Protein AF-F2WMW4-F1 (afdb_monomer_lite)

Sequence (544 aa):
MEAVGLNENQRESSSKLARQLLRRNRLEVRSSEQSAHDPMSPPRKKDAFDVTIPEGPLVLRTPCSFRVRGGMFETVSHNGIRLPVISSVQLLALSQLVEHAQNSDALSAHRASVGDAALNEKQFLELLRPFVDHRFVVRRVEKASSGADLSNAILSGNSKEETHQLFRRNAVAQDEAEAARVAAGGRKRPKVIPVAFDMCPPAGLGAVIAYAKVYENGALEEFYDFRTDWVWDPKRLEAFTAEPAIYLFTNYLWSHQECIQVSEQIKELSPDSITIHGGPDTPKYENDQHRYFAEFPSVDVIIRGEGEVAGAEALSKLREVIGNPQPDLSVLESVKGATYRTPEGIVRNPDQDRIKDLDLLPSAYLTGLFDNYIGLDDLFVILETNRGCPYGCTFCDWGSATASKIRKFGMERVVAELEWASGAKVASVSIADANFGIFERDVDIAKTAAELKNASGFPRGFGGNYAKNTVKYLRPIIDVLAAGNILTLGTLSLQSMDENTLDVINRANIKTEKYDALAVEMRNSELPLTVELMMGLPGSSCRR

Structure (mmCIF, N/CA/C/O backbone):
data_AF-F2WMW4-F1
#
_entry.id   AF-F2WMW4-F1
#
loop_
_atom_site.group_PDB
_atom_site.id
_atom_site.type_symbol
_atom_site.label_atom_id
_atom_site.label_alt_id
_atom_site.label_comp_id
_atom_site.label_asym_id
_atom_site.label_entity_id
_atom_site.label_seq_id
_atom_site.pdbx_PDB_ins_code
_atom_site.Cartn_x
_atom_site.Cartn_y
_atom_site.Cartn_z
_atom_site.occupancy
_atom_site.B_iso_or_equiv
_atom_site.auth_seq_id
_atom_site.auth_comp_id
_atom_site.auth_asym_id
_atom_site.auth_atom_id
_atom_site.pdbx_PDB_model_num
ATOM 1 N N . MET A 1 1 ? 10.466 23.952 9.227 1.00 27.94 1 MET A N 1
ATOM 2 C CA . MET A 1 1 ? 11.858 24.273 8.854 1.00 27.94 1 MET A CA 1
ATOM 3 C C . MET A 1 1 ? 12.531 22.968 8.483 1.00 27.94 1 MET A C 1
ATOM 5 O O . MET A 1 1 ? 12.303 21.998 9.186 1.00 27.94 1 MET A O 1
ATOM 9 N N . GLU A 1 2 ? 13.267 22.994 7.371 1.00 21.55 2 GLU A N 1
ATOM 10 C CA . GLU A 1 2 ? 14.097 21.929 6.778 1.00 21.55 2 GLU A CA 1
ATOM 11 C C . GLU A 1 2 ? 13.370 20.686 6.238 1.00 21.55 2 GLU A C 1
ATOM 13 O O . GLU A 1 2 ? 13.023 19.739 6.933 1.00 21.55 2 GLU A O 1
ATOM 18 N N . ALA A 1 3 ? 13.158 20.727 4.920 1.00 22.75 3 ALA A N 1
ATOM 19 C CA . ALA A 1 3 ? 12.817 19.587 4.093 1.00 22.75 3 ALA A CA 1
ATOM 20 C C . ALA A 1 3 ? 13.995 18.604 4.062 1.00 22.75 3 ALA A C 1
ATOM 22 O O . ALA A 1 3 ? 15.117 18.992 3.739 1.00 22.75 3 ALA A O 1
ATOM 23 N N . VAL A 1 4 ? 13.727 17.320 4.307 1.00 25.00 4 VAL A N 1
ATOM 24 C CA . VAL A 1 4 ? 14.629 16.227 3.922 1.00 25.00 4 VAL A CA 1
ATOM 25 C C . VAL A 1 4 ? 14.520 16.064 2.405 1.00 25.00 4 VAL A C 1
ATOM 27 O O . VAL A 1 4 ? 13.885 15.154 1.882 1.00 25.00 4 VAL A O 1
ATOM 30 N N . GLY A 1 5 ? 15.075 17.039 1.687 1.00 24.86 5 GLY A N 1
ATOM 31 C CA . GLY A 1 5 ? 15.465 16.865 0.301 1.00 24.86 5 GLY A CA 1
ATOM 32 C C . GLY A 1 5 ? 16.604 15.856 0.244 1.00 24.86 5 GLY A C 1
ATOM 33 O O . GLY A 1 5 ? 17.367 15.703 1.201 1.00 24.86 5 GLY A O 1
ATOM 34 N N . LEU A 1 6 ? 16.730 15.170 -0.890 1.00 25.98 6 LEU A N 1
ATOM 35 C CA . LEU A 1 6 ? 17.958 14.465 -1.234 1.00 25.98 6 LEU A CA 1
ATOM 36 C C . LEU A 1 6 ? 19.144 15.373 -0.899 1.00 25.98 6 LEU A C 1
ATOM 38 O O . LEU A 1 6 ? 19.279 16.467 -1.444 1.00 25.98 6 LEU A O 1
ATOM 42 N N . ASN A 1 7 ? 19.926 14.909 0.069 1.00 27.83 7 ASN A N 1
ATOM 43 C CA . ASN A 1 7 ? 21.010 15.620 0.721 1.00 27.83 7 ASN A CA 1
ATOM 44 C C . ASN A 1 7 ? 21.850 16.367 -0.334 1.00 27.83 7 ASN A C 1
ATOM 46 O O . ASN A 1 7 ? 22.421 15.727 -1.224 1.00 27.83 7 ASN A O 1
ATOM 50 N N . GLU A 1 8 ? 21.975 17.697 -0.227 1.00 30.17 8 GLU A N 1
ATOM 51 C CA . GLU A 1 8 ? 22.933 18.489 -1.023 1.00 30.17 8 GLU A CA 1
ATOM 52 C C . GLU A 1 8 ? 24.346 17.881 -0.948 1.00 30.17 8 GLU A C 1
ATOM 54 O O . GLU A 1 8 ? 25.110 17.962 -1.907 1.00 30.17 8 GLU A O 1
ATOM 59 N N . ASN A 1 9 ? 24.647 17.135 0.122 1.00 28.86 9 ASN A N 1
ATOM 60 C CA . ASN A 1 9 ? 25.869 16.352 0.278 1.00 28.86 9 ASN A CA 1
ATOM 61 C C . ASN A 1 9 ? 26.102 15.275 -0.799 1.00 28.86 9 ASN A C 1
ATOM 63 O O . ASN A 1 9 ? 27.260 14.975 -1.071 1.00 28.86 9 ASN A O 1
ATOM 67 N N . GLN A 1 10 ? 25.079 14.692 -1.438 1.00 30.23 10 GLN A N 1
ATOM 68 C CA . GLN A 1 10 ? 25.277 13.711 -2.522 1.00 30.23 10 GLN A CA 1
ATOM 69 C C . GLN A 1 10 ? 25.520 14.376 -3.887 1.00 30.23 10 GLN A C 1
ATOM 71 O O . GLN A 1 10 ? 26.323 13.870 -4.673 1.00 30.23 10 GLN A O 1
ATOM 76 N N . ARG A 1 11 ? 24.910 15.544 -4.142 1.00 32.53 11 ARG A N 1
ATOM 77 C CA . ARG A 1 11 ? 25.185 16.378 -5.331 1.00 32.53 11 ARG A CA 1
ATOM 78 C C . ARG A 1 11 ? 26.543 17.078 -5.228 1.00 32.53 11 ARG A C 1
ATOM 80 O O . ARG A 1 11 ? 27.301 17.113 -6.196 1.00 32.53 11 ARG A O 1
ATOM 87 N N . GLU A 1 12 ? 26.916 17.536 -4.035 1.00 29.53 12 GLU A N 1
ATOM 88 C CA . GLU A 1 12 ? 28.271 18.008 -3.754 1.00 29.53 12 GLU A CA 1
ATOM 89 C C . GLU A 1 12 ? 29.305 16.878 -3.766 1.00 29.53 12 GLU A C 1
ATOM 91 O O . GLU A 1 12 ? 30.451 17.148 -4.101 1.00 29.53 12 GLU A O 1
ATOM 96 N N . SER A 1 13 ? 28.953 15.629 -3.430 1.00 34.69 13 SER A N 1
ATOM 97 C CA . SER A 1 13 ? 29.910 14.514 -3.303 1.00 34.69 13 SER A CA 1
ATOM 98 C C . SER A 1 13 ? 30.650 14.215 -4.608 1.00 34.69 13 SER A C 1
ATOM 100 O O . SER A 1 13 ? 31.871 14.087 -4.601 1.00 34.69 13 SER A O 1
ATOM 102 N N . SER A 1 14 ? 29.959 14.195 -5.748 1.00 31.91 14 SER A N 1
ATOM 103 C CA . SER A 1 14 ? 30.570 13.884 -7.051 1.00 31.91 14 SER A CA 1
ATOM 104 C C . SER A 1 14 ? 31.545 14.977 -7.513 1.00 31.91 14 SER A C 1
ATOM 106 O O . SER A 1 14 ? 32.636 14.684 -8.011 1.00 31.91 14 SER A O 1
ATOM 108 N N . SER A 1 15 ? 31.204 16.249 -7.269 1.00 36.94 15 SER A N 1
ATOM 109 C CA . SER A 1 15 ? 32.072 17.391 -7.586 1.00 36.94 15 SER A CA 1
ATOM 110 C C . SER A 1 15 ? 33.180 17.605 -6.538 1.00 36.94 15 SER A C 1
ATOM 112 O O . SER A 1 15 ? 34.304 17.962 -6.901 1.00 36.94 15 SER A O 1
ATOM 114 N N . LYS A 1 16 ? 32.931 17.303 -5.251 1.00 34.22 16 LYS A N 1
ATOM 115 C CA . LYS A 1 16 ? 33.935 17.262 -4.169 1.00 34.22 16 LYS A CA 1
ATOM 116 C C . LYS A 1 16 ? 34.930 16.133 -4.364 1.00 34.22 16 LYS A C 1
ATOM 118 O O . LYS A 1 16 ? 36.107 16.374 -4.130 1.00 34.22 16 LYS A O 1
ATOM 123 N N . LEU A 1 17 ? 34.510 14.946 -4.803 1.00 37.16 17 LEU A N 1
ATOM 124 C CA . LEU A 1 17 ? 35.398 13.810 -5.054 1.00 37.16 17 LEU A CA 1
ATOM 125 C C . LEU A 1 17 ? 36.334 14.118 -6.229 1.00 37.16 17 LEU A C 1
ATOM 127 O O . LEU A 1 17 ? 37.543 13.943 -6.104 1.00 37.16 17 LEU A O 1
ATOM 131 N N . ALA A 1 18 ? 35.814 14.697 -7.317 1.00 34.69 18 ALA A N 1
ATOM 132 C CA . ALA A 1 18 ? 36.628 15.173 -8.438 1.00 34.69 18 ALA A CA 1
ATOM 133 C C . ALA A 1 18 ? 37.615 16.284 -8.016 1.00 34.69 18 ALA A C 1
ATOM 135 O O . ALA A 1 18 ? 38.797 16.236 -8.363 1.00 34.69 18 ALA A O 1
ATOM 136 N N . ARG A 1 19 ? 37.176 17.248 -7.190 1.00 39.09 19 ARG A N 1
ATOM 137 C CA . ARG A 1 19 ? 38.035 18.317 -6.639 1.00 39.09 19 ARG A CA 1
ATOM 138 C C . ARG A 1 19 ? 39.040 17.812 -5.586 1.00 39.09 19 ARG A C 1
ATOM 140 O O . ARG A 1 19 ? 40.148 18.341 -5.508 1.00 39.09 19 ARG A O 1
ATOM 147 N N . GLN A 1 20 ? 38.706 16.783 -4.801 1.00 37.19 20 GLN A N 1
ATOM 148 C CA . GLN A 1 20 ? 39.609 16.122 -3.844 1.00 37.19 20 GLN A CA 1
ATOM 149 C C . GLN A 1 20 ? 40.665 15.274 -4.553 1.00 37.19 20 GLN A C 1
ATOM 151 O O . GLN A 1 20 ? 41.825 15.296 -4.142 1.00 37.19 20 GLN A O 1
ATOM 156 N N . LEU A 1 21 ? 40.291 14.568 -5.623 1.00 38.22 21 LEU A N 1
ATOM 157 C CA . LEU A 1 21 ? 41.209 13.787 -6.454 1.00 38.22 21 LEU A CA 1
ATOM 158 C C . LEU A 1 21 ? 42.230 14.692 -7.160 1.00 38.22 21 LEU A C 1
ATOM 160 O O . LEU A 1 21 ? 43.411 14.359 -7.189 1.00 38.22 21 LEU A O 1
ATOM 164 N N . LEU A 1 22 ? 41.820 15.886 -7.607 1.00 40.19 22 LEU A N 1
ATOM 165 C CA . LEU A 1 22 ? 42.726 16.900 -8.169 1.00 40.19 22 LEU A CA 1
ATOM 166 C C . LEU A 1 22 ? 43.717 17.486 -7.140 1.00 40.19 22 LEU A C 1
ATOM 168 O O . LEU A 1 22 ? 44.810 17.905 -7.517 1.00 40.19 22 LEU A O 1
ATOM 172 N N . ARG A 1 23 ? 43.384 17.491 -5.839 1.00 37.53 23 ARG A N 1
ATOM 173 C CA . ARG A 1 23 ? 44.271 17.980 -4.759 1.00 37.53 23 ARG A CA 1
ATOM 174 C C . ARG A 1 23 ? 45.198 16.908 -4.164 1.00 37.53 23 ARG A C 1
ATOM 176 O O . ARG A 1 23 ? 46.184 17.261 -3.523 1.00 37.53 23 ARG A O 1
ATOM 183 N N . ARG A 1 24 ? 44.918 15.613 -4.358 1.00 35.03 24 ARG A N 1
ATOM 184 C CA . ARG A 1 24 ? 45.627 14.477 -3.724 1.00 35.03 24 ARG A CA 1
ATOM 185 C C . ARG A 1 24 ? 46.623 13.749 -4.644 1.00 35.03 24 ARG A C 1
ATOM 187 O O . ARG A 1 24 ? 46.843 12.553 -4.483 1.00 35.03 24 ARG A O 1
ATOM 194 N N . ASN A 1 25 ? 47.310 14.462 -5.539 1.00 34.47 25 ASN A N 1
ATOM 195 C CA . ASN A 1 25 ? 48.423 13.930 -6.354 1.00 34.47 25 ASN A CA 1
ATOM 196 C C . ASN A 1 25 ? 49.711 13.605 -5.542 1.00 34.47 25 ASN A C 1
ATOM 198 O O . ASN A 1 25 ? 50.828 13.907 -5.954 1.00 34.47 25 ASN A O 1
ATOM 202 N N . ARG A 1 26 ? 49.568 12.975 -4.370 1.00 31.78 26 ARG A N 1
ATOM 203 C CA . ARG A 1 26 ? 50.643 12.346 -3.582 1.00 31.78 26 ARG A CA 1
ATOM 204 C C . ARG A 1 26 ? 50.155 11.040 -2.947 1.00 31.78 26 ARG A C 1
ATOM 206 O O . ARG A 1 26 ? 50.240 10.861 -1.736 1.00 31.78 26 ARG A O 1
ATOM 213 N N . LEU A 1 27 ? 49.596 10.141 -3.749 1.00 30.52 27 LEU A N 1
ATOM 214 C CA . LEU A 1 27 ? 49.430 8.750 -3.333 1.00 30.52 27 LEU A CA 1
ATOM 215 C C . LEU A 1 27 ? 50.601 7.952 -3.903 1.00 30.52 27 LEU A C 1
ATOM 217 O O . LEU A 1 27 ? 50.667 7.701 -5.104 1.00 30.52 27 LEU A O 1
ATOM 221 N N . GLU A 1 28 ? 51.545 7.605 -3.028 1.00 27.97 28 GLU A N 1
ATOM 222 C CA . GLU A 1 28 ? 52.561 6.595 -3.309 1.00 27.97 28 GLU A CA 1
ATOM 223 C C . GLU A 1 28 ? 51.857 5.269 -3.605 1.00 27.97 28 GLU A C 1
ATOM 225 O O . GLU A 1 28 ? 51.238 4.648 -2.739 1.00 27.97 28 GLU A O 1
ATOM 230 N N . VAL A 1 29 ? 51.933 4.844 -4.862 1.00 28.41 29 VAL A N 1
ATOM 231 C CA . VAL A 1 29 ? 51.493 3.519 -5.283 1.00 28.41 29 VAL A CA 1
ATOM 232 C C . VAL A 1 29 ? 52.529 2.520 -4.776 1.00 28.41 29 VAL A C 1
ATOM 234 O O . VAL A 1 29 ? 53.635 2.446 -5.308 1.00 28.41 29 VAL A O 1
ATOM 237 N N . ARG A 1 30 ? 52.178 1.724 -3.760 1.00 27.27 30 ARG A N 1
ATOM 238 C CA . ARG A 1 30 ? 52.895 0.470 -3.502 1.00 27.27 30 ARG A CA 1
ATOM 239 C C . ARG A 1 30 ? 52.615 -0.469 -4.671 1.00 27.27 30 ARG A C 1
ATOM 241 O O . ARG A 1 30 ? 51.483 -0.908 -4.863 1.00 27.27 30 ARG A O 1
ATOM 248 N N . SER A 1 31 ? 53.649 -0.747 -5.457 1.00 26.81 31 SER A N 1
ATOM 249 C CA . SER A 1 31 ? 53.641 -1.771 -6.496 1.00 26.81 31 SER A CA 1
ATOM 250 C C . SER A 1 31 ? 53.334 -3.130 -5.867 1.00 26.81 31 SER A C 1
ATOM 252 O O . SER A 1 31 ? 54.152 -3.659 -5.116 1.00 26.81 31 SER A O 1
ATOM 254 N N . SER A 1 32 ? 52.162 -3.689 -6.164 1.00 28.77 32 SER A N 1
ATOM 255 C CA . SER A 1 32 ? 51.937 -5.129 -6.045 1.00 28.77 32 SER A CA 1
ATOM 256 C C . SER A 1 32 ? 52.119 -5.748 -7.426 1.00 28.77 32 SER A C 1
ATOM 258 O O . SER A 1 32 ? 51.783 -5.143 -8.447 1.00 28.77 32 SER A O 1
ATOM 260 N N . GLU A 1 33 ? 52.785 -6.893 -7.431 1.00 30.03 33 GLU A N 1
ATOM 261 C CA . GLU A 1 33 ? 53.339 -7.563 -8.598 1.00 30.03 33 GLU A CA 1
ATOM 262 C C . GLU A 1 33 ? 52.272 -7.948 -9.630 1.00 30.03 33 GLU A C 1
ATOM 264 O O . GLU A 1 33 ? 51.131 -8.285 -9.316 1.00 30.03 33 GLU A O 1
ATOM 269 N N . GLN A 1 34 ? 52.682 -7.868 -10.895 1.00 32.22 34 GLN A N 1
ATOM 270 C CA . GLN A 1 34 ? 51.898 -8.193 -12.079 1.00 32.22 34 GLN A CA 1
ATOM 271 C C . GLN A 1 34 ? 51.460 -9.666 -12.063 1.00 32.22 34 GLN A C 1
ATOM 273 O O . GLN A 1 34 ? 52.297 -10.552 -12.221 1.00 32.22 34 GLN A O 1
ATOM 278 N N . SER A 1 35 ? 50.153 -9.944 -11.998 1.00 29.86 35 SER A N 1
ATOM 279 C CA . SER A 1 35 ? 49.628 -11.206 -12.531 1.00 29.86 35 SER A CA 1
ATOM 280 C C . SER A 1 35 ? 49.365 -11.028 -14.026 1.00 29.86 35 SER A C 1
ATOM 282 O O . SER A 1 35 ? 48.449 -10.313 -14.440 1.00 29.86 35 SER A O 1
ATOM 284 N N . ALA A 1 36 ? 50.203 -11.657 -14.840 1.00 40.22 36 ALA A N 1
ATOM 285 C CA . ALA A 1 36 ? 50.030 -11.744 -16.278 1.00 40.22 36 ALA A CA 1
ATOM 286 C C . ALA A 1 36 ? 48.877 -12.706 -16.611 1.00 40.22 36 ALA A C 1
ATOM 288 O O . ALA A 1 36 ? 49.036 -13.911 -16.462 1.00 40.22 36 ALA A O 1
ATOM 289 N N . HIS A 1 37 ? 47.748 -12.185 -17.103 1.00 31.08 37 HIS A N 1
ATOM 290 C CA . HIS A 1 37 ? 46.822 -12.959 -17.933 1.00 31.08 37 HIS A CA 1
ATOM 291 C C . HIS A 1 37 ? 46.215 -12.103 -19.064 1.00 31.08 37 HIS A C 1
ATOM 293 O O . HIS A 1 37 ? 45.528 -11.113 -18.830 1.00 31.08 37 HIS A O 1
ATOM 299 N N . ASP A 1 38 ? 46.571 -12.547 -20.273 1.00 32.00 38 ASP A N 1
ATOM 300 C CA . ASP A 1 38 ? 46.106 -12.329 -21.652 1.00 32.00 38 ASP A CA 1
ATOM 301 C C . ASP A 1 38 ? 45.914 -10.910 -22.253 1.00 32.00 38 ASP A C 1
ATOM 303 O O . ASP A 1 38 ? 45.070 -10.127 -21.803 1.00 32.00 38 ASP A O 1
ATOM 307 N N . PRO A 1 39 ? 46.625 -10.566 -23.356 1.00 33.69 39 PRO A N 1
ATOM 308 C CA . PRO A 1 39 ? 46.439 -9.317 -24.071 1.00 33.69 39 PRO A CA 1
ATOM 309 C C . PRO A 1 39 ? 45.298 -9.468 -25.085 1.00 33.69 39 PRO A C 1
ATOM 311 O O . PRO A 1 39 ? 45.504 -9.853 -26.235 1.00 33.69 39 PRO A O 1
ATOM 314 N N . MET A 1 40 ? 44.083 -9.082 -24.700 1.00 32.09 40 MET A N 1
ATOM 315 C CA . MET A 1 40 ? 43.069 -8.720 -25.696 1.00 32.09 40 MET A CA 1
ATOM 316 C C . MET A 1 40 ? 43.631 -7.577 -26.553 1.00 32.09 40 MET A C 1
ATOM 318 O O . MET A 1 40 ? 44.064 -6.548 -26.025 1.00 32.09 40 MET A O 1
ATOM 322 N N . SER A 1 41 ? 43.700 -7.813 -27.866 1.00 30.39 41 SER A N 1
ATOM 323 C CA . SER A 1 41 ? 44.455 -7.009 -28.829 1.00 30.39 41 SER A CA 1
ATOM 324 C C . SER A 1 41 ? 44.152 -5.508 -28.719 1.00 30.39 41 SER A C 1
ATOM 326 O O . SER A 1 41 ? 42.999 -5.131 -28.497 1.00 30.39 41 SER A O 1
ATOM 328 N N . PRO A 1 42 ? 45.155 -4.625 -28.900 1.00 29.98 42 PRO A N 1
ATOM 329 C CA . PRO A 1 42 ? 44.900 -3.191 -28.940 1.00 29.98 42 PRO A CA 1
ATOM 330 C C . PRO A 1 42 ? 43.914 -2.880 -30.079 1.00 29.98 42 PRO A C 1
ATOM 332 O O . PRO A 1 42 ? 44.002 -3.510 -31.140 1.00 29.98 42 PRO A O 1
ATOM 335 N N . PRO A 1 43 ? 42.990 -1.917 -29.898 1.00 35.47 43 PRO A N 1
ATOM 336 C CA . PRO A 1 43 ? 42.118 -1.492 -30.983 1.00 35.47 43 PRO A CA 1
ATOM 337 C C . PRO A 1 43 ? 42.981 -1.054 -32.172 1.00 35.47 43 PRO A C 1
ATOM 339 O O . PRO A 1 43 ? 44.000 -0.371 -32.012 1.00 35.47 43 PRO A O 1
ATOM 342 N N . ARG A 1 44 ? 42.612 -1.521 -33.369 1.00 34.09 44 ARG A N 1
ATOM 343 C CA . ARG A 1 44 ? 43.337 -1.226 -34.608 1.00 34.09 44 ARG A CA 1
ATOM 344 C C . ARG A 1 44 ? 43.409 0.292 -34.792 1.00 34.09 44 ARG A C 1
ATOM 346 O O . ARG A 1 44 ? 42.415 0.994 -34.686 1.00 34.09 44 ARG A O 1
ATOM 353 N N . LYS A 1 45 ? 44.603 0.795 -35.113 1.00 36.44 45 LYS A N 1
ATOM 354 C CA . LYS A 1 45 ? 44.943 2.220 -35.318 1.00 36.44 45 LYS A CA 1
ATOM 355 C C . LYS A 1 45 ? 44.293 2.872 -36.560 1.00 36.44 45 LYS A C 1
ATOM 357 O O . LYS A 1 45 ? 44.795 3.876 -37.057 1.00 36.44 45 LYS A O 1
ATOM 362 N N . LYS A 1 46 ? 43.221 2.293 -37.094 1.00 35.31 46 LYS A N 1
ATOM 363 C CA . LYS A 1 46 ? 42.492 2.762 -38.272 1.00 35.31 46 LYS A CA 1
ATOM 364 C C . LYS A 1 46 ? 41.019 2.455 -38.062 1.00 35.31 46 LYS A C 1
ATOM 366 O O . LYS A 1 46 ? 40.595 1.388 -38.461 1.00 35.31 46 LYS A O 1
ATOM 371 N N . ASP A 1 47 ? 40.329 3.379 -37.417 1.00 39.00 47 ASP A N 1
ATOM 372 C CA . ASP A 1 47 ? 38.949 3.749 -37.710 1.00 39.00 47 ASP A CA 1
ATOM 373 C C . ASP A 1 47 ? 38.844 5.193 -37.218 1.00 39.00 47 ASP A C 1
ATOM 375 O O . ASP A 1 47 ? 38.727 5.474 -36.026 1.00 39.00 47 ASP A O 1
ATOM 379 N N . ALA A 1 48 ? 39.041 6.149 -38.127 1.00 41.97 48 ALA A N 1
ATOM 380 C CA . ALA A 1 48 ? 38.516 7.480 -37.877 1.00 41.97 48 ALA A CA 1
ATOM 381 C C . ALA A 1 48 ? 37.004 7.276 -37.764 1.00 41.97 48 ALA A C 1
ATOM 383 O O . ALA A 1 48 ? 36.394 6.840 -38.735 1.00 41.97 48 ALA A O 1
ATOM 384 N N . PHE A 1 49 ? 36.436 7.475 -36.574 1.00 48.50 49 PHE A N 1
ATOM 385 C CA . PHE A 1 49 ? 35.005 7.319 -36.341 1.00 48.50 49 PHE A CA 1
ATOM 386 C C . PHE A 1 49 ? 34.250 8.257 -37.292 1.00 48.50 49 PHE A C 1
ATOM 388 O O . PHE A 1 49 ? 34.094 9.449 -36.997 1.00 48.50 49 PHE A O 1
ATOM 395 N N . ASP A 1 50 ? 33.782 7.728 -38.425 1.00 54.41 50 ASP A N 1
ATOM 396 C CA . ASP A 1 50 ? 32.886 8.396 -39.378 1.00 54.41 50 ASP A CA 1
ATOM 397 C C . ASP A 1 50 ? 31.452 8.405 -38.822 1.00 54.41 50 ASP A C 1
ATOM 399 O O . ASP A 1 50 ? 30.467 8.032 -39.451 1.00 54.41 50 ASP A O 1
ATOM 403 N N . VAL A 1 51 ? 31.364 8.747 -37.540 1.00 67.31 51 VAL A N 1
ATOM 404 C CA . VAL A 1 51 ? 30.155 8.724 -36.737 1.00 67.31 51 VAL A CA 1
ATOM 405 C C . VAL A 1 51 ? 29.636 10.145 -36.724 1.00 67.31 51 VAL A C 1
ATOM 407 O O . VAL A 1 51 ? 30.282 11.063 -36.205 1.00 67.31 51 VAL A O 1
ATOM 410 N N . THR A 1 52 ? 28.476 10.329 -37.344 1.00 79.44 52 THR A N 1
ATOM 411 C CA . THR A 1 52 ? 27.780 11.612 -37.339 1.00 79.44 52 THR A CA 1
ATOM 412 C C . THR A 1 52 ? 27.161 11.810 -35.962 1.00 79.44 52 THR A C 1
ATOM 414 O O . THR A 1 52 ? 26.396 10.971 -35.489 1.00 79.44 52 THR A O 1
ATOM 417 N N . ILE A 1 53 ? 27.515 12.910 -35.297 1.00 81.50 53 ILE A N 1
ATOM 418 C CA . ILE A 1 53 ? 26.899 13.280 -34.023 1.00 81.50 53 ILE A CA 1
ATOM 419 C C . ILE A 1 53 ? 25.467 13.742 -34.329 1.00 81.50 53 ILE A C 1
ATOM 421 O O . ILE A 1 53 ? 25.310 14.605 -35.194 1.00 81.50 53 ILE A O 1
ATOM 425 N N . PRO A 1 54 ? 24.435 13.188 -33.667 1.00 75.00 54 PRO A N 1
ATOM 426 C CA . PRO A 1 54 ? 23.053 13.582 -33.907 1.00 75.00 54 PRO A CA 1
ATOM 427 C C . PRO A 1 54 ? 22.845 15.086 -33.717 1.00 75.00 54 PRO A C 1
ATOM 429 O O . PRO A 1 54 ? 23.368 15.673 -32.768 1.00 75.00 54 PRO A O 1
ATOM 432 N N . GLU A 1 55 ? 22.042 15.695 -34.589 1.00 72.62 55 GLU A N 1
ATOM 433 C CA . GLU A 1 55 ? 21.605 17.077 -34.407 1.00 72.62 55 GLU A CA 1
ATOM 434 C C . GLU A 1 55 ? 20.618 17.190 -33.234 1.00 72.62 55 GLU A C 1
ATOM 436 O O . GLU A 1 55 ? 19.747 16.335 -33.031 1.00 72.62 55 GLU A O 1
ATOM 441 N N . GLY A 1 56 ? 20.740 18.279 -32.473 1.00 70.88 56 GLY A N 1
ATOM 442 C CA . GLY A 1 56 ? 19.891 18.579 -31.323 1.00 70.88 56 GLY A CA 1
ATOM 443 C C . GLY A 1 56 ? 20.516 18.237 -29.961 1.00 70.88 56 GLY A C 1
ATOM 444 O O . GLY A 1 56 ? 21.708 17.926 -29.870 1.00 70.88 56 GLY A O 1
ATOM 445 N N . PRO A 1 57 ? 19.723 18.347 -28.882 1.00 75.00 57 PRO A N 1
ATOM 446 C CA . PRO A 1 57 ? 20.215 18.169 -27.523 1.00 75.00 57 PRO A CA 1
ATOM 447 C C . PRO A 1 57 ? 20.640 16.716 -27.280 1.00 75.00 57 PRO A C 1
ATOM 449 O O . PRO A 1 57 ? 19.929 15.789 -27.671 1.00 75.00 57 PRO A O 1
ATOM 452 N N . LEU A 1 58 ? 21.802 16.505 -26.656 1.00 81.00 58 LEU A N 1
ATOM 453 C CA . LEU A 1 58 ? 22.349 15.181 -26.342 1.00 81.00 58 LEU A CA 1
ATOM 454 C C . LEU A 1 58 ? 22.313 14.918 -24.836 1.00 81.00 58 LEU A C 1
ATOM 456 O O . LEU A 1 58 ? 22.340 15.842 -24.030 1.00 81.00 58 LEU A O 1
ATOM 460 N N . VAL A 1 59 ? 22.290 13.642 -24.454 1.00 81.69 59 VAL A N 1
ATOM 461 C CA . VAL A 1 59 ? 22.361 13.210 -23.054 1.00 81.69 59 VAL A CA 1
ATOM 462 C C . VAL A 1 59 ? 23.327 12.039 -22.903 1.00 81.69 59 VAL A C 1
ATOM 464 O O . VAL A 1 59 ? 23.335 11.114 -23.721 1.00 81.69 59 VAL A O 1
ATOM 467 N N . LEU A 1 60 ? 24.147 12.074 -21.849 1.00 82.00 60 LEU A N 1
ATOM 468 C CA . LEU A 1 60 ? 24.934 10.918 -21.419 1.00 82.00 60 LEU A CA 1
ATOM 469 C C . LEU A 1 60 ? 24.001 9.942 -20.690 1.00 82.00 60 LEU A C 1
ATOM 471 O O . LEU A 1 60 ? 23.469 10.263 -19.630 1.00 82.00 60 LEU A O 1
ATOM 475 N N . ARG A 1 61 ? 23.814 8.740 -21.239 1.00 68.50 61 ARG A N 1
ATOM 476 C CA . ARG A 1 61 ? 23.009 7.686 -20.615 1.00 68.50 61 ARG A CA 1
ATOM 477 C C . ARG A 1 61 ? 23.664 7.231 -19.316 1.00 68.50 61 ARG A C 1
ATOM 479 O O . ARG A 1 61 ? 24.816 6.795 -19.304 1.00 68.50 61 ARG A O 1
ATOM 486 N N . THR A 1 62 ? 22.901 7.293 -18.235 1.00 58.44 62 THR A N 1
ATOM 487 C CA . THR A 1 62 ? 23.264 6.733 -16.936 1.00 58.44 62 THR A CA 1
ATOM 488 C C . THR A 1 62 ? 22.512 5.411 -16.705 1.00 58.44 62 THR A C 1
ATOM 490 O O . THR A 1 62 ? 21.424 5.220 -17.255 1.00 58.44 62 THR A O 1
ATOM 493 N N . PRO A 1 63 ? 23.086 4.469 -15.933 1.00 52.38 63 PRO A N 1
ATOM 494 C CA . PRO A 1 63 ? 24.414 4.528 -15.322 1.00 52.38 63 PRO A CA 1
ATOM 495 C C . PRO A 1 63 ? 25.549 4.308 -16.342 1.00 52.38 63 PRO A C 1
ATOM 497 O O . PRO A 1 63 ? 25.469 3.447 -17.213 1.00 52.38 63 PRO A O 1
ATOM 500 N N . CYS A 1 64 ? 26.638 5.071 -16.199 1.00 65.69 64 CYS A N 1
ATOM 501 C CA . CYS A 1 64 ? 27.891 4.870 -16.929 1.00 65.69 64 CYS A CA 1
ATOM 502 C C . CYS A 1 64 ? 29.027 4.708 -15.913 1.00 65.69 64 CYS A C 1
ATOM 504 O O . CYS A 1 64 ? 29.215 5.560 -15.044 1.00 65.69 64 CYS A O 1
ATOM 506 N N . SER A 1 65 ? 29.767 3.602 -15.992 1.00 74.38 65 SER A N 1
ATOM 507 C CA . SER A 1 65 ? 30.838 3.287 -15.044 1.00 74.38 65 SER A CA 1
ATOM 508 C C . SER A 1 65 ? 32.205 3.511 -15.674 1.00 74.38 65 SER A C 1
ATOM 510 O O . SER A 1 65 ? 32.477 3.041 -16.779 1.00 74.38 65 SER A O 1
ATOM 512 N N . PHE A 1 66 ? 33.091 4.174 -14.935 1.00 80.62 66 PHE A N 1
ATOM 513 C CA . PHE A 1 66 ? 34.478 4.390 -15.327 1.00 80.62 66 PHE A CA 1
ATOM 514 C C . PHE A 1 66 ? 35.414 3.742 -14.310 1.00 80.62 66 PHE A C 1
ATOM 516 O O . PHE A 1 66 ? 35.235 3.887 -13.102 1.00 80.62 66 PHE A O 1
ATOM 523 N N . ARG A 1 67 ? 36.438 3.045 -14.800 1.00 81.62 67 ARG A N 1
ATOM 524 C CA . ARG A 1 67 ? 37.541 2.531 -13.986 1.00 81.62 67 ARG A CA 1
ATOM 525 C C . ARG A 1 67 ? 38.700 3.513 -14.031 1.00 81.62 67 ARG A C 1
ATOM 527 O O . ARG A 1 67 ? 39.041 4.025 -15.097 1.00 81.62 67 ARG A O 1
ATOM 534 N N . VAL A 1 68 ? 39.326 3.739 -12.881 1.00 82.62 68 VAL A N 1
ATOM 535 C CA . VAL A 1 68 ? 40.529 4.570 -12.786 1.00 82.62 68 VAL A CA 1
ATOM 536 C C . VAL A 1 68 ? 41.745 3.733 -13.164 1.00 82.62 68 VAL A C 1
ATOM 538 O O . VAL A 1 68 ? 41.986 2.674 -12.587 1.00 82.62 68 VAL A O 1
ATOM 541 N N . ARG A 1 69 ? 42.540 4.225 -14.113 1.00 77.94 69 ARG A N 1
ATOM 542 C CA . ARG A 1 69 ? 43.783 3.593 -14.553 1.00 77.94 69 ARG A CA 1
ATOM 543 C C . ARG A 1 69 ? 44.846 4.656 -14.797 1.00 77.94 69 ARG A C 1
ATOM 545 O O . ARG A 1 69 ? 44.735 5.447 -15.726 1.00 77.94 69 ARG A O 1
ATOM 552 N N . GLY A 1 70 ? 45.878 4.680 -13.952 1.00 76.25 70 GLY A N 1
ATOM 553 C CA . GLY A 1 70 ? 46.998 5.619 -14.096 1.00 76.25 70 GLY A CA 1
ATOM 554 C C . GLY A 1 70 ? 46.584 7.097 -14.075 1.00 76.25 70 GLY A C 1
ATOM 555 O O . GLY A 1 70 ? 47.130 7.885 -14.836 1.00 76.25 70 GLY A O 1
ATOM 556 N N . GLY A 1 71 ? 45.582 7.463 -13.265 1.00 78.44 71 GLY A N 1
ATOM 557 C CA . GLY A 1 71 ? 45.050 8.835 -13.192 1.00 78.44 71 GLY A CA 1
ATOM 558 C C . GLY A 1 71 ? 44.096 9.223 -14.330 1.00 78.44 71 GLY A C 1
ATOM 559 O O . GLY A 1 71 ? 43.602 10.347 -14.355 1.00 78.44 71 GLY A O 1
ATOM 560 N N . MET A 1 72 ? 43.812 8.293 -15.241 1.00 88.50 72 MET A N 1
ATOM 561 C CA . MET A 1 72 ? 42.861 8.448 -16.338 1.00 88.50 72 MET A CA 1
ATOM 562 C C . MET A 1 72 ? 41.654 7.525 -16.137 1.00 88.50 72 MET A C 1
ATOM 564 O O . MET A 1 72 ? 41.662 6.655 -15.262 1.00 88.50 72 MET A O 1
ATOM 568 N N . PHE A 1 73 ? 40.619 7.698 -16.953 1.00 87.81 73 PHE A N 1
ATOM 569 C CA . PHE A 1 73 ? 39.356 6.979 -16.842 1.00 87.81 73 PHE A CA 1
ATOM 570 C C . PHE A 1 73 ? 39.111 6.142 -18.091 1.00 87.81 73 PHE A C 1
ATOM 572 O O . PHE A 1 73 ? 39.144 6.651 -19.209 1.00 87.81 73 PHE A O 1
ATOM 579 N N . GLU A 1 74 ? 38.851 4.852 -17.908 1.00 90.00 74 GLU A N 1
ATOM 580 C CA . GLU A 1 74 ? 38.446 3.954 -18.988 1.00 90.00 74 GLU A CA 1
ATOM 581 C C . GLU A 1 74 ? 37.049 3.400 -18.719 1.00 90.00 74 GLU A C 1
ATOM 583 O O . GLU A 1 74 ? 36.675 3.138 -17.577 1.00 90.00 74 GLU A O 1
ATOM 588 N N . THR A 1 75 ? 36.277 3.193 -19.778 1.00 84.69 75 THR A N 1
ATOM 589 C CA . THR A 1 75 ? 34.990 2.505 -19.706 1.00 84.69 75 THR A CA 1
ATOM 590 C C . THR A 1 75 ? 34.902 1.464 -20.815 1.00 84.69 75 THR A C 1
ATOM 592 O O . THR A 1 75 ? 35.663 1.483 -21.790 1.00 84.69 75 THR A O 1
ATOM 595 N N . VAL A 1 76 ? 34.015 0.500 -20.626 1.00 78.44 76 VAL A N 1
ATOM 596 C CA . VAL A 1 76 ? 33.801 -0.607 -21.548 1.00 78.44 76 VAL A CA 1
ATOM 597 C C . VAL A 1 76 ? 32.336 -0.574 -21.940 1.00 78.44 76 VAL A C 1
ATOM 599 O O . VAL A 1 76 ? 31.457 -0.506 -21.086 1.00 78.44 76 VAL A O 1
ATOM 602 N N . SER A 1 77 ? 32.079 -0.588 -23.243 1.00 71.38 77 SER A N 1
ATOM 603 C CA . SER A 1 77 ? 30.723 -0.672 -23.762 1.00 71.38 77 SER A CA 1
ATOM 604 C C . SER A 1 77 ? 30.054 -1.990 -23.396 1.00 71.38 77 SER A C 1
ATOM 606 O O . SER A 1 77 ? 30.706 -2.990 -23.098 1.00 71.38 77 SER A O 1
ATOM 608 N N . HIS A 1 78 ? 28.731 -2.007 -23.521 1.00 58.22 78 HIS A N 1
ATOM 609 C CA . HIS A 1 78 ? 27.902 -3.196 -23.340 1.00 58.22 78 HIS A CA 1
ATOM 610 C C . HIS A 1 78 ? 28.328 -4.389 -24.216 1.00 58.22 78 HIS A C 1
ATOM 612 O O . HIS A 1 78 ? 28.022 -5.524 -23.877 1.00 58.22 78 HIS A O 1
ATOM 618 N N . ASN A 1 79 ? 29.052 -4.148 -25.316 1.00 60.81 79 ASN A N 1
ATOM 619 C CA . ASN A 1 79 ? 29.555 -5.189 -26.217 1.00 60.81 79 ASN A CA 1
ATOM 620 C C . ASN A 1 79 ? 31.008 -5.598 -25.900 1.00 60.81 79 ASN A C 1
ATOM 622 O O . ASN A 1 79 ? 31.685 -6.183 -26.741 1.00 60.81 79 ASN A O 1
ATOM 626 N N . GLY A 1 80 ? 31.538 -5.221 -24.732 1.00 67.12 80 GLY A N 1
ATOM 627 C CA . GLY A 1 80 ? 32.922 -5.508 -24.343 1.00 67.12 80 GLY A CA 1
ATOM 628 C C . GLY A 1 80 ? 33.973 -4.638 -25.044 1.00 67.12 80 GLY A C 1
ATOM 629 O O . GLY A 1 80 ? 35.170 -4.822 -24.823 1.00 67.12 80 GLY A O 1
ATOM 630 N N . ILE A 1 81 ? 33.558 -3.670 -25.870 1.00 75.75 81 ILE A N 1
ATOM 631 C CA . ILE A 1 81 ? 34.480 -2.774 -26.581 1.00 75.75 81 ILE A CA 1
ATOM 632 C C . ILE A 1 81 ? 34.995 -1.724 -25.604 1.00 75.75 81 ILE A C 1
ATOM 634 O O . ILE A 1 81 ? 34.206 -0.974 -25.025 1.00 75.75 81 ILE A O 1
ATOM 638 N N . ARG A 1 82 ? 36.315 -1.662 -25.422 1.00 80.94 82 ARG A N 1
ATOM 639 C CA . ARG A 1 82 ? 36.957 -0.638 -24.597 1.00 80.94 82 ARG A CA 1
ATOM 640 C C . ARG A 1 82 ? 36.938 0.698 -25.337 1.00 80.94 82 ARG A C 1
ATOM 642 O O . ARG A 1 82 ? 37.521 0.817 -26.411 1.00 80.94 82 ARG A O 1
ATOM 649 N N . LEU A 1 83 ? 36.287 1.686 -24.735 1.00 86.31 83 LEU A N 1
ATOM 650 C CA . LEU A 1 83 ? 36.258 3.057 -25.236 1.00 86.31 83 LEU A CA 1
ATOM 651 C C . LEU A 1 83 ? 37.613 3.751 -25.007 1.00 86.31 83 LEU A C 1
ATOM 653 O O . LEU A 1 83 ? 38.401 3.293 -24.169 1.00 86.31 83 LEU A O 1
ATOM 657 N N . PRO A 1 84 ? 37.907 4.851 -25.728 1.00 88.50 84 PRO A N 1
ATOM 658 C CA . PRO A 1 84 ? 39.113 5.634 -25.496 1.00 88.50 84 PRO A CA 1
ATOM 659 C C . PRO A 1 84 ? 39.252 6.045 -24.030 1.00 88.50 84 PRO A C 1
ATOM 661 O O . PRO A 1 84 ? 38.281 6.414 -23.372 1.00 88.50 84 PRO A O 1
ATOM 664 N N . VAL A 1 85 ? 40.481 5.972 -23.522 1.00 89.94 85 VAL A N 1
ATOM 665 C CA . VAL A 1 85 ? 40.809 6.419 -22.169 1.00 89.94 85 VAL A CA 1
ATOM 666 C C . VAL A 1 85 ? 40.762 7.946 -22.140 1.00 89.94 85 VAL A C 1
ATOM 668 O O . VAL A 1 85 ? 41.403 8.593 -22.968 1.00 89.94 85 VAL A O 1
ATOM 671 N N . ILE A 1 86 ? 40.029 8.515 -21.188 1.00 92.69 86 ILE A N 1
ATOM 672 C CA . ILE A 1 86 ? 39.791 9.957 -21.087 1.00 92.69 86 ILE A CA 1
ATOM 673 C C . ILE A 1 86 ? 40.386 10.542 -19.805 1.00 92.69 86 ILE A C 1
ATOM 675 O O . ILE A 1 86 ? 40.555 9.852 -18.797 1.00 92.69 86 ILE A O 1
ATOM 679 N N . SER A 1 87 ? 40.730 11.826 -19.839 1.00 93.44 87 SER A N 1
ATOM 680 C CA . SER A 1 87 ? 41.219 12.564 -18.672 1.00 93.44 87 SER A CA 1
ATOM 681 C C . SER A 1 87 ? 40.085 12.953 -17.719 1.00 93.44 87 SER A C 1
ATOM 683 O O . SER A 1 87 ? 38.906 12.871 -18.061 1.00 93.44 87 SER A O 1
ATOM 685 N N . SER A 1 88 ? 40.431 13.444 -16.526 1.00 87.69 88 SER A N 1
ATOM 686 C CA . SER A 1 88 ? 39.460 14.032 -15.590 1.00 87.69 88 SER A CA 1
ATOM 687 C C . SER A 1 88 ? 38.712 15.232 -16.184 1.00 87.69 88 SER A C 1
ATOM 689 O O . SER A 1 88 ? 37.519 15.390 -15.940 1.00 87.69 88 SER A O 1
ATOM 691 N N . VAL A 1 89 ? 39.390 16.048 -16.998 1.00 92.81 89 VAL A N 1
ATOM 692 C CA . VAL A 1 89 ? 38.795 17.191 -17.711 1.00 92.81 89 VAL A CA 1
ATOM 693 C C . VAL A 1 89 ? 37.743 16.709 -18.709 1.00 92.81 89 VAL A C 1
ATOM 695 O O . VAL A 1 89 ? 36.624 17.213 -18.723 1.00 92.81 89 VAL A O 1
ATOM 698 N N . GLN A 1 90 ? 38.075 15.694 -19.507 1.00 93.38 90 GLN A N 1
ATOM 699 C CA . GLN A 1 90 ? 37.151 15.109 -20.478 1.00 93.38 90 GLN A CA 1
ATOM 700 C C . GLN A 1 90 ? 35.975 14.400 -19.796 1.00 93.38 90 GLN A C 1
ATOM 702 O O . GLN A 1 90 ? 34.835 14.561 -20.221 1.00 93.38 90 GLN A O 1
ATOM 707 N N . LEU A 1 91 ? 36.219 13.668 -18.706 1.00 91.25 91 LEU A N 1
ATOM 708 C CA . LEU A 1 91 ? 35.148 13.041 -17.932 1.00 91.25 91 LEU A CA 1
ATOM 709 C C . LEU A 1 91 ? 34.160 14.083 -17.389 1.00 91.25 91 LEU A C 1
ATOM 711 O O . LEU A 1 91 ? 32.951 13.884 -17.478 1.00 91.25 91 LEU A O 1
ATOM 715 N N . LEU A 1 92 ? 34.662 15.208 -16.876 1.00 89.38 92 LEU A N 1
ATOM 716 C CA . LEU A 1 92 ? 33.810 16.293 -16.398 1.00 89.38 92 LEU A CA 1
ATOM 717 C C . LEU A 1 92 ? 33.023 16.957 -17.534 1.00 89.38 92 LEU A C 1
ATOM 719 O O . LEU A 1 92 ? 31.889 17.368 -17.319 1.00 89.38 92 LEU A O 1
ATOM 723 N N . ALA A 1 93 ? 33.602 17.063 -18.733 1.00 91.44 93 ALA A N 1
ATOM 724 C CA . ALA A 1 93 ? 32.881 17.548 -19.906 1.00 91.44 93 ALA A CA 1
ATOM 725 C C . ALA A 1 93 ? 31.711 16.613 -20.262 1.00 91.44 93 ALA A C 1
ATOM 727 O O . ALA A 1 93 ? 30.594 17.084 -20.460 1.00 91.44 93 ALA A O 1
ATOM 728 N N . LEU A 1 94 ? 31.937 15.291 -20.269 1.00 89.38 94 LEU A N 1
ATOM 729 C CA . LEU A 1 94 ? 30.876 14.298 -20.490 1.00 89.38 94 LEU A CA 1
ATOM 730 C C . LEU A 1 94 ? 29.778 14.375 -19.427 1.00 89.38 94 LEU A C 1
ATOM 732 O O . LEU A 1 94 ? 28.603 14.255 -19.764 1.00 89.38 94 LEU A O 1
ATOM 736 N N . SER A 1 95 ? 30.136 14.591 -18.157 1.00 85.75 95 SER A N 1
ATOM 737 C CA . SER A 1 95 ? 29.147 14.650 -17.078 1.00 85.75 95 SER A CA 1
ATOM 738 C C . SER A 1 95 ? 28.200 15.846 -17.200 1.00 85.75 95 SER A C 1
ATOM 740 O O . SER A 1 95 ? 27.074 15.759 -16.724 1.00 85.75 95 SER A O 1
ATOM 742 N N . GLN A 1 96 ? 28.604 16.937 -17.867 1.00 89.56 96 GLN A N 1
ATOM 743 C CA . GLN A 1 96 ? 27.719 18.091 -18.085 1.00 89.56 96 GLN A CA 1
ATOM 744 C C . GLN A 1 96 ? 26.500 17.741 -18.955 1.00 89.56 96 GLN A C 1
ATOM 746 O O . GLN A 1 96 ? 25.453 18.368 -18.822 1.00 89.56 96 GLN A O 1
ATOM 751 N N . LEU A 1 97 ? 26.594 16.709 -19.801 1.00 83.06 97 LEU A N 1
ATOM 752 C CA . LEU A 1 97 ? 25.466 16.228 -20.609 1.00 83.06 97 LEU A CA 1
ATOM 753 C C . LEU A 1 97 ? 24.390 15.503 -19.789 1.00 83.06 97 LEU A C 1
ATOM 755 O O . LEU A 1 97 ? 23.349 15.155 -20.335 1.00 83.06 97 LEU A O 1
ATOM 759 N N . VAL A 1 98 ? 24.633 15.233 -18.504 1.00 74.06 98 VAL A N 1
ATOM 760 C CA . VAL A 1 98 ? 23.605 14.700 -17.598 1.00 74.06 98 VAL A CA 1
ATOM 761 C C . VAL A 1 98 ? 22.665 15.820 -17.148 1.00 74.06 98 VAL A C 1
ATOM 763 O O . VAL A 1 98 ? 21.455 15.625 -17.075 1.00 74.06 98 VAL A O 1
ATOM 766 N N . GLU A 1 99 ? 23.213 17.003 -16.865 1.00 68.19 99 GLU A N 1
ATOM 767 C CA . GLU A 1 99 ? 22.482 18.105 -16.229 1.00 68.19 99 GLU A CA 1
ATOM 768 C C . GLU A 1 99 ? 21.920 19.108 -17.243 1.00 68.19 99 GLU A C 1
ATOM 770 O O . GLU A 1 99 ? 20.845 19.671 -17.035 1.00 68.19 99 GLU A O 1
ATOM 775 N N . HIS A 1 100 ? 22.606 19.312 -18.367 1.00 76.31 100 HIS A N 1
ATOM 776 C CA . HIS A 1 100 ? 22.263 20.362 -19.320 1.00 76.31 100 HIS A CA 1
ATOM 777 C C . HIS A 1 100 ? 21.514 19.823 -20.537 1.00 76.31 100 HIS A C 1
ATOM 779 O O . HIS A 1 100 ? 21.848 18.779 -21.093 1.00 76.31 100 HIS A O 1
ATOM 785 N N . ALA A 1 101 ? 20.470 20.545 -20.949 1.00 64.31 101 ALA A N 1
ATOM 786 C CA . ALA A 1 101 ? 19.653 20.168 -22.095 1.00 64.31 101 ALA A CA 1
ATOM 787 C C . ALA A 1 101 ? 20.396 20.372 -23.413 1.00 64.31 101 ALA A C 1
ATOM 789 O O . ALA A 1 101 ? 20.409 19.461 -24.229 1.00 64.31 101 ALA A O 1
ATOM 790 N N . GLN A 1 102 ? 21.034 21.526 -23.612 1.00 79.50 102 GLN A N 1
ATOM 791 C CA . GLN A 1 102 ? 21.734 21.840 -24.855 1.00 79.50 102 GLN A CA 1
ATOM 792 C C . GLN A 1 102 ? 23.237 21.567 -24.750 1.00 79.50 102 GLN A C 1
ATOM 794 O O . GLN A 1 102 ? 23.866 21.814 -23.719 1.00 79.50 102 GLN A O 1
ATOM 799 N N . ASN A 1 103 ? 23.841 21.136 -25.860 1.00 82.19 103 ASN A N 1
ATOM 800 C CA . ASN A 1 103 ? 25.285 20.879 -25.938 1.00 82.19 103 ASN A CA 1
ATOM 801 C C . ASN A 1 103 ? 26.106 22.157 -25.679 1.00 82.19 103 ASN A C 1
ATOM 803 O O . ASN A 1 103 ? 27.177 22.097 -25.076 1.00 82.19 103 ASN A O 1
ATOM 807 N N . SER A 1 104 ? 25.589 23.317 -26.098 1.00 84.25 104 SER A N 1
ATOM 808 C CA . SER A 1 104 ? 26.180 24.638 -25.842 1.00 84.25 104 SER A CA 1
ATOM 809 C C . SER A 1 104 ? 26.227 24.980 -24.353 1.00 84.25 104 SER A C 1
ATOM 811 O O . SER A 1 104 ? 27.208 25.554 -23.872 1.00 84.25 104 SER A O 1
ATOM 813 N N . ASP A 1 105 ? 25.184 24.600 -23.618 1.00 85.12 105 ASP A N 1
ATOM 814 C CA . ASP A 1 105 ? 25.052 24.874 -22.189 1.00 85.12 105 ASP A CA 1
ATOM 815 C C . ASP A 1 105 ? 25.980 23.952 -21.402 1.00 85.12 105 ASP A C 1
ATOM 817 O O . ASP A 1 105 ? 26.715 24.414 -20.531 1.00 85.12 105 ASP A O 1
ATOM 821 N N . ALA A 1 106 ? 26.042 22.673 -21.789 1.00 85.62 106 ALA A N 1
ATOM 822 C CA . ALA A 1 106 ? 26.988 21.708 -21.238 1.00 85.62 106 ALA A CA 1
ATOM 823 C C . ALA A 1 106 ? 28.445 22.168 -21.422 1.00 85.62 106 ALA A C 1
ATOM 825 O O . ALA A 1 106 ? 29.246 22.117 -20.488 1.00 85.62 106 ALA A O 1
ATOM 826 N N . LEU A 1 107 ? 28.792 22.673 -22.610 1.00 89.38 107 LEU A N 1
ATOM 827 C CA . LEU A 1 107 ? 30.130 23.194 -22.890 1.00 89.38 107 LEU A CA 1
ATOM 828 C C . LEU A 1 107 ? 30.436 24.465 -22.079 1.00 89.38 107 LEU A C 1
ATOM 830 O O . LEU A 1 107 ? 31.549 24.630 -21.574 1.00 89.38 107 LEU A O 1
ATOM 834 N N . SER A 1 108 ? 29.446 25.344 -21.913 1.00 89.62 108 SER A N 1
ATOM 835 C CA . SER A 1 108 ? 29.573 26.559 -21.099 1.00 89.62 108 SER A CA 1
ATOM 836 C C . SER A 1 108 ? 29.771 26.233 -19.615 1.00 89.62 108 SER A C 1
ATOM 838 O O . SER A 1 108 ? 30.669 26.789 -18.978 1.00 89.62 108 SER A O 1
ATOM 840 N N . ALA A 1 109 ? 29.008 25.280 -19.076 1.00 87.06 109 ALA A N 1
ATOM 841 C CA . ALA A 1 109 ? 29.143 24.795 -17.703 1.00 87.06 109 ALA A CA 1
ATOM 842 C C . ALA A 1 109 ? 30.478 24.068 -17.469 1.00 87.06 109 ALA A C 1
ATOM 844 O O . ALA A 1 109 ? 31.139 24.262 -16.441 1.00 87.06 109 ALA A O 1
ATOM 845 N N . HIS A 1 110 ? 30.944 23.302 -18.461 1.00 92.00 110 HIS A N 1
ATOM 846 C CA . HIS A 1 110 ? 32.276 22.708 -18.442 1.00 92.00 110 HIS A CA 1
ATOM 847 C C . HIS A 1 110 ? 33.355 23.794 -18.349 1.00 92.00 110 HIS A C 1
ATOM 849 O O . HIS A 1 110 ? 34.220 23.726 -17.473 1.00 92.00 110 HIS A O 1
ATOM 855 N N . ARG A 1 111 ? 33.267 24.841 -19.183 1.00 92.31 111 ARG A N 1
ATOM 856 C CA . ARG A 1 111 ? 34.200 25.974 -19.144 1.00 92.31 111 ARG A CA 1
ATOM 857 C C . ARG A 1 111 ? 34.190 26.695 -17.799 1.00 92.31 111 ARG A C 1
ATOM 859 O O . ARG A 1 111 ? 35.261 26.984 -17.271 1.00 92.31 111 ARG A O 1
ATOM 866 N N . ALA A 1 112 ? 33.018 26.913 -17.211 1.00 89.88 112 ALA A N 1
ATOM 867 C CA . ALA A 1 112 ? 32.905 27.489 -15.872 1.00 89.88 112 ALA A CA 1
ATOM 868 C C . ALA A 1 112 ? 33.571 26.613 -14.792 1.00 89.88 112 ALA A C 1
ATOM 870 O O . ALA A 1 112 ? 34.098 27.132 -13.809 1.00 89.88 112 ALA A O 1
ATOM 871 N N . SER A 1 113 ? 33.586 25.291 -14.980 1.00 87.00 113 SER A N 1
ATOM 872 C CA . SER A 1 113 ? 34.101 24.341 -13.991 1.00 87.00 113 SER A CA 1
ATOM 873 C C . SER A 1 113 ? 35.624 24.173 -14.000 1.00 87.00 113 SER A C 1
ATOM 875 O O . SER A 1 113 ? 36.200 23.905 -12.945 1.00 87.00 113 SER A O 1
ATOM 877 N N . VAL A 1 114 ? 36.281 24.287 -15.162 1.00 88.62 114 VAL A N 1
ATOM 878 C CA . VAL A 1 114 ? 37.732 24.012 -15.304 1.00 88.62 114 VAL A CA 1
ATOM 879 C C . VAL A 1 114 ? 38.548 25.158 -15.908 1.00 88.62 114 VAL A C 1
ATOM 881 O O . VAL A 1 114 ? 39.764 25.025 -16.041 1.00 88.62 114 VAL A O 1
ATOM 884 N N . GLY A 1 115 ? 37.916 26.288 -16.240 1.00 90.50 115 GLY A N 1
ATOM 885 C CA . GLY A 1 115 ? 38.594 27.492 -16.726 1.00 90.50 115 GLY A CA 1
ATOM 886 C C . GLY A 1 115 ? 39.385 27.240 -18.010 1.00 90.50 115 GLY A C 1
ATOM 887 O O . GLY A 1 115 ? 38.856 26.695 -18.977 1.00 90.50 115 GLY A O 1
ATOM 888 N N . ASP A 1 116 ? 40.667 27.602 -18.009 1.00 89.44 116 ASP A N 1
ATOM 889 C CA . ASP A 1 116 ? 41.549 27.508 -19.183 1.00 89.44 116 ASP A CA 1
ATOM 890 C C . ASP A 1 116 ? 41.791 26.070 -19.664 1.00 89.44 116 ASP A C 1
ATOM 892 O O . ASP A 1 116 ? 42.173 25.854 -20.813 1.00 89.44 116 ASP A O 1
ATOM 896 N N . ALA A 1 117 ? 41.549 25.071 -18.809 1.00 87.94 117 ALA A N 1
ATOM 897 C CA . ALA A 1 117 ? 41.660 23.662 -19.177 1.00 87.94 117 ALA A CA 1
ATOM 898 C C . ALA A 1 117 ? 40.428 23.136 -19.937 1.00 87.94 117 ALA A C 1
ATOM 900 O O . ALA A 1 117 ? 40.404 21.964 -20.312 1.00 87.94 117 ALA A O 1
ATOM 901 N N . ALA A 1 118 ? 39.397 23.961 -20.138 1.00 91.94 118 ALA A N 1
ATOM 902 C CA . ALA A 1 118 ? 38.160 23.548 -20.782 1.00 91.94 118 ALA A CA 1
ATOM 903 C C . ALA A 1 118 ? 38.362 23.135 -22.238 1.00 91.94 118 ALA A C 1
ATOM 905 O O . ALA A 1 118 ? 39.089 23.775 -23.000 1.00 91.94 118 ALA A O 1
ATOM 906 N N . LEU A 1 119 ? 37.631 22.100 -22.644 1.00 93.56 119 LEU A N 1
ATOM 907 C CA . LEU A 1 119 ? 37.550 21.718 -24.046 1.00 93.56 119 LEU A CA 1
ATOM 908 C C . LEU A 1 119 ? 36.913 22.845 -24.864 1.00 93.56 119 LEU A C 1
ATOM 910 O O . LEU A 1 119 ? 35.943 23.475 -24.439 1.00 93.56 119 LEU A O 1
ATOM 914 N N . ASN A 1 120 ? 37.442 23.083 -26.062 1.00 92.44 120 ASN A N 1
ATOM 915 C CA . ASN A 1 120 ? 36.720 23.851 -27.071 1.00 92.44 120 ASN A CA 1
ATOM 916 C C . ASN A 1 120 ? 35.650 22.981 -27.753 1.00 92.44 120 ASN A C 1
ATOM 918 O O . ASN A 1 120 ? 35.619 21.763 -27.584 1.00 92.44 120 ASN A O 1
ATOM 922 N N . GLU A 1 121 ? 34.782 23.601 -28.551 1.00 89.12 121 GLU A N 1
ATOM 923 C CA . GLU A 1 121 ? 33.669 22.915 -29.219 1.00 89.12 121 GLU A CA 1
ATOM 924 C C . GLU A 1 121 ? 34.125 21.721 -30.067 1.00 89.12 121 GLU A C 1
ATOM 926 O O . GLU A 1 121 ? 33.564 20.633 -29.962 1.00 89.12 121 GLU A O 1
ATOM 931 N N . LYS A 1 122 ? 35.206 21.875 -30.839 1.00 89.69 122 LYS A N 1
ATOM 932 C CA . LYS A 1 122 ? 35.751 20.791 -31.663 1.00 89.69 122 LYS A CA 1
ATOM 933 C C . LYS A 1 122 ? 36.224 19.612 -30.808 1.00 89.69 122 LYS A C 1
ATOM 935 O O . LYS A 1 122 ? 35.890 18.471 -31.107 1.00 89.69 122 LYS A O 1
ATOM 940 N N . GLN A 1 123 ? 36.967 19.884 -29.737 1.00 91.69 123 GLN A N 1
ATOM 941 C CA . GLN A 1 123 ? 37.465 18.860 -28.814 1.00 91.69 123 GLN A CA 1
ATOM 942 C C . GLN A 1 123 ? 36.336 18.180 -28.035 1.00 91.69 123 GLN A C 1
ATOM 944 O O . GLN A 1 123 ? 36.420 16.990 -27.739 1.00 91.69 123 GLN A O 1
ATOM 949 N N . PHE A 1 124 ? 35.283 18.929 -27.703 1.00 90.56 124 PHE A N 1
ATOM 950 C CA . PHE A 1 124 ? 34.083 18.389 -27.083 1.00 90.56 124 PHE A CA 1
ATOM 951 C C . PHE A 1 124 ? 33.366 17.433 -28.039 1.00 90.56 124 PHE A C 1
ATOM 953 O O . PHE A 1 124 ? 33.126 16.288 -27.681 1.00 90.56 124 PHE A O 1
ATOM 960 N N . LEU A 1 125 ? 33.124 17.832 -29.288 1.00 89.00 125 LEU A N 1
ATOM 961 C CA . LEU A 1 125 ? 32.514 16.955 -30.292 1.00 89.00 125 LEU A CA 1
ATOM 962 C C . LEU A 1 125 ? 33.379 15.715 -30.586 1.00 89.00 125 LEU A C 1
ATOM 964 O O . LEU A 1 125 ? 32.855 14.606 -30.665 1.00 89.00 125 LEU A O 1
ATOM 968 N N . GLU A 1 126 ? 34.703 15.863 -30.692 1.00 90.38 126 GLU A N 1
ATOM 969 C CA . GLU A 1 126 ? 35.632 14.732 -30.854 1.00 90.38 126 GLU A CA 1
ATOM 970 C C . GLU A 1 126 ? 35.573 13.755 -29.674 1.00 90.38 126 GLU A C 1
ATOM 972 O O . GLU A 1 126 ? 35.594 12.542 -29.887 1.00 90.38 126 GLU A O 1
ATOM 977 N N . LEU A 1 127 ? 35.437 14.267 -28.446 1.00 92.69 127 LEU A N 1
ATOM 978 C CA . LEU A 1 127 ? 35.214 13.447 -27.259 1.00 92.69 127 LEU A CA 1
ATOM 979 C C . LEU A 1 127 ? 33.903 12.659 -27.351 1.00 92.69 127 LEU A C 1
ATOM 981 O O . LEU A 1 127 ? 33.889 11.499 -26.954 1.00 92.69 127 LEU A O 1
ATOM 985 N N . LEU A 1 128 ? 32.821 13.251 -27.867 1.00 90.69 128 LEU A N 1
ATOM 986 C CA . LEU A 1 128 ? 31.510 12.593 -27.925 1.00 90.69 128 LEU A CA 1
ATOM 987 C C . LEU A 1 128 ? 31.454 11.440 -28.924 1.00 90.69 128 LEU A C 1
ATOM 989 O O . LEU A 1 128 ? 30.777 10.456 -28.647 1.00 90.69 128 LEU A O 1
ATOM 993 N N . ARG A 1 129 ? 32.164 11.517 -30.055 1.00 89.50 129 ARG A N 1
ATOM 994 C CA . ARG A 1 129 ? 32.095 10.521 -31.148 1.00 89.50 129 ARG A CA 1
ATOM 995 C C . ARG A 1 129 ? 32.147 9.056 -30.697 1.00 89.50 129 ARG A C 1
ATOM 997 O O . ARG A 1 129 ? 31.204 8.335 -31.013 1.00 89.50 129 ARG A O 1
ATOM 1004 N N . PRO A 1 130 ? 33.164 8.591 -29.946 1.00 87.81 130 PRO A N 1
ATOM 1005 C CA . PRO A 1 130 ? 33.209 7.196 -29.510 1.00 87.81 130 PRO A CA 1
ATOM 1006 C C . PRO A 1 130 ? 32.058 6.847 -28.551 1.00 87.81 130 PRO A C 1
ATOM 1008 O O . PRO A 1 130 ? 31.552 5.729 -28.561 1.00 87.81 130 PRO A O 1
ATOM 1011 N N . PHE A 1 131 ? 31.588 7.800 -27.744 1.00 88.38 131 PHE A N 1
ATOM 1012 C CA . PHE A 1 131 ? 30.453 7.583 -26.845 1.00 88.38 131 PHE A CA 1
ATOM 1013 C C . PHE A 1 131 ? 29.114 7.570 -27.593 1.00 88.38 131 PHE A C 1
ATOM 1015 O O . PHE A 1 131 ? 28.214 6.839 -27.188 1.00 88.38 131 PHE A O 1
ATOM 1022 N N . VAL A 1 132 ? 28.981 8.320 -28.688 1.00 86.56 132 VAL A N 1
ATOM 1023 C CA . VAL A 1 132 ? 27.825 8.270 -29.595 1.00 86.56 132 VAL A CA 1
ATOM 1024 C C . VAL A 1 132 ? 27.792 6.940 -30.341 1.00 86.56 132 VAL A C 1
ATOM 1026 O O . VAL A 1 132 ? 26.772 6.255 -30.315 1.00 86.56 132 VAL A O 1
ATOM 1029 N N . ASP A 1 133 ? 28.922 6.532 -30.922 1.00 84.19 133 ASP A N 1
ATOM 1030 C CA . ASP A 1 133 ? 29.063 5.275 -31.672 1.00 84.19 133 ASP A CA 1
ATOM 1031 C C . ASP A 1 133 ? 28.634 4.058 -30.842 1.00 84.19 133 ASP A C 1
ATOM 1033 O O . ASP A 1 133 ? 27.924 3.157 -31.290 1.00 84.19 133 ASP A O 1
ATOM 1037 N N . HIS A 1 134 ? 28.991 4.080 -29.557 1.00 81.12 134 HIS A N 1
ATOM 1038 C CA . HIS A 1 134 ? 28.665 3.020 -28.610 1.00 81.12 134 HIS A CA 1
ATOM 1039 C C . HIS A 1 134 ? 27.429 3.309 -27.742 1.00 81.12 134 HIS A C 1
ATOM 1041 O O . HIS A 1 134 ? 27.198 2.605 -26.755 1.00 81.12 134 HIS A O 1
ATOM 1047 N N . ARG A 1 135 ? 26.605 4.296 -28.128 1.00 75.62 135 ARG A N 1
ATOM 1048 C CA . ARG A 1 135 ? 25.306 4.651 -27.519 1.00 75.62 135 ARG A CA 1
ATOM 1049 C C . ARG A 1 135 ? 25.341 5.018 -26.030 1.00 75.62 135 ARG A C 1
ATOM 1051 O O . ARG A 1 135 ? 24.328 4.908 -25.342 1.00 75.62 135 ARG A O 1
ATOM 1058 N N . PHE A 1 136 ? 26.483 5.478 -25.529 1.00 77.69 136 PHE A N 1
ATOM 1059 C CA . PHE A 1 136 ? 26.575 6.148 -24.230 1.00 77.69 136 PHE A CA 1
ATOM 1060 C C . PHE A 1 136 ? 26.059 7.579 -24.298 1.00 77.69 136 PHE A C 1
ATOM 1062 O O . PHE A 1 136 ? 25.490 8.055 -23.326 1.00 77.69 136 PHE A O 1
ATOM 1069 N N . VAL A 1 137 ? 26.229 8.254 -25.432 1.00 83.94 137 VAL A N 1
ATOM 1070 C CA . VAL A 1 137 ? 25.645 9.572 -25.691 1.00 83.94 137 VAL A CA 1
ATOM 1071 C C . VAL A 1 137 ? 24.604 9.412 -26.786 1.00 83.94 137 VAL A C 1
ATOM 1073 O O . VAL A 1 137 ? 24.892 8.864 -27.846 1.00 83.94 137 VAL A O 1
ATOM 1076 N N . VAL A 1 138 ? 23.381 9.856 -26.519 1.00 78.56 138 VAL A N 1
ATOM 1077 C CA . VAL A 1 138 ? 22.250 9.742 -27.449 1.00 78.56 138 VAL A CA 1
ATOM 1078 C C . VAL A 1 138 ? 21.525 11.074 -27.562 1.00 78.56 138 VAL A C 1
ATOM 1080 O O . VAL A 1 138 ? 21.717 11.960 -26.727 1.00 78.56 138 VAL A O 1
ATOM 1083 N N . ARG A 1 139 ? 20.673 11.223 -28.582 1.00 75.81 139 ARG A N 1
ATOM 1084 C CA . ARG A 1 139 ? 19.762 12.366 -28.665 1.00 75.81 139 ARG A CA 1
ATOM 1085 C C . ARG A 1 139 ? 18.816 12.343 -27.467 1.00 75.81 139 ARG A C 1
ATOM 1087 O O . ARG A 1 139 ? 18.216 11.317 -27.152 1.00 75.81 139 ARG A O 1
ATOM 1094 N N . ARG A 1 140 ? 18.683 13.486 -26.805 1.00 63.91 140 ARG A N 1
ATOM 1095 C CA . ARG A 1 140 ? 17.696 13.706 -25.758 1.00 63.91 140 ARG A CA 1
ATOM 1096 C C . ARG A 1 140 ? 16.321 13.694 -26.420 1.00 63.91 140 ARG A C 1
ATOM 1098 O O . ARG A 1 140 ? 16.007 14.560 -27.233 1.00 63.91 140 ARG A O 1
ATOM 1105 N N . VAL A 1 141 ? 15.518 12.685 -26.104 1.00 54.28 141 VAL A N 1
ATOM 1106 C CA . VAL A 1 141 ? 14.100 12.665 -26.468 1.00 54.28 141 VAL A CA 1
ATOM 1107 C C . VAL A 1 141 ? 13.406 13.667 -25.548 1.00 54.28 141 VAL A C 1
ATOM 1109 O O . VAL A 1 141 ? 13.443 13.493 -24.327 1.00 54.28 141 VAL A O 1
ATOM 1112 N N . GLU A 1 142 ? 12.844 14.744 -26.108 1.00 41.53 142 GLU A N 1
ATOM 1113 C CA . GLU A 1 142 ? 12.023 15.679 -25.335 1.00 41.53 142 GLU A CA 1
ATOM 1114 C C . GLU A 1 142 ? 10.871 14.905 -24.696 1.00 41.53 142 GLU A C 1
ATOM 1116 O O . GLU A 1 142 ? 10.046 14.281 -25.362 1.00 41.53 142 GLU A O 1
ATOM 1121 N N . LYS A 1 143 ? 10.863 14.918 -23.369 1.00 37.53 143 LYS A N 1
ATOM 1122 C CA . LYS A 1 143 ? 9.836 14.318 -22.533 1.00 37.53 143 LYS A CA 1
ATOM 1123 C C . LYS A 1 143 ? 9.061 15.458 -21.874 1.00 37.53 143 LYS A C 1
ATOM 1125 O O . LYS A 1 143 ? 9.656 16.474 -21.526 1.00 37.53 143 LYS A O 1
ATOM 1130 N N . ALA A 1 144 ? 7.739 15.285 -21.792 1.00 33.41 144 ALA A N 1
ATOM 1131 C CA . ALA A 1 144 ? 6.725 16.281 -21.427 1.00 33.41 144 ALA A CA 1
ATOM 1132 C C . ALA A 1 144 ? 7.218 17.418 -20.507 1.00 33.41 144 ALA A C 1
ATOM 1134 O O . ALA A 1 144 ? 7.643 17.139 -19.395 1.00 33.41 144 ALA A O 1
ATOM 1135 N N . SER A 1 145 ? 7.120 18.656 -21.016 1.00 30.34 145 SER A N 1
ATOM 1136 C CA . SER A 1 145 ? 7.119 20.012 -20.411 1.00 30.34 145 SER A CA 1
ATOM 1137 C C . SER A 1 145 ? 7.950 20.382 -19.164 1.00 30.34 145 SER A C 1
ATOM 1139 O O . SER A 1 145 ? 8.213 21.568 -19.001 1.00 30.34 145 SER A O 1
ATOM 1141 N N . SER A 1 146 ? 8.389 19.470 -18.296 1.00 35.09 146 SER A N 1
ATOM 1142 C CA . SER A 1 146 ? 9.051 19.796 -17.022 1.00 35.09 146 SER A CA 1
ATOM 1143 C C . SER A 1 146 ? 10.573 19.620 -17.022 1.00 35.09 146 SER A C 1
ATOM 1145 O O . SER A 1 146 ? 11.221 19.927 -16.026 1.00 35.09 146 SER A O 1
ATOM 1147 N N . GLY A 1 147 ? 11.187 19.156 -18.119 1.00 31.91 147 GLY A N 1
ATOM 1148 C CA . GLY A 1 147 ? 12.652 19.108 -18.272 1.00 31.91 147 GLY A CA 1
ATOM 1149 C C . GLY A 1 147 ? 13.395 18.141 -17.334 1.00 31.91 147 GLY A C 1
ATOM 1150 O O . GLY A 1 147 ? 14.609 17.973 -17.476 1.00 31.91 147 GLY A O 1
ATOM 1151 N N . ALA A 1 148 ? 12.693 17.469 -16.424 1.00 30.75 148 ALA A N 1
ATOM 1152 C CA . ALA A 1 148 ? 13.250 16.484 -15.516 1.00 30.75 148 ALA A CA 1
ATOM 1153 C C . ALA A 1 148 ? 13.307 15.088 -16.159 1.00 30.75 148 ALA A C 1
ATOM 1155 O O . ALA A 1 148 ? 12.489 14.728 -17.009 1.00 30.75 148 ALA A O 1
ATOM 1156 N N . ASP A 1 149 ? 14.302 14.298 -15.758 1.00 33.47 149 ASP A N 1
ATOM 1157 C CA . ASP A 1 149 ? 14.429 12.901 -16.163 1.00 33.47 149 ASP A CA 1
ATOM 1158 C C . ASP A 1 149 ? 13.160 12.146 -15.732 1.00 33.47 149 ASP A C 1
ATOM 1160 O O . ASP A 1 149 ? 12.859 12.083 -14.536 1.00 33.47 149 ASP A O 1
ATOM 1164 N N . LEU A 1 150 ? 12.374 11.635 -16.695 1.00 38.34 150 LEU A N 1
ATOM 1165 C CA . LEU A 1 150 ? 11.053 11.048 -16.412 1.00 38.34 150 LEU A CA 1
ATOM 1166 C C . LEU A 1 150 ? 11.122 9.930 -15.369 1.00 38.34 150 LEU A C 1
ATOM 1168 O O . LEU A 1 150 ? 10.123 9.692 -14.707 1.00 38.34 150 LEU A O 1
ATOM 1172 N N . SER A 1 151 ? 12.259 9.248 -15.208 1.00 40.88 151 SER A N 1
ATOM 1173 C CA . SER A 1 151 ? 12.388 8.226 -14.170 1.00 40.88 151 SER A CA 1
ATOM 1174 C C . SER A 1 151 ? 12.327 8.825 -12.768 1.00 40.88 151 SER A C 1
ATOM 1176 O O . SER A 1 151 ? 11.693 8.241 -11.908 1.00 40.88 151 SER A O 1
ATOM 1178 N N . ASN A 1 152 ? 12.929 9.991 -12.527 1.00 34.06 152 ASN A N 1
ATOM 1179 C CA . ASN A 1 152 ? 12.986 10.571 -11.186 1.00 34.06 152 ASN A CA 1
ATOM 1180 C C . ASN A 1 152 ? 11.824 11.524 -10.907 1.00 34.06 152 ASN A C 1
ATOM 1182 O O . ASN A 1 152 ? 11.369 11.557 -9.776 1.00 34.06 152 ASN A O 1
ATOM 1186 N N . ALA A 1 153 ? 11.322 12.260 -11.906 1.00 35.72 153 ALA A N 1
ATOM 1187 C CA . ALA A 1 153 ? 10.223 13.212 -11.703 1.00 35.72 153 ALA A CA 1
ATOM 1188 C C . ALA A 1 153 ? 8.846 12.550 -11.572 1.00 35.72 153 ALA A C 1
ATOM 1190 O O . ALA A 1 153 ? 8.052 12.957 -10.733 1.00 35.72 153 ALA A O 1
ATOM 1191 N N . ILE A 1 154 ? 8.587 11.487 -12.345 1.00 39.28 154 ILE A N 1
ATOM 1192 C CA . ILE A 1 154 ? 7.376 10.672 -12.164 1.00 39.28 154 ILE A CA 1
ATOM 1193 C C . ILE A 1 154 ? 7.389 9.993 -10.785 1.00 39.28 154 ILE A C 1
ATOM 1195 O O . ILE A 1 154 ? 6.340 9.836 -10.169 1.00 39.28 154 ILE A O 1
ATOM 1199 N N . LEU A 1 155 ? 8.569 9.588 -10.301 1.00 36.84 155 LEU A N 1
ATOM 1200 C CA . LEU A 1 155 ? 8.717 8.924 -9.005 1.00 36.84 155 LEU A CA 1
ATOM 1201 C C . LEU A 1 155 ? 8.803 9.900 -7.821 1.00 36.84 155 LEU A C 1
ATOM 1203 O O . LEU A 1 155 ? 8.503 9.500 -6.702 1.00 36.84 155 LEU A O 1
ATOM 1207 N N . SER A 1 156 ? 9.206 11.160 -8.030 1.00 41.97 156 SER A N 1
ATOM 1208 C CA . SER A 1 156 ? 9.354 12.136 -6.942 1.00 41.97 156 SER A CA 1
ATOM 1209 C C . SER A 1 156 ? 8.031 12.742 -6.477 1.00 41.97 156 SER A C 1
ATOM 1211 O O . SER A 1 156 ? 7.998 13.307 -5.386 1.00 41.97 156 SER A O 1
ATOM 1213 N N . GLY A 1 157 ? 6.961 12.608 -7.271 1.00 49.22 157 GLY A N 1
ATOM 1214 C CA . GLY A 1 157 ? 5.631 13.126 -6.951 1.00 49.22 157 GLY A CA 1
ATOM 1215 C C . GLY A 1 157 ? 5.573 14.653 -6.799 1.00 49.22 157 GLY A C 1
ATOM 1216 O O . GLY A 1 157 ? 6.556 15.366 -7.014 1.00 49.22 157 GLY A O 1
ATOM 1217 N N . ASN A 1 158 ? 4.385 15.145 -6.438 1.00 57.41 158 ASN A N 1
ATOM 1218 C CA . ASN A 1 158 ? 4.102 16.554 -6.138 1.00 57.41 158 ASN A CA 1
ATOM 1219 C C . ASN A 1 158 ? 4.991 17.132 -5.039 1.00 57.41 158 ASN A C 1
ATOM 1221 O O . ASN A 1 158 ? 5.570 16.403 -4.227 1.00 57.41 158 ASN A O 1
ATOM 1225 N N . SER A 1 159 ? 5.014 18.464 -4.924 1.00 61.81 159 SER A N 1
ATOM 1226 C CA . SER A 1 159 ? 5.607 19.077 -3.741 1.00 61.81 159 SER A CA 1
ATOM 1227 C C . SER A 1 159 ? 4.851 18.624 -2.480 1.00 61.81 159 SER A C 1
ATOM 1229 O O . SER A 1 159 ? 3.622 18.683 -2.396 1.00 61.81 159 SER A O 1
ATOM 1231 N N . LYS A 1 160 ? 5.598 18.159 -1.470 1.00 74.44 160 LYS A N 1
ATOM 1232 C CA . LYS A 1 160 ? 5.049 17.634 -0.204 1.00 74.44 160 LYS A CA 1
ATOM 1233 C C . LYS A 1 160 ? 4.054 18.598 0.464 1.00 74.44 160 LYS A C 1
ATOM 1235 O O . LYS A 1 160 ? 3.095 18.162 1.092 1.00 74.44 160 LYS A O 1
ATOM 1240 N N . GLU A 1 161 ? 4.255 19.909 0.322 1.00 83.19 161 GLU A N 1
ATOM 1241 C CA . GLU A 1 161 ? 3.375 20.910 0.936 1.00 83.19 161 GLU A CA 1
ATOM 1242 C C . GLU A 1 161 ? 2.065 21.121 0.159 1.00 83.19 161 GLU A C 1
ATOM 1244 O O . GLU A 1 161 ? 1.039 21.306 0.807 1.00 83.19 161 GLU A O 1
ATOM 1249 N N . GLU A 1 162 ? 2.046 21.049 -1.177 1.00 82.31 162 GLU A N 1
ATOM 1250 C CA . GLU A 1 162 ? 0.795 21.132 -1.958 1.00 82.31 162 GLU A CA 1
ATOM 1251 C C . GLU A 1 162 ? -0.138 19.965 -1.626 1.00 82.31 162 GLU A C 1
ATOM 1253 O O . GLU A 1 162 ? -1.321 20.173 -1.347 1.00 82.31 162 GLU A O 1
ATOM 1258 N N . THR A 1 163 ? 0.415 18.751 -1.554 1.00 85.56 163 THR A N 1
ATOM 1259 C CA . THR A 1 163 ? -0.318 17.551 -1.134 1.00 85.56 163 THR A CA 1
ATOM 1260 C C . THR A 1 163 ? -0.876 17.713 0.281 1.00 85.56 163 THR A C 1
ATOM 1262 O O . THR A 1 163 ? -2.068 17.502 0.508 1.00 85.56 163 THR A O 1
ATOM 1265 N N . HIS A 1 164 ? -0.061 18.166 1.242 1.00 90.00 164 HIS A N 1
ATOM 1266 C CA . HIS A 1 164 ? -0.541 18.429 2.602 1.00 90.00 164 HIS A CA 1
ATOM 1267 C C . HIS A 1 164 ? -1.626 19.515 2.648 1.00 90.00 164 HIS A C 1
ATOM 1269 O O . HIS A 1 164 ? -2.596 19.382 3.390 1.00 90.00 164 HIS A O 1
ATOM 1275 N N . GLN A 1 165 ? -1.499 20.596 1.873 1.00 89.19 165 GLN A N 1
ATOM 1276 C CA . GLN A 1 165 ? -2.520 21.646 1.809 1.00 89.19 165 GLN A CA 1
ATOM 1277 C C . GLN A 1 165 ? -3.844 21.117 1.256 1.00 89.19 165 GLN A C 1
ATOM 1279 O O . GLN A 1 165 ? -4.902 21.462 1.788 1.00 89.19 165 GLN A O 1
ATOM 1284 N N . LEU A 1 166 ? -3.800 20.263 0.231 1.00 89.69 166 LEU A N 1
ATOM 1285 C CA . LEU A 1 166 ? -4.984 19.594 -0.297 1.00 89.69 166 LEU A CA 1
ATOM 1286 C C . LEU A 1 166 ? -5.665 18.745 0.782 1.00 89.69 166 LEU A C 1
ATOM 1288 O O . LEU A 1 166 ? -6.848 18.958 1.048 1.00 89.69 166 LEU A O 1
ATOM 1292 N N . PHE A 1 167 ? -4.918 17.873 1.467 1.00 92.00 167 PHE A N 1
ATOM 1293 C CA . PHE A 1 167 ? -5.488 17.028 2.520 1.00 92.00 167 PHE A CA 1
ATOM 1294 C C . PHE A 1 167 ? -6.009 17.825 3.713 1.00 92.00 167 PHE A C 1
ATOM 1296 O O . PHE A 1 167 ? -7.100 17.531 4.186 1.00 92.00 167 PHE A O 1
ATOM 1303 N N . ARG A 1 168 ? -5.331 18.899 4.139 1.00 92.19 168 ARG A N 1
ATOM 1304 C CA . ARG A 1 168 ? -5.862 19.807 5.174 1.00 92.19 168 ARG A CA 1
ATOM 1305 C C . ARG A 1 168 ? -7.229 20.378 4.789 1.00 92.19 168 ARG A C 1
ATOM 1307 O O . ARG A 1 168 ? -8.121 20.396 5.631 1.00 92.19 168 ARG A O 1
ATOM 1314 N N . ARG A 1 169 ? -7.409 20.834 3.541 1.00 91.75 169 ARG A N 1
ATOM 1315 C CA . ARG A 1 169 ? -8.704 21.361 3.065 1.00 91.75 169 ARG A CA 1
ATOM 1316 C C . ARG A 1 169 ? -9.786 20.285 3.070 1.00 91.75 169 ARG A C 1
ATOM 1318 O O . ARG A 1 169 ? -10.870 20.530 3.590 1.00 91.75 169 ARG A O 1
ATOM 1325 N N . ASN A 1 170 ? -9.475 19.100 2.546 1.00 92.25 170 ASN A N 1
ATOM 1326 C CA . ASN A 1 170 ? -10.410 17.972 2.521 1.00 92.25 170 ASN A CA 1
ATOM 1327 C C . ASN A 1 170 ? -10.825 17.569 3.940 1.00 92.25 170 ASN A C 1
ATOM 1329 O O . ASN A 1 170 ? -11.992 17.287 4.200 1.00 92.25 170 ASN A O 1
ATOM 1333 N N . ALA A 1 171 ? -9.886 17.616 4.880 1.00 92.88 171 ALA A N 1
ATOM 1334 C CA . ALA A 1 171 ? -10.150 17.278 6.261 1.00 92.88 171 ALA A CA 1
ATOM 1335 C C . ALA A 1 171 ? -11.078 18.261 6.970 1.00 92.88 171 ALA A C 1
ATOM 1337 O O . ALA A 1 171 ? -11.949 17.821 7.717 1.00 92.88 171 ALA A O 1
ATOM 1338 N N . VAL A 1 172 ? -10.894 19.564 6.725 1.00 92.88 172 VAL A N 1
ATOM 1339 C CA . VAL A 1 172 ? -11.792 20.613 7.227 1.00 92.88 172 VAL A CA 1
ATOM 1340 C C . VAL A 1 172 ? -13.195 20.402 6.668 1.00 92.88 172 VAL A C 1
ATOM 1342 O O . VAL A 1 172 ? -14.150 20.394 7.436 1.00 92.88 172 VAL A O 1
ATOM 1345 N N . ALA A 1 173 ? -13.324 20.131 5.366 1.00 94.31 173 ALA A N 1
ATOM 1346 C CA . ALA A 1 173 ? -14.620 19.837 4.756 1.00 94.31 173 ALA A CA 1
ATOM 1347 C C . ALA A 1 173 ? -15.288 18.590 5.373 1.00 94.31 173 ALA A C 1
ATOM 1349 O O . ALA A 1 173 ? -16.496 18.585 5.610 1.00 94.31 173 ALA A O 1
ATOM 1350 N N . GLN A 1 174 ? -14.514 17.543 5.684 1.00 95.25 174 GLN A N 1
ATOM 1351 C CA . GLN A 1 174 ? -15.030 16.348 6.359 1.00 95.25 174 GLN A CA 1
ATOM 1352 C C . GLN A 1 174 ? -15.443 16.639 7.816 1.00 95.25 174 GLN A C 1
ATOM 1354 O O . GLN A 1 174 ? -16.482 16.155 8.262 1.00 95.25 174 GLN A O 1
ATOM 1359 N N . ASP A 1 175 ? -14.682 17.468 8.540 1.00 94.38 175 ASP A N 1
ATOM 1360 C CA . ASP A 1 175 ? -15.023 17.906 9.900 1.00 94.38 175 ASP A CA 1
ATOM 1361 C C . ASP A 1 175 ? -16.320 18.741 9.915 1.00 94.38 175 ASP A C 1
ATOM 1363 O O . ASP A 1 175 ? -17.190 18.525 10.762 1.00 94.38 175 ASP A O 1
ATOM 1367 N N . GLU A 1 176 ? -16.497 19.644 8.946 1.00 95.94 176 GLU A N 1
ATOM 1368 C CA . GLU A 1 176 ? -17.724 20.429 8.758 1.00 95.94 176 GLU A CA 1
ATOM 1369 C C . GLU A 1 176 ? -18.931 19.540 8.424 1.00 95.94 176 GLU A C 1
ATOM 1371 O O . GLU A 1 176 ? -20.013 19.724 8.989 1.00 95.94 176 GLU A O 1
ATOM 1376 N N . ALA A 1 177 ? -18.751 18.543 7.551 1.00 96.00 177 ALA A N 1
ATOM 1377 C CA . ALA A 1 177 ? -19.801 17.592 7.195 1.00 96.00 177 ALA A CA 1
ATOM 1378 C C . ALA A 1 177 ? -20.248 16.746 8.400 1.00 96.00 177 ALA A C 1
ATOM 1380 O O . ALA A 1 177 ? -21.449 16.553 8.618 1.00 96.00 177 ALA A O 1
ATOM 1381 N N . GLU A 1 178 ? -19.306 16.276 9.222 1.00 96.62 178 GLU A N 1
ATOM 1382 C CA . GLU A 1 178 ? -19.622 15.535 10.445 1.00 96.62 178 GLU A CA 1
ATOM 1383 C C . GLU A 1 178 ? -20.312 16.430 11.486 1.00 96.62 178 GLU A C 1
ATOM 1385 O O . GLU A 1 178 ? -21.307 16.017 12.087 1.00 96.62 178 GLU A O 1
ATOM 1390 N N . ALA A 1 179 ? -19.861 17.678 11.658 1.00 96.19 179 ALA A N 1
ATOM 1391 C CA . ALA A 1 179 ? -20.515 18.644 12.541 1.00 96.19 179 ALA A CA 1
ATOM 1392 C C . ALA A 1 179 ? -21.962 18.936 12.106 1.00 96.19 179 ALA A C 1
ATOM 1394 O O . ALA A 1 179 ? -22.866 18.966 12.944 1.00 96.19 179 ALA A O 1
ATOM 1395 N N . ALA A 1 180 ? -22.206 19.083 10.800 1.00 97.44 180 ALA A N 1
ATOM 1396 C CA . ALA A 1 180 ? -23.548 19.256 10.248 1.00 97.44 180 ALA A CA 1
ATOM 1397 C C . ALA A 1 180 ? -24.440 18.028 10.504 1.00 97.44 180 ALA A C 1
ATOM 1399 O O . ALA A 1 180 ? -25.601 18.179 10.891 1.00 97.44 180 ALA A O 1
ATOM 1400 N N . ARG A 1 181 ? -23.899 16.809 10.364 1.00 97.06 181 ARG A N 1
ATOM 1401 C CA . ARG A 1 181 ? -24.626 15.567 10.673 1.00 97.06 181 ARG A CA 1
ATOM 1402 C C . ARG A 1 181 ? -25.007 15.486 12.152 1.00 97.06 181 ARG A C 1
ATOM 1404 O O . ARG A 1 181 ? -26.132 15.099 12.470 1.00 97.06 181 ARG A O 1
ATOM 1411 N N . VAL A 1 182 ? -24.104 15.880 13.053 1.00 97.19 182 VAL A N 1
ATOM 1412 C CA . VAL A 1 182 ? -24.383 15.943 14.498 1.00 97.19 182 VAL A CA 1
ATOM 1413 C C . VAL A 1 182 ? -25.457 16.987 14.806 1.00 97.19 182 VAL A C 1
ATOM 1415 O O . VAL A 1 182 ? -26.407 16.694 15.531 1.00 97.19 182 VAL A O 1
ATOM 1418 N N . ALA A 1 183 ? -25.373 18.175 14.200 1.00 97.12 183 ALA A N 1
ATOM 1419 C CA . ALA A 1 183 ? -26.390 19.217 14.341 1.00 97.12 183 ALA A CA 1
ATOM 1420 C C . ALA A 1 183 ? -27.776 18.771 13.833 1.00 97.12 183 ALA A C 1
ATOM 1422 O O . ALA A 1 183 ? -28.795 19.193 14.377 1.00 97.12 183 ALA A O 1
ATOM 1423 N N . ALA A 1 184 ? -27.823 17.878 12.840 1.00 96.62 184 ALA A N 1
ATOM 1424 C CA . ALA A 1 184 ? -29.046 17.264 12.320 1.00 96.62 184 ALA A CA 1
ATOM 1425 C C . ALA A 1 184 ? -29.568 16.073 13.160 1.00 96.62 184 ALA A C 1
ATOM 1427 O O . ALA A 1 184 ? -30.521 15.410 12.752 1.00 96.62 184 ALA A O 1
ATOM 1428 N N . GLY A 1 185 ? -28.974 15.792 14.326 1.00 94.94 185 GLY A N 1
ATOM 1429 C CA . GLY A 1 185 ? -29.406 14.732 15.248 1.00 94.94 185 GLY A CA 1
ATOM 1430 C C . GLY A 1 185 ? -28.606 13.428 15.161 1.00 94.94 185 GLY A C 1
ATOM 1431 O O . GLY A 1 185 ? -28.938 12.459 15.846 1.00 94.94 185 GLY A O 1
ATOM 1432 N N . GLY A 1 186 ? -27.546 13.381 14.350 1.00 94.00 186 GLY A N 1
ATOM 1433 C CA . GLY A 1 186 ? -26.606 12.262 14.326 1.00 94.00 186 GLY A CA 1
ATOM 1434 C C . GLY A 1 186 ? -25.757 12.181 15.601 1.00 94.00 186 GLY A C 1
ATOM 1435 O O . GLY A 1 186 ? -25.376 13.190 16.189 1.00 94.00 186 GLY A O 1
ATOM 1436 N N . ARG A 1 187 ? -25.405 10.968 16.036 1.00 93.75 187 ARG A N 1
ATOM 1437 C CA . ARG A 1 187 ? -24.423 10.770 17.119 1.00 93.75 187 ARG A CA 1
ATOM 1438 C C . ARG A 1 187 ? -23.015 10.928 16.584 1.00 93.75 187 ARG A C 1
ATOM 1440 O O . ARG A 1 187 ? -22.704 10.204 15.645 1.00 93.75 187 ARG A O 1
ATOM 1447 N N . LYS A 1 188 ? -22.182 11.788 17.176 1.00 94.94 188 LYS A N 1
ATOM 1448 C CA . LYS A 1 188 ? -20.774 11.971 16.781 1.00 94.94 188 LYS A CA 1
ATOM 1449 C C . LYS A 1 188 ? -20.055 10.623 16.663 1.00 94.94 188 LYS A C 1
ATOM 1451 O O . LYS A 1 188 ? -20.126 9.814 17.587 1.00 94.94 188 LYS A O 1
ATOM 1456 N N . ARG A 1 189 ? -19.410 10.387 15.523 1.00 97.56 189 ARG A N 1
ATOM 1457 C CA . ARG A 1 189 ? -18.725 9.123 15.231 1.00 97.56 189 ARG A CA 1
ATOM 1458 C C . ARG A 1 189 ? -17.269 9.171 15.711 1.00 97.56 189 ARG A C 1
ATOM 1460 O O . ARG A 1 189 ? -16.607 10.183 15.471 1.00 97.56 189 ARG A O 1
ATOM 1467 N N . PRO A 1 190 ? -16.741 8.110 16.352 1.00 97.75 190 PRO A N 1
ATOM 1468 C CA . PRO A 1 190 ? -15.310 7.995 16.607 1.00 97.75 190 PRO A CA 1
ATOM 1469 C C . PRO A 1 190 ? -14.532 7.981 15.290 1.00 97.75 190 PRO A C 1
ATOM 1471 O O . PRO A 1 190 ? -14.996 7.422 14.292 1.00 97.75 190 PRO A O 1
ATOM 1474 N N . LYS A 1 191 ? -13.345 8.584 15.278 1.00 98.44 191 LYS A N 1
ATOM 1475 C CA . LYS A 1 191 ? -12.521 8.658 14.067 1.00 98.44 191 LYS A CA 1
ATOM 1476 C C . LYS A 1 191 ? -11.738 7.363 13.856 1.00 98.44 191 LYS A C 1
ATOM 1478 O O . LYS A 1 191 ? -11.205 6.790 14.808 1.00 98.44 191 LYS A O 1
ATOM 1483 N N . VAL A 1 192 ? -11.614 6.962 12.594 1.00 98.69 192 VAL A N 1
ATOM 1484 C CA . VAL A 1 192 ? -10.628 5.976 12.130 1.00 98.69 192 VAL A CA 1
ATOM 1485 C C . VAL A 1 192 ? -9.666 6.706 11.200 1.00 98.69 192 VAL A C 1
ATOM 1487 O O . VAL A 1 192 ? -10.071 7.168 10.134 1.00 98.69 192 VAL A O 1
ATOM 1490 N N . ILE A 1 193 ? -8.415 6.863 11.627 1.00 98.38 193 ILE A N 1
ATOM 1491 C CA . ILE A 1 193 ? -7.417 7.732 10.998 1.00 98.38 193 ILE A CA 1
ATOM 1492 C C . ILE A 1 193 ? -6.342 6.869 10.323 1.00 98.38 193 ILE A C 1
ATOM 1494 O O . ILE A 1 193 ? -5.663 6.111 11.018 1.00 98.38 193 ILE A O 1
ATOM 1498 N N . PRO A 1 194 ? -6.156 6.950 8.992 1.00 97.31 194 PRO A N 1
ATOM 1499 C CA . PRO A 1 194 ? -5.040 6.284 8.334 1.00 97.31 194 PRO A CA 1
ATOM 1500 C C . PRO A 1 194 ? -3.719 6.992 8.667 1.00 97.31 194 PRO A C 1
ATOM 1502 O O . PRO A 1 194 ? -3.654 8.219 8.703 1.00 97.31 194 PRO A O 1
ATOM 1505 N N . VAL A 1 195 ? -2.654 6.219 8.874 1.00 97.25 195 VAL A N 1
ATOM 1506 C CA . VAL A 1 195 ? -1.295 6.733 9.077 1.00 97.25 195 VAL A CA 1
ATOM 1507 C C . VAL A 1 195 ? -0.382 6.161 7.997 1.00 97.25 195 VAL A C 1
ATOM 1509 O O . VAL A 1 195 ? 0.010 4.991 8.035 1.00 97.25 195 VAL A O 1
ATOM 1512 N N . ALA A 1 196 ? -0.068 7.002 7.013 1.00 94.44 196 ALA A N 1
ATOM 1513 C CA . ALA A 1 196 ? 0.859 6.721 5.924 1.00 94.44 196 ALA A CA 1
ATOM 1514 C C . ALA A 1 196 ? 1.648 7.985 5.558 1.00 94.44 196 ALA A C 1
ATOM 1516 O O . ALA A 1 196 ? 1.201 9.102 5.813 1.00 94.44 196 ALA A O 1
ATOM 1517 N N . PHE A 1 197 ? 2.824 7.804 4.961 1.00 91.25 197 PHE A N 1
ATOM 1518 C CA . PHE A 1 197 ? 3.785 8.893 4.731 1.00 91.25 197 PHE A CA 1
ATOM 1519 C C . PHE A 1 197 ? 4.091 9.136 3.251 1.00 91.25 197 PHE A C 1
ATOM 1521 O O . PHE A 1 197 ? 4.623 10.188 2.893 1.00 91.25 197 PHE A O 1
ATOM 1528 N N . ASP A 1 198 ? 3.741 8.181 2.389 1.00 86.62 198 ASP A N 1
ATOM 1529 C CA . ASP A 1 198 ? 3.930 8.295 0.948 1.00 86.62 198 ASP A CA 1
ATOM 1530 C C . ASP A 1 198 ? 2.930 9.291 0.348 1.00 86.62 198 ASP A C 1
ATOM 1532 O O . ASP A 1 198 ? 1.764 9.348 0.733 1.00 86.62 198 ASP A O 1
ATOM 1536 N N . MET A 1 199 ? 3.376 10.077 -0.636 1.00 84.81 199 MET A N 1
ATOM 1537 C CA . MET A 1 199 ? 2.527 11.081 -1.299 1.00 84.81 199 MET A CA 1
ATOM 1538 C C . MET A 1 199 ? 1.545 10.473 -2.310 1.00 84.81 199 MET A C 1
ATOM 1540 O O . MET A 1 199 ? 0.710 11.189 -2.858 1.00 84.81 199 MET A O 1
ATOM 1544 N N . CYS A 1 200 ? 1.652 9.177 -2.594 1.00 87.62 200 CYS A N 1
ATOM 1545 C CA . CYS A 1 200 ? 0.709 8.449 -3.433 1.00 87.62 200 CYS A CA 1
ATOM 1546 C C . CYS A 1 200 ? -0.413 7.820 -2.592 1.00 87.62 200 CYS A C 1
ATOM 1548 O O . CYS A 1 200 ? -0.211 7.584 -1.401 1.00 87.62 200 CYS A O 1
ATOM 1550 N N . PRO A 1 201 ? -1.569 7.487 -3.194 1.00 92.88 201 PRO A N 1
ATOM 1551 C CA . PRO A 1 201 ? -2.634 6.771 -2.501 1.00 92.88 201 PRO A CA 1
ATOM 1552 C C . PRO A 1 201 ? -2.122 5.493 -1.808 1.00 92.88 201 PRO A C 1
ATOM 1554 O O . PRO A 1 201 ? -1.563 4.624 -2.489 1.00 92.88 201 PRO A O 1
ATOM 1557 N N . PRO A 1 202 ? -2.305 5.331 -0.481 1.00 94.06 202 PRO A N 1
ATOM 1558 C CA . PRO A 1 202 ? -1.836 4.153 0.243 1.00 94.06 202 PRO A CA 1
ATOM 1559 C C . PRO A 1 202 ? -2.765 2.965 -0.036 1.00 94.06 202 PRO A C 1
ATOM 1561 O O . PRO A 1 202 ? -3.690 2.687 0.728 1.00 94.06 202 PRO A O 1
ATOM 1564 N N . ALA A 1 203 ? -2.529 2.261 -1.148 1.00 93.56 203 ALA A N 1
ATOM 1565 C CA . ALA A 1 203 ? -3.426 1.231 -1.683 1.00 93.56 203 ALA A CA 1
ATOM 1566 C C . ALA A 1 203 ? -3.851 0.170 -0.647 1.00 93.56 203 ALA A C 1
ATOM 1568 O O . ALA A 1 203 ? -5.024 -0.196 -0.597 1.00 93.56 203 ALA A O 1
ATOM 1569 N N . GLY A 1 204 ? -2.935 -0.270 0.226 1.00 94.50 204 GLY A N 1
ATOM 1570 C CA . GLY A 1 204 ? -3.238 -1.226 1.298 1.00 94.50 204 GLY A CA 1
ATOM 1571 C C . GLY A 1 204 ? -4.251 -0.698 2.323 1.00 94.50 204 GLY A C 1
ATOM 1572 O O . GLY A 1 204 ? -5.246 -1.364 2.597 1.00 94.50 204 GLY A O 1
ATOM 1573 N N . LEU A 1 205 ? -4.049 0.518 2.847 1.00 96.44 205 LEU A N 1
ATOM 1574 C CA . LEU A 1 205 ? -5.009 1.151 3.766 1.00 96.44 205 LEU A CA 1
ATOM 1575 C C . LEU A 1 205 ? -6.331 1.465 3.066 1.00 96.44 205 LEU A C 1
ATOM 1577 O O . LEU A 1 205 ? -7.393 1.260 3.648 1.00 96.44 205 LEU A O 1
ATOM 1581 N N . GLY A 1 206 ? -6.268 1.909 1.808 1.00 97.31 206 GLY A N 1
ATOM 1582 C CA . GLY A 1 206 ? -7.448 2.115 0.976 1.00 97.31 206 GLY A CA 1
ATOM 1583 C C . GLY A 1 206 ? -8.292 0.848 0.861 1.00 97.31 206 GLY A C 1
ATOM 1584 O O . GLY A 1 206 ? -9.497 0.914 1.071 1.00 97.31 206 GLY A O 1
ATOM 1585 N N . ALA A 1 207 ? -7.675 -0.308 0.594 1.00 97.44 207 ALA A N 1
ATOM 1586 C CA . ALA A 1 207 ? -8.376 -1.590 0.504 1.00 97.44 207 ALA A CA 1
ATOM 1587 C C . ALA A 1 207 ? -9.033 -1.995 1.836 1.00 97.44 207 ALA A C 1
ATOM 1589 O O . ALA A 1 207 ? -10.197 -2.398 1.847 1.00 97.44 207 ALA A O 1
ATOM 1590 N N . VAL A 1 208 ? -8.323 -1.831 2.960 1.00 98.00 208 VAL A N 1
ATOM 1591 C CA . VAL A 1 208 ? -8.865 -2.118 4.301 1.00 98.00 208 VAL A CA 1
ATOM 1592 C C . VAL A 1 208 ? -10.061 -1.220 4.617 1.00 98.00 208 VAL A C 1
ATOM 1594 O O . VAL A 1 208 ? -11.107 -1.719 5.024 1.00 98.00 208 VAL A O 1
ATOM 1597 N N . ILE A 1 209 ? -9.942 0.092 4.389 1.00 98.44 209 ILE A N 1
ATOM 1598 C CA . ILE A 1 209 ? -11.024 1.050 4.654 1.00 98.44 209 ILE A CA 1
ATOM 1599 C C . ILE A 1 209 ? -12.202 0.834 3.697 1.00 98.44 209 ILE A C 1
ATOM 1601 O O . ILE A 1 209 ? -13.349 0.862 4.141 1.00 98.44 209 ILE A O 1
ATOM 1605 N N . ALA A 1 210 ? -11.955 0.570 2.411 1.00 98.31 210 ALA A N 1
ATOM 1606 C CA . ALA A 1 210 ? -13.011 0.276 1.443 1.00 98.31 210 ALA A CA 1
ATOM 1607 C C . ALA A 1 210 ? -13.833 -0.943 1.880 1.00 98.31 210 ALA A C 1
ATOM 1609 O O . ALA A 1 210 ? -15.062 -0.883 1.893 1.00 98.31 210 ALA A O 1
ATOM 1610 N N . TYR A 1 211 ? -13.165 -2.029 2.284 1.00 98.50 211 TYR A N 1
ATOM 1611 C CA . TYR A 1 211 ? -13.846 -3.226 2.768 1.00 98.50 211 TYR A CA 1
ATOM 1612 C C . TYR A 1 211 ? -14.579 -2.973 4.091 1.00 98.50 211 TYR A C 1
ATOM 1614 O O . TYR A 1 211 ? -15.735 -3.363 4.229 1.00 98.50 211 TYR A O 1
ATOM 1622 N N . ALA A 1 212 ? -13.962 -2.255 5.036 1.00 98.50 212 ALA A N 1
ATOM 1623 C CA . ALA A 1 212 ? -14.601 -1.899 6.301 1.00 98.50 212 ALA A CA 1
ATOM 1624 C C . ALA A 1 212 ? -15.894 -1.093 6.096 1.00 98.50 212 ALA A C 1
ATOM 1626 O O . ALA A 1 212 ? -16.880 -1.349 6.780 1.00 98.50 212 ALA A O 1
ATOM 1627 N N . LYS A 1 213 ? -15.932 -0.173 5.122 1.00 98.19 213 LYS A N 1
ATOM 1628 C CA . LYS A 1 213 ? -17.130 0.629 4.823 1.00 98.19 213 LYS A CA 1
ATOM 1629 C C . LYS A 1 213 ? -18.316 -0.198 4.329 1.00 98.19 213 LYS A C 1
ATOM 1631 O O . LYS A 1 213 ? -19.443 0.179 4.605 1.00 98.19 213 LYS A O 1
ATOM 1636 N N . VAL A 1 214 ? -18.093 -1.321 3.643 1.00 97.62 214 VAL A N 1
ATOM 1637 C CA . VAL A 1 214 ? -19.182 -2.211 3.181 1.00 97.62 214 VAL A CA 1
ATOM 1638 C C . VAL A 1 214 ? -19.457 -3.375 4.140 1.00 97.62 214 VAL A C 1
ATOM 1640 O O . VAL A 1 214 ? -20.450 -4.090 3.990 1.00 97.62 214 VAL A O 1
ATOM 1643 N N . TYR A 1 215 ? -18.592 -3.574 5.134 1.00 97.88 215 TYR A N 1
ATOM 1644 C CA . TYR A 1 215 ? -18.693 -4.658 6.104 1.00 97.88 215 TYR A CA 1
ATOM 1645 C C . TYR A 1 215 ? -19.964 -4.542 6.959 1.00 97.88 215 TYR A C 1
ATOM 1647 O O . TYR A 1 215 ? -20.405 -3.440 7.287 1.00 97.88 215 TYR A O 1
ATOM 1655 N N . GLU A 1 216 ? -20.567 -5.686 7.310 1.00 97.06 216 GLU A N 1
ATOM 1656 C CA . GLU A 1 216 ? -21.843 -5.750 8.047 1.00 97.06 216 GLU A CA 1
ATOM 1657 C C . GLU A 1 216 ? -22.945 -4.864 7.425 1.00 97.06 216 GLU A C 1
ATOM 1659 O O . GLU A 1 216 ? -23.699 -4.197 8.131 1.00 97.06 216 GLU A O 1
ATOM 1664 N N . ASN A 1 217 ? -23.041 -4.847 6.089 1.00 97.00 217 ASN A N 1
ATOM 1665 C CA . ASN A 1 217 ? -23.976 -4.001 5.334 1.00 97.00 217 ASN A CA 1
ATOM 1666 C C . ASN A 1 217 ? -23.827 -2.496 5.635 1.00 97.00 217 ASN A C 1
ATOM 1668 O O . ASN A 1 217 ? -24.821 -1.776 5.671 1.00 97.00 217 ASN A O 1
ATOM 1672 N N . GLY A 1 218 ? -22.600 -2.023 5.867 1.00 97.56 218 GLY A N 1
ATOM 1673 C CA . GLY A 1 218 ? -22.317 -0.607 6.117 1.00 97.56 218 GLY A CA 1
ATOM 1674 C C . GLY A 1 218 ? -22.346 -0.184 7.584 1.00 97.56 218 GLY A C 1
ATOM 1675 O O . GLY A 1 218 ? -22.126 0.989 7.884 1.00 97.56 218 GLY A O 1
ATOM 1676 N N . ALA A 1 219 ? -22.544 -1.115 8.522 1.00 98.12 219 ALA A N 1
ATOM 1677 C CA . ALA A 1 219 ? -22.654 -0.786 9.945 1.00 98.12 219 ALA A CA 1
ATOM 1678 C C . ALA A 1 219 ? -21.409 -0.076 10.513 1.00 98.12 219 ALA A C 1
ATOM 1680 O O . ALA A 1 219 ? -21.518 0.712 11.454 1.00 98.12 219 ALA A O 1
ATOM 1681 N N . LEU A 1 220 ? -20.217 -0.337 9.960 1.00 98.44 220 LEU A N 1
ATOM 1682 C CA . LEU A 1 220 ? -19.003 0.372 10.373 1.00 98.44 220 LEU A CA 1
ATOM 1683 C C . LEU A 1 220 ? -18.941 1.794 9.811 1.00 98.44 220 LEU A C 1
ATOM 1685 O O . LEU A 1 220 ? -18.473 2.683 10.512 1.00 98.44 220 LEU A O 1
ATOM 1689 N N . GLU A 1 221 ? -19.419 2.036 8.588 1.00 96.94 221 GLU A N 1
ATOM 1690 C CA . GLU A 1 221 ? -19.482 3.383 8.000 1.00 96.94 221 GLU A CA 1
ATOM 1691 C C . GLU A 1 221 ? -20.468 4.292 8.750 1.00 96.94 221 GLU A C 1
ATOM 1693 O O . GLU A 1 221 ? -20.217 5.488 8.931 1.00 96.94 221 GLU A O 1
ATOM 1698 N N . GLU A 1 222 ? -21.564 3.717 9.245 1.00 97.06 222 GLU A N 1
ATOM 1699 C CA . GLU A 1 222 ? -22.517 4.427 10.098 1.00 97.06 222 GLU A CA 1
ATOM 1700 C C . GLU A 1 222 ? -21.939 4.758 11.481 1.00 97.06 222 GLU A C 1
ATOM 1702 O O . GLU A 1 222 ? -22.275 5.796 12.058 1.00 97.06 222 GLU A O 1
ATOM 1707 N N . PHE A 1 223 ? -21.073 3.894 12.020 1.00 98.19 223 PHE A N 1
ATOM 1708 C CA . PHE A 1 223 ? -20.515 4.050 13.363 1.00 98.19 223 PHE A CA 1
ATOM 1709 C C . PHE A 1 223 ? -19.246 4.910 13.401 1.00 98.19 223 PHE A C 1
ATOM 1711 O O . PHE A 1 223 ? -19.089 5.706 14.324 1.00 98.19 223 PHE A O 1
ATOM 1718 N N . TYR A 1 224 ? -18.351 4.772 12.421 1.00 98.56 224 TYR A N 1
ATOM 1719 C CA . TYR A 1 224 ? -17.047 5.435 12.386 1.00 98.56 224 TYR A CA 1
ATOM 1720 C C . TYR A 1 224 ? -16.994 6.583 11.373 1.00 98.56 224 TYR A C 1
ATOM 1722 O O . TYR A 1 224 ? -17.560 6.516 10.282 1.00 98.56 224 TYR A O 1
ATOM 1730 N N . ASP A 1 225 ? -16.247 7.632 11.714 1.00 97.75 225 ASP A N 1
ATOM 1731 C CA . ASP A 1 225 ? -15.798 8.643 10.759 1.00 97.75 225 ASP A CA 1
ATOM 1732 C C . ASP A 1 225 ? -14.462 8.189 10.155 1.00 97.75 225 ASP A C 1
ATOM 1734 O O . ASP A 1 225 ? -13.387 8.431 10.714 1.00 97.75 225 ASP A O 1
ATOM 1738 N N . PHE A 1 226 ? -14.530 7.467 9.032 1.00 98.00 226 PHE A N 1
ATOM 1739 C CA . PHE A 1 226 ? -13.346 7.047 8.281 1.00 98.00 226 PHE A CA 1
ATOM 1740 C C . PHE A 1 226 ? -12.689 8.253 7.620 1.00 98.00 226 PHE A C 1
ATOM 1742 O O . PHE A 1 226 ? -13.204 8.816 6.650 1.00 98.00 226 PHE A O 1
ATOM 1749 N N . ARG A 1 227 ? -11.532 8.647 8.141 1.00 96.81 227 ARG A N 1
ATOM 1750 C CA . ARG A 1 227 ? -10.786 9.797 7.648 1.00 96.81 227 ARG A CA 1
ATOM 1751 C C . ARG A 1 227 ? -10.099 9.472 6.330 1.00 96.81 227 ARG A C 1
ATOM 1753 O O . ARG A 1 227 ? -9.542 8.394 6.152 1.00 96.81 227 ARG A O 1
ATOM 1760 N N . THR A 1 228 ? -10.110 10.441 5.421 1.00 94.62 228 THR A N 1
ATOM 1761 C CA . THR A 1 228 ? -9.425 10.375 4.113 1.00 94.62 228 THR A CA 1
ATOM 1762 C C . THR A 1 228 ? -8.154 11.228 4.095 1.00 94.62 228 THR A C 1
ATOM 1764 O O . THR A 1 228 ? -7.678 11.693 3.059 1.00 94.62 228 THR A O 1
ATOM 1767 N N . ASP A 1 229 ? -7.605 11.428 5.290 1.00 92.00 229 ASP A N 1
ATOM 1768 C CA . ASP A 1 229 ? -6.347 12.093 5.589 1.00 92.00 229 ASP A CA 1
ATOM 1769 C C . ASP A 1 229 ? -5.174 11.165 5.252 1.00 92.00 229 ASP A C 1
ATOM 1771 O O . ASP A 1 229 ? -4.435 10.724 6.124 1.00 92.00 229 ASP A O 1
ATOM 1775 N N . TRP A 1 230 ? -5.057 10.799 3.975 1.00 93.44 230 TRP A N 1
ATOM 1776 C CA . TRP A 1 230 ? -4.204 9.697 3.521 1.00 93.44 230 TRP A CA 1
ATOM 1777 C C . TRP A 1 230 ? -2.706 9.916 3.733 1.00 93.44 230 TRP A C 1
ATOM 1779 O O . TRP A 1 230 ? -1.949 8.949 3.738 1.00 93.44 230 TRP A O 1
ATOM 1789 N N . VAL A 1 231 ? -2.288 11.170 3.900 1.00 92.06 231 VAL A N 1
ATOM 1790 C CA . VAL A 1 231 ? -0.904 11.553 4.165 1.00 92.06 231 VAL A CA 1
ATOM 1791 C C . VAL A 1 231 ? -0.831 12.164 5.555 1.00 92.06 231 VAL A C 1
ATOM 1793 O O . VAL A 1 231 ? -1.456 13.194 5.822 1.00 92.06 231 VAL A O 1
ATOM 1796 N N . TRP A 1 232 ? -0.056 11.533 6.434 1.00 94.44 232 TRP A N 1
ATOM 1797 C CA . TRP A 1 232 ? 0.129 11.989 7.801 1.00 94.44 232 TRP A CA 1
ATOM 1798 C C . TRP A 1 232 ? 0.774 13.374 7.827 1.00 94.44 232 TRP A C 1
ATOM 1800 O O . TRP A 1 232 ? 1.864 13.591 7.294 1.00 94.44 232 TRP A O 1
ATOM 1810 N N . ASP A 1 233 ? 0.107 14.314 8.493 1.00 94.06 233 ASP A N 1
ATOM 1811 C CA . ASP A 1 233 ? 0.589 15.677 8.660 1.00 94.06 233 ASP A CA 1
ATOM 1812 C C . ASP A 1 233 ? 0.793 15.992 10.146 1.00 94.06 233 ASP A C 1
ATOM 1814 O O . ASP A 1 233 ? -0.187 16.196 10.870 1.00 94.06 233 ASP A O 1
ATOM 1818 N N . PRO A 1 234 ? 2.050 16.123 10.608 1.00 92.38 234 PRO A N 1
ATOM 1819 C CA . PRO A 1 234 ? 2.350 16.477 11.992 1.00 92.38 234 PRO A CA 1
ATOM 1820 C C . PRO A 1 234 ? 1.691 17.783 12.455 1.00 92.38 234 PRO A C 1
ATOM 1822 O O . PRO A 1 234 ? 1.418 17.939 13.642 1.00 92.38 234 PRO A O 1
ATOM 1825 N N . LYS A 1 235 ? 1.373 18.720 11.543 1.00 93.62 235 LYS A N 1
ATOM 1826 C CA . LYS A 1 235 ? 0.670 19.968 11.904 1.00 93.62 235 LYS A CA 1
ATOM 1827 C C . LYS A 1 235 ? -0.770 19.735 12.369 1.00 93.62 235 LYS A C 1
ATOM 1829 O O . LYS A 1 235 ? -1.385 20.656 12.896 1.00 93.62 235 LYS A O 1
ATOM 1834 N N . ARG A 1 236 ? -1.319 18.539 12.147 1.00 93.19 236 ARG A N 1
ATOM 1835 C CA . ARG A 1 236 ? -2.672 18.154 12.561 1.00 93.19 236 ARG A CA 1
ATOM 1836 C C . ARG A 1 236 ? -2.701 17.225 13.765 1.00 93.19 236 ARG A C 1
ATOM 1838 O O . ARG A 1 236 ? -3.795 16.849 14.172 1.00 93.19 236 ARG A O 1
ATOM 1845 N N . LEU A 1 237 ? -1.545 16.901 14.350 1.00 94.56 237 LEU A N 1
ATOM 1846 C CA . LEU A 1 237 ? -1.439 15.982 15.483 1.00 94.56 237 LEU A CA 1
ATOM 1847 C C . LEU A 1 237 ? -2.429 16.340 16.601 1.00 94.56 237 LEU A C 1
ATOM 1849 O O . LEU A 1 237 ? -3.229 15.495 16.974 1.00 94.56 237 LEU A O 1
ATOM 1853 N N . GLU A 1 238 ? -2.469 17.605 17.030 1.00 93.94 238 GLU A N 1
ATOM 1854 C CA . GLU A 1 238 ? -3.402 18.082 18.064 1.00 93.94 238 GLU A CA 1
ATOM 1855 C C . GLU A 1 238 ? -4.876 17.809 17.710 1.00 93.94 238 GLU A C 1
ATOM 1857 O O . GLU A 1 238 ? -5.650 17.356 18.549 1.00 93.94 238 GLU A O 1
ATOM 1862 N N . ALA A 1 239 ? -5.268 18.026 16.451 1.00 93.00 239 ALA A N 1
ATOM 1863 C CA . ALA A 1 239 ? -6.633 17.780 15.985 1.00 93.00 239 ALA A CA 1
ATOM 1864 C C . ALA A 1 239 ? -6.961 16.282 15.849 1.00 93.00 239 ALA A C 1
ATOM 1866 O O . ALA A 1 239 ? -8.123 15.888 15.993 1.00 93.00 239 ALA A O 1
ATOM 1867 N N . PHE A 1 240 ? -5.960 15.451 15.550 1.00 94.19 240 PHE A N 1
ATOM 1868 C CA . PHE A 1 240 ? -6.106 13.998 15.515 1.00 94.19 240 PHE A CA 1
ATOM 1869 C C . PHE A 1 240 ? -6.244 13.417 16.921 1.00 94.19 240 PHE A C 1
ATOM 1871 O O . PHE A 1 240 ? -7.102 12.566 17.131 1.00 94.19 240 PHE A O 1
ATOM 1878 N N . THR A 1 241 ? -5.489 13.938 17.888 1.00 96.69 241 THR A N 1
ATOM 1879 C CA . THR A 1 241 ? -5.448 13.432 19.266 1.00 96.69 241 THR A CA 1
ATOM 1880 C C . THR A 1 241 ? -6.431 14.120 20.214 1.00 96.69 241 THR A C 1
ATOM 1882 O O . THR A 1 241 ? -6.441 13.802 21.399 1.00 96.69 241 THR A O 1
ATOM 1885 N N . ALA A 1 242 ? -7.260 15.049 19.727 1.00 95.81 242 ALA A N 1
ATOM 1886 C CA . ALA A 1 242 ? -8.222 15.791 20.549 1.00 95.81 242 ALA A CA 1
ATOM 1887 C C . ALA A 1 242 ? -9.246 14.888 21.265 1.00 95.81 242 ALA A C 1
ATOM 1889 O O . ALA A 1 242 ? -9.765 15.253 22.317 1.00 95.81 242 ALA A O 1
ATOM 1890 N N . GLU A 1 243 ? -9.542 13.720 20.694 1.00 95.75 243 GLU A N 1
ATOM 1891 C CA . GLU A 1 243 ? -10.416 12.695 21.265 1.00 95.75 243 GLU A CA 1
ATOM 1892 C C . GLU A 1 243 ? -9.826 11.305 20.984 1.00 95.75 243 GLU A C 1
ATOM 1894 O O . GLU A 1 243 ? -9.063 11.158 20.023 1.00 95.75 243 GLU A O 1
ATOM 1899 N N . PRO A 1 244 ? -10.170 10.276 21.782 1.00 98.00 244 PRO A N 1
ATOM 1900 C CA . PRO A 1 244 ? -9.776 8.904 21.487 1.00 98.00 244 PRO A CA 1
ATOM 1901 C C . PRO A 1 244 ? -10.247 8.462 20.098 1.00 98.00 244 PRO A C 1
ATOM 1903 O O . PRO A 1 244 ? -11.421 8.601 19.742 1.00 98.00 244 PRO A O 1
ATOM 1906 N N . ALA A 1 245 ? -9.325 7.910 19.317 1.00 98.56 245 ALA A N 1
ATOM 1907 C CA . ALA A 1 245 ? -9.566 7.454 17.953 1.00 98.56 245 ALA A CA 1
ATOM 1908 C C . ALA A 1 245 ? -8.856 6.121 17.687 1.00 98.56 245 ALA A C 1
ATOM 1910 O O . ALA A 1 245 ? -8.059 5.645 18.498 1.00 98.56 245 ALA A O 1
ATOM 1911 N N . ILE A 1 246 ? -9.149 5.515 16.537 1.00 98.88 246 ILE A N 1
ATOM 1912 C CA . ILE A 1 246 ? -8.424 4.343 16.040 1.00 98.88 246 ILE A CA 1
ATOM 1913 C C . ILE A 1 246 ? -7.469 4.799 14.940 1.00 98.88 246 ILE A C 1
ATOM 1915 O O . ILE A 1 246 ? -7.890 5.467 13.997 1.00 98.88 246 ILE A O 1
ATOM 1919 N N . TYR A 1 247 ? -6.200 4.411 15.032 1.00 98.81 247 TYR A N 1
ATOM 1920 C CA . TYR A 1 247 ? -5.161 4.779 14.071 1.00 98.81 247 TYR A CA 1
ATOM 1921 C C . TYR A 1 247 ? -4.693 3.544 13.310 1.00 98.81 247 TYR A C 1
ATOM 1923 O O . TYR A 1 247 ? -4.234 2.580 13.919 1.00 98.81 247 TYR A O 1
ATOM 1931 N N . LEU A 1 248 ? -4.822 3.565 11.983 1.00 98.69 248 LEU A N 1
ATOM 1932 C CA . LEU A 1 248 ? -4.461 2.451 11.108 1.00 98.69 248 LEU A CA 1
ATOM 1933 C C . LEU A 1 248 ? -3.111 2.724 10.445 1.00 98.69 248 LEU A C 1
ATOM 1935 O O . LEU A 1 248 ? -3.028 3.492 9.486 1.00 98.69 248 LEU A O 1
ATOM 1939 N N . PHE A 1 249 ? -2.060 2.081 10.941 1.00 98.19 249 PHE A N 1
ATOM 1940 C CA . PHE A 1 249 ? -0.705 2.214 10.418 1.00 98.19 249 PHE A CA 1
ATOM 1941 C C . PHE A 1 249 ? -0.415 1.180 9.333 1.00 98.19 249 PHE A C 1
ATOM 1943 O O . PHE A 1 249 ? -0.748 -0.000 9.467 1.00 98.19 249 PHE A O 1
ATOM 1950 N N . THR A 1 250 ? 0.287 1.618 8.288 1.00 92.12 250 THR A N 1
ATOM 1951 C CA . THR A 1 250 ? 0.876 0.735 7.275 1.00 92.12 250 THR A CA 1
ATOM 1952 C C . THR A 1 250 ? 2.396 0.671 7.433 1.00 92.12 250 THR A C 1
ATOM 1954 O O . THR A 1 250 ? 3.144 1.525 6.958 1.00 92.12 250 THR A O 1
ATOM 1957 N N . ASN A 1 251 ? 2.867 -0.367 8.115 1.00 91.94 251 ASN A N 1
ATOM 1958 C CA . ASN A 1 251 ? 4.276 -0.592 8.400 1.00 91.94 251 ASN A CA 1
ATOM 1959 C C . ASN A 1 251 ? 4.971 -1.258 7.204 1.00 91.94 251 ASN A C 1
ATOM 1961 O O . ASN A 1 251 ? 4.734 -2.428 6.882 1.00 91.94 251 ASN A O 1
ATOM 1965 N N . TYR A 1 252 ? 5.885 -0.510 6.593 1.00 91.31 252 TYR A N 1
ATOM 1966 C CA . TYR A 1 252 ? 6.897 -1.006 5.668 1.00 91.31 252 TYR A CA 1
ATOM 1967 C C . TYR A 1 252 ? 8.279 -0.800 6.282 1.00 91.31 252 TYR A C 1
ATOM 1969 O O . TYR A 1 252 ? 8.456 0.083 7.118 1.00 91.31 252 TYR A O 1
ATOM 1977 N N . LEU A 1 253 ? 9.282 -1.540 5.805 1.00 90.31 253 LEU A N 1
ATOM 1978 C CA . LEU A 1 253 ? 10.661 -1.422 6.294 1.00 90.31 253 LEU A CA 1
ATOM 1979 C C . LEU A 1 253 ? 11.182 0.029 6.266 1.00 90.31 253 LEU A C 1
ATOM 1981 O O . LEU A 1 253 ? 11.930 0.444 7.145 1.00 90.31 253 LEU A O 1
ATOM 1985 N N . TRP A 1 254 ? 10.781 0.812 5.258 1.00 87.81 254 TRP A N 1
ATOM 1986 C CA . TRP A 1 254 ? 11.188 2.212 5.102 1.00 87.81 254 TRP A CA 1
ATOM 1987 C C . TRP A 1 254 ? 10.358 3.213 5.916 1.00 87.81 254 TRP A C 1
ATOM 1989 O O . TRP A 1 254 ? 10.797 4.349 6.067 1.00 87.81 254 TRP A O 1
ATOM 1999 N N . SER A 1 255 ? 9.189 2.823 6.437 1.00 91.12 255 SER A N 1
ATOM 2000 C CA . SER A 1 255 ? 8.298 3.695 7.220 1.00 91.12 255 SER A CA 1
ATOM 2001 C C . SER A 1 255 ? 8.168 3.289 8.689 1.00 91.12 255 SER A C 1
ATOM 2003 O O . SER A 1 255 ? 7.600 4.038 9.479 1.00 91.12 255 SER A O 1
ATOM 2005 N N . HIS A 1 256 ? 8.703 2.131 9.083 1.00 94.50 256 HIS A N 1
ATOM 2006 C CA . HIS A 1 256 ? 8.491 1.543 10.403 1.00 94.50 256 HIS A CA 1
ATOM 2007 C C . HIS A 1 256 ? 8.841 2.482 11.554 1.00 94.50 256 HIS A C 1
ATOM 2009 O O . HIS A 1 256 ? 8.048 2.674 12.472 1.00 94.50 256 HIS A O 1
ATOM 2015 N N . GLN A 1 257 ? 10.030 3.082 11.499 1.00 95.56 257 GLN A N 1
ATOM 2016 C CA . GLN A 1 257 ? 10.500 3.975 12.551 1.00 95.56 257 GLN A CA 1
ATOM 2017 C C . GLN A 1 257 ? 9.585 5.199 12.696 1.00 95.56 257 GLN A C 1
ATOM 2019 O O . GLN A 1 257 ? 9.293 5.610 13.816 1.00 95.56 257 GLN A O 1
ATOM 2024 N N . GLU A 1 258 ? 9.098 5.748 11.581 1.00 96.44 258 GLU A N 1
ATOM 2025 C CA . GLU A 1 258 ? 8.170 6.882 11.582 1.00 96.44 258 GLU A CA 1
ATOM 2026 C C . GLU A 1 258 ? 6.790 6.468 12.122 1.00 96.44 258 GLU A C 1
ATOM 2028 O O . GLU A 1 258 ? 6.217 7.182 12.943 1.00 96.44 258 GLU A O 1
ATOM 2033 N N . CYS A 1 259 ? 6.293 5.273 11.765 1.00 97.69 259 CYS A N 1
ATOM 2034 C CA . CYS A 1 259 ? 5.075 4.702 12.351 1.00 97.69 259 CYS A CA 1
ATOM 2035 C C . CYS A 1 259 ? 5.170 4.608 13.881 1.00 97.69 259 CYS A C 1
ATOM 2037 O O . CYS A 1 259 ? 4.237 5.008 14.573 1.00 97.69 259 CYS A O 1
ATOM 2039 N N . ILE A 1 260 ? 6.278 4.081 14.414 1.00 98.19 260 ILE A N 1
ATOM 2040 C CA . ILE A 1 260 ? 6.470 3.939 15.864 1.00 98.19 260 ILE A CA 1
ATOM 2041 C C . ILE A 1 260 ? 6.502 5.306 16.550 1.00 98.19 260 ILE A C 1
ATOM 2043 O O . ILE A 1 260 ? 5.775 5.503 17.519 1.00 98.19 260 ILE A O 1
ATOM 2047 N N . GLN A 1 261 ? 7.263 6.265 16.017 1.00 98.25 261 GLN A N 1
ATOM 2048 C CA . GLN A 1 261 ? 7.347 7.620 16.577 1.00 98.25 261 GLN A CA 1
ATOM 2049 C C . GLN A 1 261 ? 5.982 8.314 16.625 1.00 98.25 261 GLN A C 1
ATOM 2051 O O . GLN A 1 261 ? 5.630 8.942 17.622 1.00 98.25 261 GLN A O 1
ATOM 2056 N N . VAL A 1 262 ? 5.193 8.191 15.556 1.00 98.44 262 VAL A N 1
ATOM 2057 C CA . VAL A 1 262 ? 3.836 8.747 15.510 1.00 98.44 262 VAL A CA 1
ATOM 2058 C C . VAL A 1 262 ? 2.915 8.030 16.499 1.00 98.44 262 VAL A C 1
ATOM 2060 O O . VAL A 1 262 ? 2.146 8.685 17.198 1.00 98.44 262 VAL A O 1
ATOM 2063 N N . SER A 1 263 ? 3.016 6.704 16.602 1.00 98.50 263 SER A N 1
ATOM 2064 C CA . SER A 1 263 ? 2.262 5.901 17.571 1.00 98.50 263 SER A CA 1
ATOM 2065 C C . SER A 1 263 ? 2.561 6.324 19.015 1.00 98.50 263 SER A C 1
ATOM 2067 O O . SER A 1 263 ? 1.641 6.548 19.798 1.00 98.50 263 SER A O 1
ATOM 2069 N N . GLU A 1 264 ? 3.834 6.542 19.360 1.00 98.62 264 GLU A N 1
ATOM 2070 C CA . GLU A 1 264 ? 4.254 7.060 20.671 1.00 98.62 264 GLU A CA 1
ATOM 2071 C C . GLU A 1 264 ? 3.642 8.436 20.964 1.00 98.62 264 GLU A C 1
ATOM 2073 O O . GLU A 1 264 ? 2.995 8.606 21.996 1.00 98.62 264 GLU A O 1
ATOM 2078 N N . GLN A 1 265 ? 3.745 9.384 20.026 1.00 98.56 265 GLN A N 1
ATOM 2079 C CA . GLN A 1 265 ? 3.154 10.723 20.167 1.00 98.56 265 GLN A CA 1
ATOM 2080 C C . GLN A 1 265 ? 1.633 10.681 20.356 1.00 98.56 265 GLN A C 1
ATOM 2082 O O . GLN A 1 265 ? 1.078 11.432 21.160 1.00 98.56 265 GLN A O 1
ATOM 2087 N N . ILE A 1 266 ? 0.943 9.797 19.631 1.00 98.56 266 ILE A N 1
ATOM 2088 C CA . ILE A 1 266 ? -0.501 9.600 19.787 1.00 98.56 266 ILE A CA 1
ATOM 2089 C C . ILE A 1 266 ? -0.819 9.109 21.197 1.00 98.56 266 ILE A C 1
ATOM 2091 O O . ILE A 1 266 ? -1.719 9.658 21.826 1.00 98.56 266 ILE A O 1
ATOM 2095 N N . LYS A 1 267 ? -0.092 8.113 21.716 1.00 98.19 267 LYS A N 1
ATOM 2096 C CA . LYS A 1 267 ? -0.342 7.570 23.061 1.00 98.19 267 LYS A CA 1
ATOM 2097 C C . LYS A 1 267 ? 0.031 8.551 24.175 1.00 98.19 267 LYS A C 1
ATOM 2099 O O . LYS A 1 267 ? -0.600 8.515 25.227 1.00 98.19 267 LYS A O 1
ATOM 2104 N N . GLU A 1 268 ? 0.998 9.441 23.954 1.00 98.19 268 GLU A N 1
ATOM 2105 C CA . GLU A 1 268 ? 1.323 10.529 24.888 1.00 98.19 268 GLU A CA 1
ATOM 2106 C C . GLU A 1 268 ? 0.187 11.556 25.006 1.00 98.19 268 GLU A C 1
ATOM 2108 O O . GLU A 1 268 ? -0.130 12.006 26.107 1.00 98.19 268 GLU A O 1
ATOM 2113 N N . LEU A 1 269 ? -0.434 11.924 23.881 1.00 98.12 269 LEU A N 1
ATOM 2114 C CA . LEU A 1 269 ? -1.470 12.963 23.828 1.00 98.12 269 LEU A CA 1
ATOM 2115 C C . LEU A 1 269 ? -2.891 12.422 24.037 1.00 98.12 269 LEU A C 1
ATOM 2117 O O . LEU A 1 269 ? -3.760 13.135 24.532 1.00 98.12 269 LEU A O 1
ATOM 2121 N N . SER A 1 270 ? -3.134 11.174 23.645 1.00 98.12 270 SER A N 1
ATOM 2122 C CA . SER A 1 270 ? -4.432 10.500 23.680 1.00 98.12 270 SER A CA 1
ATOM 2123 C C . SER A 1 270 ? -4.242 9.023 24.063 1.00 98.12 270 SER A C 1
ATOM 2125 O O . SER A 1 270 ? -4.348 8.134 23.214 1.00 98.12 270 SER A O 1
ATOM 2127 N N . PRO A 1 271 ? -3.940 8.728 25.343 1.00 97.50 271 PRO A N 1
ATOM 2128 C CA . PRO A 1 271 ? -3.589 7.379 25.803 1.00 97.50 271 PRO A CA 1
ATOM 2129 C C . PRO A 1 271 ? -4.702 6.338 25.614 1.00 97.50 271 PRO A C 1
ATOM 2131 O O . PRO A 1 271 ? -4.408 5.149 25.492 1.00 97.50 271 PRO A O 1
ATOM 2134 N N . ASP A 1 272 ? -5.958 6.781 25.540 1.00 98.00 272 ASP A N 1
ATOM 2135 C CA . ASP A 1 272 ? -7.133 5.928 25.321 1.00 98.00 272 ASP A CA 1
ATOM 2136 C C . ASP A 1 272 ? -7.410 5.649 23.830 1.00 98.00 272 ASP A C 1
ATOM 2138 O O . ASP A 1 272 ? -8.324 4.899 23.488 1.00 98.00 272 ASP A O 1
ATOM 2142 N N . SER A 1 273 ? -6.626 6.246 22.925 1.00 98.62 273 SER A N 1
ATOM 2143 C CA . SER A 1 273 ? -6.640 5.884 21.507 1.00 98.62 273 SER A CA 1
ATOM 2144 C C . SER A 1 273 ? -6.074 4.487 21.283 1.00 98.62 273 SER A C 1
ATOM 2146 O O . SER A 1 273 ? -5.234 4.018 22.052 1.00 98.62 273 SER A O 1
ATOM 2148 N N . ILE A 1 274 ? -6.503 3.849 20.195 1.00 98.81 274 ILE A N 1
ATOM 2149 C CA . ILE A 1 274 ? -6.112 2.484 19.837 1.00 98.81 274 ILE A CA 1
ATOM 2150 C C . ILE A 1 274 ? -5.260 2.525 18.570 1.00 98.81 274 ILE A C 1
ATOM 2152 O O . ILE A 1 274 ? -5.712 2.999 17.524 1.00 98.81 274 ILE A O 1
ATOM 2156 N N . THR A 1 275 ? -4.037 2.010 18.643 1.00 98.81 275 THR A N 1
ATOM 2157 C CA . THR A 1 275 ? -3.118 1.932 17.499 1.00 98.81 275 THR A CA 1
ATOM 2158 C C . THR A 1 275 ? -3.134 0.530 16.890 1.00 98.81 275 THR A C 1
ATOM 2160 O O . THR A 1 275 ? -2.885 -0.480 17.550 1.00 98.81 275 THR A O 1
ATOM 2163 N N . ILE A 1 276 ? -3.446 0.446 15.598 1.00 98.75 276 ILE A N 1
ATOM 2164 C CA . ILE A 1 276 ? -3.472 -0.811 14.849 1.00 98.75 276 ILE A CA 1
ATOM 2165 C C . ILE A 1 276 ? -2.379 -0.758 13.792 1.00 98.75 276 ILE A C 1
ATOM 2167 O O . ILE A 1 276 ? -2.460 0.015 12.839 1.00 98.75 276 ILE A O 1
ATOM 2171 N N . HIS A 1 277 ? -1.367 -1.605 13.940 1.00 98.25 277 HIS A N 1
ATOM 2172 C CA . HIS A 1 277 ? -0.271 -1.729 12.989 1.00 98.25 277 HIS A CA 1
ATOM 2173 C C . HIS A 1 277 ? -0.493 -2.926 12.060 1.00 98.25 277 HIS A C 1
ATOM 2175 O O . HIS A 1 277 ? -0.659 -4.063 12.500 1.00 98.25 277 HIS A O 1
ATOM 2181 N N . GLY A 1 278 ? -0.491 -2.680 10.754 1.00 95.56 278 GLY A N 1
ATOM 2182 C CA . GLY A 1 278 ? -0.519 -3.716 9.723 1.00 95.56 278 GLY A CA 1
ATOM 2183 C C . GLY A 1 278 ? 0.606 -3.520 8.717 1.00 95.56 278 GLY A C 1
ATOM 2184 O O . GLY A 1 278 ? 1.365 -2.561 8.800 1.00 95.56 278 GLY A O 1
ATOM 2185 N N . GLY A 1 279 ? 0.710 -4.418 7.742 1.00 91.88 279 GLY A N 1
ATOM 2186 C CA . GLY A 1 279 ? 1.690 -4.323 6.659 1.00 91.88 279 GLY A CA 1
ATOM 2187 C C . GLY A 1 279 ? 2.852 -5.318 6.772 1.00 91.88 279 GLY A C 1
ATOM 2188 O O . GLY A 1 279 ? 2.964 -6.047 7.765 1.00 91.88 279 GLY A O 1
ATOM 2189 N N . PRO A 1 280 ? 3.700 -5.403 5.729 1.00 89.38 280 PRO A N 1
ATOM 2190 C CA . PRO A 1 280 ? 4.692 -6.470 5.589 1.00 89.38 280 PRO A CA 1
ATOM 2191 C C . PRO A 1 280 ? 5.758 -6.499 6.685 1.00 89.38 280 PRO A C 1
ATOM 2193 O O . PRO A 1 280 ? 6.301 -7.567 6.949 1.00 89.38 280 PRO A O 1
ATOM 2196 N N . ASP A 1 281 ? 6.035 -5.358 7.318 1.00 90.31 281 ASP A N 1
ATOM 2197 C CA . ASP A 1 281 ? 7.102 -5.197 8.314 1.00 90.31 281 ASP A CA 1
ATOM 21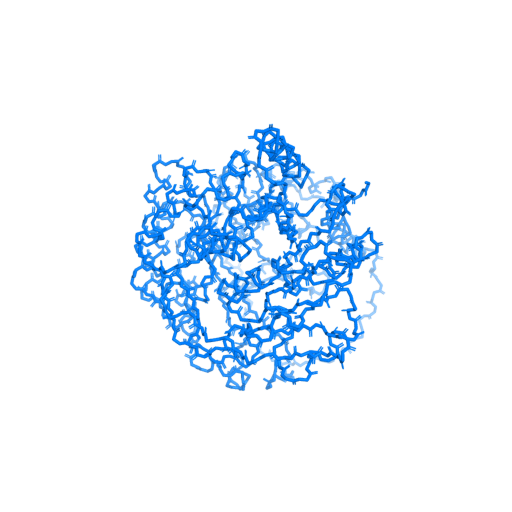98 C C . ASP A 1 281 ? 6.620 -5.385 9.766 1.00 90.31 281 ASP A C 1
ATOM 2200 O O . ASP A 1 281 ? 7.265 -4.973 10.728 1.00 90.31 281 ASP A O 1
ATOM 2204 N N . THR A 1 282 ? 5.444 -5.991 9.942 1.00 89.75 282 THR A N 1
ATOM 2205 C CA . THR A 1 282 ? 4.947 -6.415 11.257 1.00 89.75 282 THR A CA 1
ATOM 2206 C C . THR A 1 282 ? 5.427 -7.836 11.595 1.00 89.75 282 THR A C 1
ATOM 2208 O O . THR A 1 282 ? 5.630 -8.645 10.686 1.00 89.75 282 THR A O 1
ATOM 2211 N N . PRO A 1 283 ? 5.604 -8.191 12.885 1.00 89.88 283 PRO A N 1
ATOM 2212 C CA . PRO A 1 283 ? 6.027 -9.530 13.298 1.00 89.88 283 PRO A CA 1
ATOM 2213 C C . PRO A 1 283 ? 5.103 -10.632 12.771 1.00 89.88 283 PRO A C 1
ATOM 2215 O O . PRO A 1 283 ? 3.898 -10.641 13.040 1.00 89.88 283 PRO A O 1
ATOM 2218 N N . LYS A 1 284 ? 5.685 -11.598 12.053 1.00 81.94 284 LYS A N 1
ATOM 2219 C CA . LYS A 1 284 ? 4.950 -12.723 11.448 1.00 81.94 284 LYS A CA 1
ATOM 2220 C C . LYS A 1 284 ? 5.118 -14.021 12.226 1.00 81.94 284 LYS A C 1
ATOM 2222 O O . LYS A 1 284 ? 4.152 -14.772 12.384 1.00 81.94 284 LYS A O 1
ATOM 2227 N N . TYR A 1 285 ? 6.334 -14.285 12.697 1.00 82.81 285 TYR A N 1
ATOM 2228 C CA . TYR A 1 285 ? 6.679 -15.544 13.341 1.00 82.81 285 TYR A CA 1
ATOM 2229 C C . TYR A 1 285 ? 6.245 -15.571 14.801 1.00 82.81 285 TYR A C 1
ATOM 2231 O O . TYR A 1 285 ? 6.234 -14.561 15.504 1.00 82.81 285 TYR A O 1
ATOM 2239 N N . GLU A 1 286 ? 5.888 -16.767 15.250 1.00 76.94 286 GLU A N 1
ATOM 2240 C CA . GLU A 1 286 ? 5.595 -17.024 16.649 1.00 76.94 286 GLU A CA 1
ATOM 2241 C C . GLU A 1 286 ? 6.833 -16.716 17.506 1.00 76.94 286 GLU A C 1
ATOM 2243 O O . GLU A 1 286 ? 7.943 -17.136 17.184 1.00 76.94 286 GLU A O 1
ATOM 2248 N N . ASN A 1 287 ? 6.616 -15.992 18.604 1.00 83.19 287 ASN A N 1
ATOM 2249 C CA . ASN A 1 287 ? 7.589 -15.461 19.571 1.00 83.19 287 ASN A CA 1
ATOM 2250 C C . ASN A 1 287 ? 8.167 -14.078 19.240 1.00 83.19 287 ASN A C 1
ATOM 2252 O O . ASN A 1 287 ? 8.513 -13.352 20.177 1.00 83.19 287 ASN A O 1
ATOM 2256 N N . ASP A 1 288 ? 8.189 -13.652 17.974 1.00 89.31 288 ASP A N 1
ATOM 2257 C CA . ASP A 1 288 ? 8.651 -12.299 17.623 1.00 89.31 288 ASP A CA 1
ATOM 2258 C C . ASP A 1 288 ? 7.706 -11.226 18.176 1.00 89.31 288 ASP A C 1
ATOM 2260 O O . ASP A 1 288 ? 8.147 -10.136 18.548 1.00 89.31 288 ASP A O 1
ATOM 2264 N N . GLN A 1 289 ? 6.415 -11.553 18.328 1.00 89.94 289 GLN A N 1
ATOM 2265 C CA . GLN A 1 289 ? 5.436 -10.614 18.865 1.00 89.94 289 GLN A CA 1
ATOM 2266 C C . GLN A 1 289 ? 5.760 -10.156 20.291 1.00 89.94 289 GLN A C 1
ATOM 2268 O O . GLN A 1 289 ? 5.588 -8.985 20.604 1.00 89.94 289 GLN A O 1
ATOM 2273 N N . HIS A 1 290 ? 6.266 -11.036 21.162 1.00 90.75 290 HIS A N 1
ATOM 2274 C CA . HIS A 1 290 ? 6.542 -10.649 22.549 1.00 90.75 290 HIS A CA 1
ATOM 2275 C C . HIS A 1 290 ? 7.681 -9.637 22.623 1.00 90.75 290 HIS A C 1
ATOM 2277 O O . HIS A 1 290 ? 7.603 -8.685 23.393 1.00 90.75 290 HIS A O 1
ATOM 2283 N N . ARG A 1 291 ? 8.713 -9.816 21.787 1.00 92.81 291 ARG A N 1
ATOM 2284 C CA . ARG A 1 291 ? 9.821 -8.862 21.678 1.00 92.81 291 ARG A CA 1
ATOM 2285 C C . ARG A 1 291 ? 9.335 -7.534 21.116 1.00 92.81 291 ARG A C 1
ATOM 2287 O O . ARG A 1 291 ? 9.604 -6.501 21.712 1.00 92.81 291 ARG A O 1
ATOM 2294 N N . TYR A 1 292 ? 8.567 -7.582 20.033 1.00 94.88 292 TYR A N 1
ATOM 2295 C CA . TYR A 1 292 ? 8.062 -6.389 19.368 1.00 94.88 292 TYR A CA 1
ATOM 2296 C C . TYR A 1 292 ? 7.156 -5.541 20.271 1.00 94.88 292 TYR A C 1
ATOM 2298 O O . TYR A 1 292 ? 7.376 -4.348 20.420 1.00 94.88 292 TYR A O 1
ATOM 2306 N N . PHE A 1 293 ? 6.179 -6.155 20.945 1.00 95.94 293 PHE A N 1
ATOM 2307 C CA . PHE A 1 293 ? 5.282 -5.444 21.865 1.00 95.94 293 PHE A CA 1
ATOM 2308 C C . PHE A 1 293 ? 5.972 -4.977 23.157 1.00 95.94 293 PHE A C 1
ATOM 2310 O O . PHE A 1 293 ? 5.447 -4.089 23.833 1.00 95.94 293 PHE A O 1
ATOM 2317 N N . ALA A 1 294 ? 7.095 -5.593 23.540 1.00 94.44 294 ALA A N 1
ATOM 2318 C CA . ALA A 1 294 ? 7.919 -5.125 24.653 1.00 94.44 294 ALA A CA 1
ATOM 2319 C C . ALA A 1 294 ? 8.785 -3.923 24.251 1.00 94.44 294 ALA A C 1
ATOM 2321 O O . ALA A 1 294 ? 8.970 -3.015 25.055 1.00 94.44 294 ALA A O 1
ATOM 2322 N N . GLU A 1 295 ? 9.300 -3.921 23.020 1.00 96.12 295 GLU A N 1
ATOM 2323 C CA . GLU A 1 295 ? 10.095 -2.825 22.461 1.00 96.12 295 GLU A CA 1
ATOM 2324 C C . GLU A 1 295 ? 9.231 -1.602 22.125 1.00 96.12 295 GLU A C 1
ATOM 2326 O O . GLU A 1 295 ? 9.642 -0.477 22.391 1.00 96.12 295 GLU A O 1
ATOM 2331 N N . PHE A 1 296 ? 8.011 -1.821 21.624 1.00 97.31 296 PHE A N 1
ATOM 2332 C CA . PHE A 1 296 ? 7.097 -0.769 21.177 1.00 97.31 296 PHE A CA 1
ATOM 2333 C C . PHE A 1 296 ? 5.794 -0.774 21.996 1.00 97.31 296 PHE A C 1
ATOM 2335 O O . PHE A 1 296 ? 4.776 -1.324 21.561 1.00 97.31 296 PHE A O 1
ATOM 2342 N N . PRO A 1 297 ? 5.789 -0.176 23.204 1.00 96.62 297 PRO A N 1
ATOM 2343 C CA . PRO A 1 297 ? 4.618 -0.162 24.082 1.00 96.62 297 PRO A CA 1
ATOM 2344 C C . PRO A 1 297 ? 3.445 0.652 23.523 1.00 96.62 297 PRO A C 1
ATOM 2346 O O . PRO A 1 297 ? 2.315 0.439 23.952 1.00 96.62 297 PRO A O 1
ATOM 2349 N N . SER A 1 298 ? 3.703 1.547 22.565 1.00 97.88 298 SER A N 1
ATOM 2350 C CA . SER A 1 298 ? 2.686 2.343 21.876 1.00 97.88 298 SER A CA 1
ATOM 2351 C C . SER A 1 298 ? 1.817 1.539 20.907 1.00 97.88 298 SER A C 1
ATOM 2353 O O . SER A 1 298 ? 0.765 2.029 20.508 1.00 97.88 298 SER A O 1
ATOM 2355 N N . VAL A 1 299 ? 2.222 0.314 20.550 1.00 98.12 299 VAL A N 1
ATOM 2356 C CA . VAL A 1 299 ? 1.472 -0.598 19.676 1.00 98.12 299 VAL A CA 1
ATOM 2357 C C . VAL A 1 299 ? 0.444 -1.384 20.495 1.00 98.12 299 VAL A C 1
ATOM 2359 O O . VAL A 1 299 ? 0.808 -2.208 21.346 1.00 98.12 299 VAL A O 1
ATOM 2362 N N . ASP A 1 300 ? -0.839 -1.155 20.211 1.00 98.38 300 ASP A N 1
ATOM 2363 C CA . ASP A 1 300 ? -1.960 -1.819 20.886 1.00 98.38 300 ASP A CA 1
ATOM 2364 C C . ASP A 1 300 ? -2.363 -3.125 20.181 1.00 98.38 300 ASP A C 1
ATOM 2366 O O . ASP A 1 300 ? -2.580 -4.155 20.830 1.00 98.38 300 ASP A O 1
ATOM 2370 N N . VAL A 1 301 ? -2.432 -3.096 18.844 1.00 98.56 301 VAL A N 1
ATOM 2371 C CA . VAL A 1 301 ? -2.887 -4.209 17.998 1.00 98.56 301 VAL A CA 1
ATOM 2372 C C . VAL A 1 301 ? -1.998 -4.347 16.762 1.00 98.56 301 VAL A C 1
ATOM 2374 O O . VAL A 1 301 ? -1.597 -3.362 16.148 1.00 98.56 301 VAL A O 1
ATOM 2377 N N . ILE A 1 302 ? -1.740 -5.586 16.350 1.00 97.88 302 ILE A N 1
ATOM 2378 C CA . ILE A 1 302 ? -1.143 -5.940 15.062 1.00 97.88 302 ILE A CA 1
ATOM 2379 C C . ILE A 1 302 ? -2.124 -6.791 14.263 1.00 97.88 302 ILE A C 1
ATOM 2381 O O . ILE A 1 302 ? -2.626 -7.789 14.779 1.00 97.88 302 ILE A O 1
ATOM 2385 N N . ILE A 1 303 ? -2.341 -6.440 12.994 1.00 97.50 303 ILE A N 1
ATOM 2386 C CA . ILE A 1 303 ? -3.091 -7.254 12.028 1.00 97.50 303 ILE A CA 1
ATOM 2387 C C . ILE A 1 303 ? -2.111 -7.868 11.027 1.00 97.50 303 ILE A C 1
ATOM 2389 O O . ILE A 1 303 ? -1.445 -7.161 10.271 1.00 97.50 303 ILE A O 1
ATOM 2393 N N . ARG A 1 304 ? -2.026 -9.202 11.025 1.00 93.44 304 ARG A N 1
ATOM 2394 C CA . ARG A 1 304 ? -1.111 -9.977 10.178 1.00 93.44 304 ARG A CA 1
ATOM 2395 C C . ARG A 1 304 ? -1.799 -10.460 8.902 1.00 93.44 304 ARG A C 1
ATOM 2397 O O . ARG A 1 304 ? -2.954 -10.876 8.923 1.00 93.44 304 ARG A O 1
ATOM 2404 N N . GLY A 1 305 ? -1.035 -10.518 7.813 1.00 91.00 305 GLY A N 1
ATOM 2405 C CA . GLY A 1 305 ? -1.499 -11.057 6.533 1.00 91.00 305 GLY A CA 1
ATOM 2406 C C . GLY A 1 305 ? -2.338 -10.062 5.729 1.00 91.00 305 GLY A C 1
ATOM 2407 O O . GLY A 1 305 ? -1.987 -8.889 5.627 1.00 91.00 305 GLY A O 1
ATOM 2408 N N . GLU A 1 306 ? -3.410 -10.552 5.106 1.00 93.69 306 GLU A N 1
ATOM 2409 C CA . GLU A 1 306 ? -4.347 -9.737 4.318 1.00 93.69 306 GLU A CA 1
ATOM 2410 C C . GLU A 1 306 ? -5.331 -9.040 5.270 1.00 93.69 306 GLU A C 1
ATOM 2412 O O . GLU A 1 306 ? -6.133 -9.690 5.944 1.00 93.69 306 GLU A O 1
ATOM 2417 N N . GLY A 1 307 ? -5.204 -7.716 5.382 1.00 95.88 307 GLY A N 1
ATOM 2418 C CA . GLY A 1 307 ? -5.810 -6.936 6.460 1.00 95.88 307 GLY A CA 1
ATOM 2419 C C . GLY A 1 307 ? -7.279 -6.571 6.266 1.00 95.88 307 GLY A C 1
ATOM 2420 O O . GLY A 1 307 ? -7.879 -6.065 7.204 1.00 95.88 307 GLY A O 1
ATOM 2421 N N . GLU A 1 308 ? -7.878 -6.793 5.095 1.00 98.06 308 GLU A N 1
ATOM 2422 C CA . GLU A 1 308 ? -9.237 -6.322 4.803 1.00 98.06 308 GLU A CA 1
ATOM 2423 C C . GLU A 1 308 ? -10.271 -6.961 5.732 1.00 98.06 308 GLU A C 1
ATOM 2425 O O . GLU A 1 308 ? -11.004 -6.260 6.427 1.00 98.06 308 GLU A O 1
ATOM 2430 N N . VAL A 1 309 ? -10.282 -8.296 5.803 1.00 97.75 309 VAL A N 1
ATOM 2431 C CA . VAL A 1 309 ? -11.241 -9.035 6.636 1.00 97.75 309 VAL A CA 1
ATOM 2432 C C . VAL A 1 309 ? -10.921 -8.857 8.119 1.00 97.75 309 VAL A C 1
ATOM 2434 O O . VAL A 1 309 ? -11.782 -8.438 8.885 1.00 97.75 309 VAL A O 1
ATOM 2437 N N . ALA A 1 310 ? -9.674 -9.125 8.518 1.00 97.81 310 ALA A N 1
ATOM 2438 C CA . ALA A 1 310 ? -9.257 -9.050 9.919 1.00 97.81 310 ALA A CA 1
ATOM 2439 C C . ALA A 1 310 ? -9.344 -7.620 10.483 1.00 97.81 310 ALA A C 1
ATOM 2441 O O . ALA A 1 310 ? -9.718 -7.430 11.637 1.00 97.81 310 ALA A O 1
ATOM 2442 N N . GLY A 1 311 ? -9.045 -6.605 9.669 1.00 98.25 311 GLY A N 1
ATOM 2443 C CA . GLY A 1 311 ? -9.172 -5.198 10.041 1.00 98.25 311 GLY A CA 1
ATOM 2444 C C . GLY A 1 311 ? -10.626 -4.778 10.241 1.00 98.25 311 GLY A C 1
ATOM 2445 O O . GLY A 1 311 ? -10.933 -4.133 11.239 1.00 98.25 311 GLY A O 1
ATOM 2446 N N . ALA A 1 312 ? -11.541 -5.182 9.353 1.00 98.56 312 ALA A N 1
ATOM 2447 C CA . ALA A 1 312 ? -12.968 -4.903 9.527 1.00 98.56 312 ALA A CA 1
ATOM 2448 C C . ALA A 1 312 ? -13.569 -5.646 10.736 1.00 98.56 312 ALA A C 1
ATOM 2450 O O . ALA A 1 312 ? -14.331 -5.053 11.500 1.00 98.56 312 ALA A O 1
ATOM 2451 N N . GLU A 1 313 ? -13.184 -6.906 10.966 1.00 98.69 313 GLU A N 1
ATOM 2452 C CA . GLU A 1 313 ? -13.566 -7.660 12.168 1.00 98.69 313 GLU A CA 1
ATOM 2453 C C . GLU A 1 313 ? -13.053 -6.983 13.449 1.00 98.69 313 GLU A C 1
ATOM 2455 O O . GLU A 1 313 ? -13.821 -6.811 14.398 1.00 98.69 313 GLU A O 1
ATOM 2460 N N . ALA A 1 314 ? -11.790 -6.537 13.463 1.00 98.81 314 ALA A N 1
ATOM 2461 C CA . ALA A 1 314 ? -11.220 -5.786 14.579 1.00 98.81 314 ALA A CA 1
ATOM 2462 C C . ALA A 1 314 ? -11.999 -4.492 14.837 1.00 98.81 314 ALA A C 1
ATOM 2464 O O . ALA A 1 314 ? -12.439 -4.261 15.960 1.00 98.81 314 ALA A O 1
ATOM 2465 N N . LEU A 1 315 ? -12.244 -3.680 13.804 1.00 98.88 315 LEU A N 1
ATOM 2466 C CA . LEU A 1 315 ? -13.046 -2.459 13.926 1.00 98.88 315 LEU A CA 1
ATOM 2467 C C . LEU A 1 315 ? -14.458 -2.754 14.450 1.00 98.88 315 LEU A C 1
ATOM 2469 O O . LEU A 1 315 ? -14.949 -2.021 15.300 1.00 98.88 315 LEU A O 1
ATOM 2473 N N . SER A 1 316 ? -15.099 -3.842 14.011 1.00 98.81 316 SER A N 1
ATOM 2474 C CA . SER A 1 316 ? -16.426 -4.234 14.507 1.00 98.81 316 SER A CA 1
ATOM 2475 C C . SER A 1 316 ? -16.432 -4.504 16.012 1.00 98.81 316 SER A C 1
ATOM 2477 O O . SER A 1 316 ? -17.322 -4.006 16.707 1.00 98.81 316 SER A O 1
ATOM 2479 N N . LYS A 1 317 ? -15.420 -5.221 16.519 1.00 98.69 317 LYS A N 1
ATOM 2480 C CA . LYS A 1 317 ? -15.243 -5.522 17.950 1.00 98.69 317 LYS A CA 1
ATOM 2481 C C . LYS A 1 317 ? -14.856 -4.304 18.779 1.00 98.69 317 LYS A C 1
ATOM 2483 O O . LYS A 1 317 ? -15.359 -4.118 19.882 1.00 98.69 317 LYS A O 1
ATOM 2488 N N . LEU A 1 318 ? -14.022 -3.425 18.232 1.00 98.75 318 LEU A N 1
ATOM 2489 C CA . LEU A 1 318 ? -13.575 -2.220 18.930 1.00 98.75 318 LEU A CA 1
ATOM 2490 C C . LEU A 1 318 ? -14.694 -1.197 19.167 1.00 98.75 318 LEU A C 1
ATOM 2492 O O . LEU A 1 318 ? -14.526 -0.321 20.013 1.00 98.75 318 LEU A O 1
ATOM 2496 N N . ARG A 1 319 ? -15.856 -1.320 18.507 1.00 98.00 319 ARG A N 1
ATOM 2497 C CA . ARG A 1 319 ? -17.048 -0.503 18.809 1.00 98.00 319 ARG A CA 1
ATOM 2498 C C . ARG A 1 319 ? -17.496 -0.616 20.265 1.00 98.00 319 ARG A C 1
ATOM 2500 O O . ARG A 1 319 ? -18.090 0.324 20.782 1.00 98.00 319 ARG A O 1
ATOM 2507 N N . GLU A 1 320 ? -17.221 -1.749 20.909 1.00 97.94 320 GLU A N 1
ATOM 2508 C CA . GLU A 1 320 ? -17.609 -2.019 22.297 1.00 97.94 320 GLU A CA 1
ATOM 2509 C C . GLU A 1 320 ? -16.785 -1.207 23.310 1.00 97.94 320 GLU A C 1
ATOM 2511 O O . GLU A 1 320 ? -17.244 -0.970 24.428 1.00 97.94 320 GLU A O 1
ATOM 2516 N N . VAL A 1 321 ? -15.579 -0.766 22.925 1.00 97.81 321 VAL A N 1
ATOM 2517 C CA . VAL A 1 321 ? -14.600 -0.180 23.856 1.00 97.81 321 VAL A CA 1
ATOM 2518 C C . VAL A 1 321 ? -14.036 1.174 23.433 1.00 97.81 321 VAL A C 1
ATOM 2520 O O . VAL A 1 321 ? -13.490 1.884 24.274 1.00 97.81 321 VAL A O 1
ATOM 2523 N N . ILE A 1 322 ? -14.158 1.570 22.162 1.00 97.94 322 ILE A N 1
ATOM 2524 C CA . ILE A 1 322 ? -13.624 2.850 21.682 1.00 97.94 322 ILE A CA 1
ATOM 2525 C C . ILE A 1 322 ? -14.261 4.039 22.419 1.00 97.94 322 ILE A C 1
ATOM 2527 O O . ILE A 1 322 ? -15.482 4.164 22.498 1.00 97.94 322 ILE A O 1
ATOM 2531 N N . GLY A 1 323 ? -13.415 4.928 22.946 1.00 95.12 323 GLY A N 1
ATOM 2532 C CA . GLY A 1 323 ? -13.827 6.078 23.756 1.00 95.12 323 GLY A CA 1
ATOM 2533 C C . GLY A 1 323 ? -13.888 5.805 25.262 1.00 95.12 323 GLY A C 1
ATOM 2534 O O . GLY A 1 323 ? -14.024 6.756 26.031 1.00 95.12 323 GLY A O 1
ATOM 2535 N N . ASN A 1 324 ? -13.750 4.549 25.699 1.00 96.62 324 ASN A N 1
ATOM 2536 C CA . ASN A 1 324 ? -13.592 4.231 27.116 1.00 96.62 324 ASN A CA 1
ATOM 2537 C C . ASN A 1 324 ? -12.156 4.539 27.574 1.00 96.62 324 ASN A C 1
ATOM 2539 O O . ASN A 1 324 ? -11.217 4.283 26.818 1.00 96.62 324 ASN A O 1
ATOM 2543 N N . PRO A 1 325 ? -11.960 5.010 28.818 1.00 95.94 325 PRO A N 1
ATOM 2544 C CA . PRO A 1 325 ? -10.637 5.062 29.423 1.00 95.94 325 PRO A CA 1
ATOM 2545 C C . PRO A 1 325 ? -10.028 3.660 29.498 1.00 95.94 325 PRO A C 1
ATOM 2547 O O . PRO A 1 325 ? -10.695 2.744 29.980 1.00 95.94 325 PRO A O 1
ATOM 2550 N N . GLN A 1 326 ? -8.778 3.506 29.058 1.00 93.56 326 GLN A N 1
ATOM 2551 C CA . GLN A 1 326 ? -8.045 2.232 29.040 1.00 93.56 326 GLN A CA 1
ATOM 2552 C C . GLN A 1 326 ? -8.863 1.087 28.403 1.00 93.56 326 GLN A C 1
ATOM 2554 O O . GLN A 1 326 ? -9.273 0.158 29.105 1.00 93.56 326 GLN A O 1
ATOM 2559 N N . PRO A 1 327 ? -9.137 1.146 27.086 1.00 96.06 327 PRO A N 1
ATOM 2560 C CA . PRO A 1 327 ? -10.007 0.180 26.421 1.00 96.06 327 PRO A CA 1
ATOM 2561 C C . PRO A 1 327 ? -9.469 -1.254 26.547 1.00 96.06 327 PRO A C 1
ATOM 2563 O O . PRO A 1 327 ? -8.314 -1.527 26.220 1.00 96.06 327 PRO A O 1
ATOM 2566 N N . ASP A 1 328 ? -10.323 -2.183 26.989 1.00 96.62 328 ASP A N 1
ATOM 2567 C CA . ASP A 1 328 ? -9.978 -3.605 27.089 1.00 96.62 328 ASP A CA 1
ATOM 2568 C C . ASP A 1 328 ? -10.031 -4.272 25.709 1.00 96.62 328 ASP A C 1
ATOM 2570 O O . ASP A 1 328 ? -11.098 -4.507 25.137 1.00 96.62 328 ASP A O 1
ATOM 2574 N N . LEU A 1 329 ? -8.860 -4.597 25.165 1.00 98.31 329 LEU A N 1
ATOM 2575 C CA . LEU A 1 329 ? -8.735 -5.186 23.833 1.00 98.31 329 LEU A CA 1
ATOM 2576 C C . LEU A 1 329 ? -9.052 -6.689 23.808 1.00 98.31 329 LEU A C 1
ATOM 2578 O O . LEU A 1 329 ? -9.011 -7.291 22.737 1.00 98.31 329 LEU A O 1
ATOM 2582 N N . SER A 1 330 ? -9.432 -7.297 24.939 1.00 97.88 330 SER A N 1
ATOM 2583 C CA . SER A 1 330 ? -9.905 -8.690 25.002 1.00 97.88 330 SER A CA 1
ATOM 2584 C C . SER A 1 330 ? -11.126 -8.950 24.113 1.00 97.88 330 SER A C 1
ATOM 2586 O O . SER A 1 330 ? -11.328 -10.078 23.668 1.00 97.88 330 SER A O 1
ATOM 2588 N N . VAL A 1 331 ? -11.867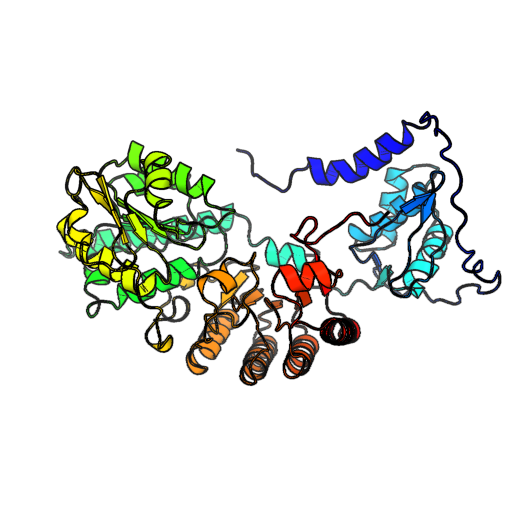 -7.900 23.730 1.00 98.19 331 VAL A N 1
ATOM 2589 C CA . VAL A 1 331 ? -12.927 -7.957 22.703 1.00 98.19 331 VAL A CA 1
ATOM 2590 C C . VAL A 1 331 ? -12.449 -8.503 21.346 1.00 98.19 331 VAL A C 1
ATOM 2592 O O . VAL A 1 331 ? -13.263 -8.926 20.524 1.00 98.19 331 VAL A O 1
ATOM 2595 N N . LEU A 1 332 ? -11.133 -8.522 21.098 1.00 98.56 332 LEU A N 1
ATOM 2596 C CA . LEU A 1 332 ? -10.508 -9.040 19.880 1.00 98.56 332 LEU A CA 1
ATOM 2597 C C . LEU A 1 332 ? -10.263 -10.559 19.896 1.00 98.56 332 LEU A C 1
ATOM 2599 O O . LEU A 1 332 ? -9.726 -11.075 18.916 1.00 98.56 332 LEU A O 1
ATOM 2603 N N . GLU A 1 333 ? -10.659 -11.302 20.937 1.00 97.69 333 GLU A N 1
ATOM 2604 C CA . GLU A 1 333 ? -10.375 -12.746 21.086 1.00 97.69 333 GLU A CA 1
ATOM 2605 C C . GLU A 1 333 ? -10.787 -13.614 19.884 1.00 97.69 333 GLU A C 1
ATOM 2607 O O . GLU A 1 333 ? -10.158 -14.631 19.593 1.00 97.69 333 GLU A O 1
ATOM 2612 N N . SER A 1 334 ? -11.813 -13.199 19.134 1.00 97.50 334 SER A N 1
ATOM 2613 C CA . SER A 1 334 ? -12.312 -13.936 17.971 1.00 97.50 334 SER A CA 1
ATOM 2614 C C . SER A 1 334 ? -11.698 -13.504 16.635 1.00 97.50 334 SER A C 1
ATOM 2616 O O . SER A 1 334 ? -12.009 -14.110 15.610 1.00 97.50 334 SER A O 1
ATOM 2618 N N . VAL A 1 335 ? -10.881 -12.446 16.605 1.00 98.44 335 VAL A N 1
ATOM 2619 C CA . VAL A 1 335 ? -10.377 -11.842 15.361 1.00 98.44 335 VAL A CA 1
ATOM 2620 C C . VAL A 1 335 ? -9.130 -12.582 14.889 1.00 98.44 335 VAL A C 1
ATOM 2622 O O . VAL A 1 335 ? -8.040 -12.435 15.450 1.00 98.44 335 VAL A O 1
ATOM 2625 N N . LYS A 1 336 ? -9.260 -13.395 13.840 1.00 97.94 336 LYS A N 1
ATOM 2626 C CA . LYS A 1 336 ? -8.112 -14.108 13.263 1.00 97.94 336 LYS A CA 1
ATOM 2627 C C . LYS A 1 336 ? -7.104 -13.124 12.669 1.00 97.94 336 LYS A C 1
ATOM 2629 O O . LYS A 1 336 ? -7.466 -12.096 12.112 1.00 97.94 336 LYS A O 1
ATOM 2634 N N . GLY A 1 337 ? -5.820 -13.450 12.777 1.00 95.69 337 GLY A N 1
ATOM 2635 C CA . GLY A 1 337 ? -4.722 -12.597 12.325 1.00 95.69 337 GLY A CA 1
ATOM 2636 C C . GLY A 1 337 ? -4.385 -11.442 13.273 1.00 95.69 337 GLY A C 1
ATOM 2637 O O . GLY A 1 337 ? -3.406 -10.744 13.016 1.00 95.69 337 GLY A O 1
ATOM 2638 N N . ALA A 1 338 ? -5.123 -11.255 14.374 1.00 97.81 338 ALA A N 1
ATOM 2639 C CA . ALA A 1 338 ? -4.814 -10.239 15.376 1.00 97.81 338 ALA A CA 1
ATOM 2640 C C . ALA A 1 338 ? -3.752 -10.719 16.382 1.00 97.81 338 ALA A C 1
ATOM 2642 O O . ALA A 1 338 ? -3.717 -11.886 16.785 1.00 97.81 338 ALA A O 1
ATOM 2643 N N . THR A 1 339 ? -2.852 -9.824 16.778 1.00 97.75 339 THR A N 1
ATOM 2644 C CA . THR A 1 339 ? -2.095 -9.902 18.036 1.00 97.75 339 THR A CA 1
ATOM 2645 C C . THR A 1 339 ? -2.374 -8.618 18.792 1.00 97.75 339 THR A C 1
ATOM 2647 O O . THR A 1 339 ? -2.300 -7.557 18.184 1.00 97.75 339 THR A O 1
ATOM 2650 N N . TYR A 1 340 ? -2.675 -8.675 20.080 1.00 98.00 340 TYR A N 1
ATOM 2651 C CA . TYR A 1 340 ? -3.061 -7.482 20.829 1.00 98.00 340 TYR A CA 1
ATOM 2652 C C . TYR A 1 340 ? -2.644 -7.561 22.294 1.00 98.00 340 TYR A C 1
ATOM 2654 O O . TYR A 1 340 ? -2.318 -8.630 22.822 1.00 98.00 340 TYR A O 1
ATOM 2662 N N . ARG A 1 341 ? -2.627 -6.395 22.938 1.00 95.69 341 ARG A N 1
ATOM 2663 C CA . ARG A 1 341 ? -2.306 -6.244 24.357 1.00 95.69 341 ARG A CA 1
ATOM 2664 C C . ARG A 1 341 ? -3.553 -6.412 25.225 1.00 95.69 341 ARG A C 1
ATOM 2666 O O . ARG A 1 341 ? -4.600 -5.866 24.922 1.00 95.69 341 ARG A O 1
ATOM 2673 N N . THR A 1 342 ? -3.408 -7.119 26.333 1.00 94.12 342 THR A N 1
ATOM 2674 C CA . THR A 1 342 ? -4.404 -7.276 27.404 1.00 94.12 342 THR A CA 1
ATOM 2675 C C . THR A 1 342 ? -3.749 -6.932 28.744 1.00 94.12 342 THR A C 1
ATOM 2677 O O . THR A 1 342 ? -2.511 -6.896 28.813 1.00 94.12 342 THR A O 1
ATOM 2680 N N . PRO A 1 343 ? -4.522 -6.699 29.818 1.00 87.44 343 PRO A N 1
ATOM 2681 C CA . PRO A 1 343 ? -3.965 -6.556 31.163 1.00 87.44 343 PRO A CA 1
ATOM 2682 C C . PRO A 1 343 ? -3.085 -7.746 31.592 1.00 87.44 343 PRO A C 1
ATOM 2684 O O . PRO A 1 343 ? -2.121 -7.567 32.335 1.00 87.44 343 PRO A O 1
ATOM 2687 N N . GLU A 1 344 ? -3.374 -8.949 31.091 1.00 89.75 344 GLU A N 1
ATOM 2688 C CA . GLU A 1 344 ? -2.667 -10.194 31.408 1.00 89.75 344 GLU A CA 1
ATOM 2689 C C . GLU A 1 344 ? -1.424 -10.441 30.533 1.00 89.75 344 GLU A C 1
ATOM 2691 O O . GLU A 1 344 ? -0.607 -11.308 30.853 1.00 89.75 344 GLU A O 1
ATOM 2696 N N . GLY A 1 345 ? -1.249 -9.697 29.436 1.00 92.75 345 GLY A N 1
ATOM 2697 C CA . GLY A 1 345 ? -0.108 -9.840 28.530 1.00 92.75 345 GLY A CA 1
ATOM 2698 C C . GLY A 1 345 ? -0.463 -9.696 27.051 1.00 92.75 345 GLY A C 1
ATOM 2699 O O . GLY A 1 345 ? -1.377 -8.968 26.677 1.00 92.75 345 GLY A O 1
ATOM 2700 N N . ILE A 1 346 ? 0.297 -10.366 26.183 1.00 95.62 346 ILE A N 1
ATOM 2701 C CA . ILE A 1 346 ? 0.106 -10.315 24.725 1.00 95.62 346 ILE A CA 1
ATOM 2702 C C . ILE A 1 346 ? -0.617 -11.574 24.259 1.00 95.62 346 ILE A C 1
ATOM 2704 O O . ILE A 1 346 ? -0.123 -12.681 24.479 1.00 95.62 346 ILE A O 1
ATOM 2708 N N . VAL A 1 347 ? -1.741 -11.398 23.568 1.00 96.12 347 VAL A N 1
ATOM 2709 C CA . VAL A 1 347 ? -2.526 -12.487 22.978 1.00 96.12 347 VAL A CA 1
ATOM 2710 C C . VAL A 1 347 ? -2.287 -12.517 21.473 1.00 96.12 347 VAL A C 1
ATOM 2712 O O . VAL A 1 347 ? -2.406 -11.493 20.803 1.00 96.12 347 VAL A O 1
ATOM 2715 N N . ARG A 1 348 ? -1.941 -13.690 20.928 1.00 95.56 348 ARG A N 1
ATOM 2716 C CA . ARG A 1 348 ? -1.806 -13.937 19.484 1.00 95.56 348 ARG A CA 1
ATOM 2717 C C . ARG A 1 348 ? -2.901 -14.901 19.045 1.00 95.56 348 ARG A C 1
ATOM 2719 O O . ARG A 1 348 ? -2.835 -16.088 19.355 1.00 95.56 348 ARG A O 1
ATOM 2726 N N . ASN A 1 349 ? -3.856 -14.411 18.266 1.00 96.62 349 ASN A N 1
ATOM 2727 C CA . ASN A 1 349 ? -4.891 -15.259 17.681 1.00 96.62 349 ASN A CA 1
ATOM 2728 C C . ASN A 1 349 ? -4.325 -16.090 16.517 1.00 96.62 349 ASN A C 1
ATOM 2730 O O . ASN A 1 349 ? -3.290 -15.720 15.949 1.00 96.62 349 ASN A O 1
ATOM 2734 N N . PRO A 1 350 ? -4.988 -17.192 16.116 1.00 95.44 350 PRO A N 1
ATOM 2735 C CA . PRO A 1 350 ? -4.635 -17.938 14.908 1.00 95.44 350 PRO A CA 1
ATOM 2736 C C . PRO A 1 350 ? -4.588 -17.042 13.667 1.00 95.44 350 PRO A C 1
ATOM 2738 O O . PRO A 1 350 ? -5.302 -16.044 13.595 1.00 95.44 350 PRO A O 1
ATOM 2741 N N . ASP A 1 351 ? -3.763 -17.398 12.684 1.00 93.06 351 ASP A N 1
ATOM 2742 C CA . ASP A 1 351 ? -3.641 -16.617 11.450 1.00 93.06 351 ASP A CA 1
ATOM 2743 C C . ASP A 1 351 ? -4.926 -16.669 10.609 1.00 93.06 351 ASP A C 1
ATOM 2745 O O . ASP A 1 351 ? -5.677 -17.648 10.639 1.00 93.06 351 ASP A O 1
ATOM 2749 N N . GLN A 1 352 ? -5.190 -15.584 9.876 1.00 92.75 352 GLN A N 1
ATOM 2750 C CA . GLN A 1 352 ? -6.335 -15.494 8.976 1.00 92.75 352 GLN A CA 1
ATOM 2751 C C . GLN A 1 352 ? -6.028 -16.204 7.656 1.00 92.75 352 GLN A C 1
ATOM 2753 O O . GLN A 1 352 ? -4.945 -16.047 7.082 1.00 92.75 352 GLN A O 1
ATOM 2758 N N . ASP A 1 353 ? -6.999 -16.966 7.153 1.00 91.56 353 ASP A N 1
ATOM 2759 C CA . ASP A 1 353 ? -6.883 -17.585 5.837 1.00 91.56 353 ASP A CA 1
ATOM 2760 C C . ASP A 1 353 ? -6.808 -16.505 4.759 1.00 91.56 353 ASP A C 1
ATOM 2762 O O . ASP A 1 353 ? -7.544 -15.518 4.777 1.00 91.56 353 ASP A O 1
ATOM 2766 N N . ARG A 1 354 ? -5.951 -16.715 3.759 1.00 90.50 354 ARG A N 1
ATOM 2767 C CA . ARG A 1 354 ? -5.856 -15.765 2.654 1.00 90.50 354 ARG A CA 1
ATOM 2768 C C . ARG A 1 354 ? -7.157 -15.739 1.835 1.00 90.50 354 ARG A C 1
ATOM 2770 O O . ARG A 1 354 ? -7.745 -16.780 1.530 1.00 90.50 354 ARG A O 1
ATOM 2777 N N . ILE A 1 355 ? -7.529 -14.558 1.353 1.00 93.62 355 ILE A N 1
ATOM 2778 C CA . ILE A 1 355 ? -8.787 -14.260 0.656 1.00 93.62 355 ILE A CA 1
ATOM 2779 C C . ILE A 1 355 ? -8.841 -14.961 -0.705 1.00 93.62 355 ILE A C 1
ATOM 2781 O O . ILE A 1 355 ? -8.068 -14.661 -1.612 1.00 93.62 355 ILE A O 1
ATOM 2785 N N . LYS A 1 356 ? -9.716 -15.955 -0.865 1.00 91.88 356 LYS A N 1
ATOM 2786 C CA . LYS A 1 356 ? -9.748 -16.790 -2.082 1.00 91.88 356 LYS A CA 1
ATOM 2787 C C . LYS A 1 356 ? -10.263 -16.035 -3.304 1.00 91.88 356 LYS A C 1
ATOM 2789 O O . LYS A 1 356 ? -9.660 -16.155 -4.369 1.00 91.88 356 LYS A O 1
ATOM 2794 N N . ASP A 1 357 ? -11.351 -15.298 -3.121 1.00 95.12 357 ASP A N 1
ATOM 2795 C CA . ASP A 1 357 ? -11.996 -14.494 -4.149 1.00 95.12 357 ASP A CA 1
ATOM 2796 C C . ASP A 1 357 ? -11.730 -13.016 -3.870 1.00 95.12 357 ASP A C 1
ATOM 2798 O O . ASP A 1 357 ? -12.188 -12.474 -2.864 1.00 95.12 357 ASP A O 1
ATOM 2802 N N . LEU A 1 358 ? -10.926 -12.396 -4.732 1.00 96.25 358 LEU A N 1
ATOM 2803 C CA . LEU A 1 358 ? -10.515 -11.007 -4.566 1.00 96.25 358 LEU A CA 1
ATOM 2804 C C . LEU A 1 358 ? -11.606 -10.022 -5.006 1.00 96.25 358 LEU A C 1
ATOM 2806 O O . LEU A 1 358 ? -11.570 -8.869 -4.583 1.00 96.25 358 LEU A O 1
ATOM 2810 N N . ASP A 1 359 ? -12.593 -10.462 -5.792 1.00 95.31 359 ASP A N 1
ATOM 2811 C CA . ASP A 1 359 ? -13.680 -9.595 -6.266 1.00 95.31 359 ASP A CA 1
ATOM 2812 C C . ASP A 1 359 ? -14.712 -9.282 -5.174 1.00 95.31 359 ASP A C 1
ATOM 2814 O O . ASP A 1 359 ? -15.505 -8.355 -5.317 1.00 95.31 359 ASP A O 1
ATOM 2818 N N . LEU A 1 360 ? -14.646 -9.981 -4.035 1.00 94.44 360 LEU A N 1
ATOM 2819 C CA . LEU A 1 360 ? -15.391 -9.624 -2.824 1.00 94.44 360 LEU A CA 1
ATOM 2820 C C . LEU A 1 360 ? -14.879 -8.336 -2.166 1.00 94.44 360 LEU A C 1
ATOM 2822 O O . LEU A 1 360 ? -15.565 -7.756 -1.325 1.00 94.44 360 LEU A O 1
ATOM 2826 N N . LEU A 1 361 ? -13.664 -7.901 -2.507 1.00 97.00 361 LEU A N 1
ATOM 2827 C CA . LEU A 1 361 ? -13.084 -6.682 -1.967 1.00 97.00 361 LEU A CA 1
ATOM 2828 C C . LEU A 1 361 ? -13.511 -5.494 -2.833 1.00 97.00 361 LEU A C 1
ATOM 2830 O O . LEU A 1 361 ? -13.265 -5.514 -4.040 1.00 97.00 361 LEU A O 1
ATOM 2834 N N . PRO A 1 362 ? -14.085 -4.425 -2.263 1.00 97.00 362 PRO A N 1
ATOM 2835 C CA . PRO A 1 362 ? -14.326 -3.204 -3.017 1.00 97.00 362 PRO A CA 1
ATOM 2836 C C . PRO A 1 362 ? -13.001 -2.530 -3.400 1.00 97.00 362 PRO A C 1
ATOM 2838 O O . PRO A 1 362 ? -11.971 -2.686 -2.738 1.00 97.00 362 PRO A O 1
ATOM 2841 N N . SER A 1 363 ? -13.021 -1.771 -4.494 1.00 97.69 363 SER A N 1
ATOM 2842 C CA . SER A 1 363 ? -11.877 -0.969 -4.928 1.00 97.69 363 SER A CA 1
ATOM 2843 C C . SER A 1 363 ? -11.914 0.415 -4.298 1.00 97.69 363 SER A C 1
ATOM 2845 O O . SER A 1 363 ? -12.875 1.146 -4.505 1.00 97.69 363 SER A O 1
ATOM 2847 N N . ALA A 1 364 ? -10.840 0.816 -3.616 1.00 96.25 364 ALA A N 1
ATOM 2848 C CA . ALA A 1 364 ? -10.720 2.167 -3.064 1.00 96.25 364 ALA A CA 1
ATOM 2849 C C . ALA A 1 364 ? -10.773 3.270 -4.141 1.00 96.25 364 ALA A C 1
ATOM 2851 O O . ALA A 1 364 ? -11.249 4.375 -3.878 1.00 96.25 364 ALA A O 1
ATOM 2852 N N . TYR A 1 365 ? -10.324 2.964 -5.362 1.00 97.12 365 TYR A N 1
ATOM 2853 C CA . TYR A 1 365 ? -10.419 3.871 -6.507 1.00 97.12 365 TYR A CA 1
ATOM 2854 C C . TYR A 1 365 ? -11.875 4.053 -6.942 1.00 97.12 365 TYR A C 1
ATOM 2856 O O . TYR A 1 365 ? -12.349 5.173 -7.086 1.00 97.12 365 TYR A O 1
ATOM 2864 N N . LEU A 1 366 ? -12.616 2.950 -7.080 1.00 97.38 366 LEU A N 1
ATOM 2865 C CA . LEU A 1 366 ? -13.989 2.975 -7.598 1.00 97.38 366 LEU A CA 1
ATOM 2866 C C . LEU A 1 366 ? -15.035 3.375 -6.549 1.00 97.38 366 LEU A C 1
ATOM 2868 O O . LEU A 1 366 ? -16.153 3.728 -6.910 1.00 97.38 366 LEU A O 1
ATOM 2872 N N . THR A 1 367 ? -14.693 3.344 -5.257 1.00 95.69 367 THR A N 1
ATOM 2873 C CA . THR A 1 367 ? -15.552 3.857 -4.174 1.00 95.69 367 THR A CA 1
ATOM 2874 C C . THR A 1 367 ? -15.394 5.361 -3.939 1.00 95.69 367 THR A C 1
ATOM 2876 O O . THR A 1 367 ? -16.031 5.897 -3.035 1.00 95.69 367 THR A O 1
ATOM 2879 N N . GLY A 1 368 ? -14.500 6.033 -4.671 1.00 94.56 368 GLY A N 1
ATOM 2880 C CA . GLY A 1 368 ? -14.202 7.458 -4.506 1.00 94.56 368 GLY A CA 1
ATOM 2881 C C . GLY A 1 368 ? -13.338 7.800 -3.285 1.00 94.56 368 GLY A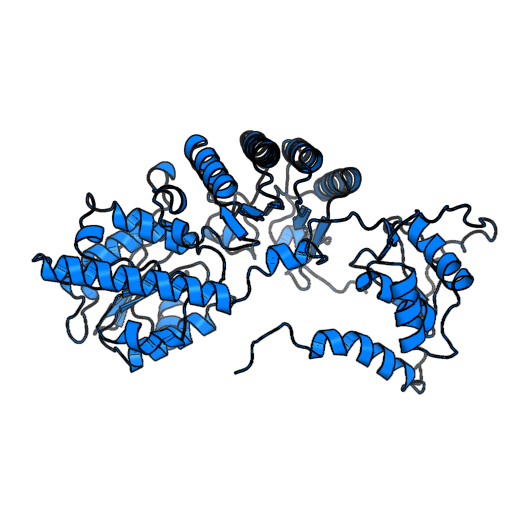 C 1
ATOM 2882 O O . GLY A 1 368 ? -13.149 8.970 -2.964 1.00 94.56 368 GLY A O 1
ATOM 2883 N N . LEU A 1 369 ? -12.761 6.803 -2.595 1.00 95.50 369 LEU A N 1
ATOM 2884 C CA . LEU A 1 369 ? -11.912 7.047 -1.416 1.00 95.50 369 LEU A CA 1
ATOM 2885 C C . LEU A 1 369 ? -10.641 7.827 -1.774 1.00 95.50 369 LEU A C 1
ATOM 2887 O O . LEU A 1 369 ? -10.129 8.599 -0.960 1.00 95.50 369 LEU A O 1
ATOM 2891 N N . PHE A 1 370 ? -10.146 7.638 -2.997 1.00 96.00 370 PHE A N 1
ATOM 2892 C CA . PHE A 1 370 ? -8.968 8.322 -3.517 1.00 96.00 370 PHE A CA 1
ATOM 2893 C C . PHE A 1 370 ? -9.281 9.521 -4.419 1.00 96.00 370 PHE A C 1
ATOM 2895 O O . PHE A 1 370 ? -8.346 10.146 -4.917 1.00 96.00 370 PHE A O 1
ATOM 2902 N N . ASP A 1 371 ? -10.546 9.925 -4.566 1.00 93.50 371 ASP A N 1
ATOM 2903 C CA . ASP A 1 371 ? -10.912 11.092 -5.390 1.00 93.50 371 ASP A CA 1
ATOM 2904 C C . ASP A 1 371 ? -10.307 12.397 -4.853 1.00 93.50 371 ASP A C 1
ATOM 2906 O O . ASP A 1 371 ? -10.034 13.329 -5.604 1.00 93.50 371 ASP A O 1
ATOM 2910 N N . ASN A 1 372 ? -9.976 12.427 -3.561 1.00 91.25 372 ASN A N 1
ATOM 2911 C CA . ASN A 1 372 ? -9.258 13.517 -2.906 1.00 91.25 372 ASN A CA 1
ATOM 2912 C C . ASN A 1 372 ? -7.837 13.762 -3.446 1.00 91.25 372 ASN A C 1
ATOM 2914 O O . ASN A 1 372 ? -7.245 14.781 -3.097 1.00 91.25 372 ASN A O 1
ATOM 2918 N N . TYR A 1 373 ? -7.287 12.855 -4.263 1.00 90.88 373 TYR A N 1
ATOM 2919 C CA . TYR A 1 373 ? -6.025 13.045 -4.988 1.00 90.88 373 TYR A CA 1
ATOM 2920 C C . TYR A 1 373 ? -6.216 13.676 -6.379 1.00 90.88 373 TYR A C 1
ATOM 2922 O O . TYR A 1 373 ? -5.233 14.081 -7.000 1.00 90.88 373 TYR A O 1
ATOM 2930 N N . ILE A 1 374 ? -7.448 13.754 -6.897 1.00 89.62 374 ILE A N 1
ATOM 2931 C CA . ILE A 1 374 ? -7.717 14.290 -8.236 1.00 89.62 374 ILE A CA 1
ATOM 2932 C C . ILE A 1 374 ? -7.322 15.770 -8.291 1.00 89.62 374 ILE A C 1
ATOM 2934 O O . ILE A 1 374 ? -7.657 16.564 -7.414 1.00 89.62 374 ILE A O 1
ATOM 2938 N N . GLY A 1 375 ? -6.620 16.145 -9.362 1.00 83.88 375 GLY A N 1
ATOM 2939 C CA . GLY A 1 375 ? -6.123 17.507 -9.571 1.00 83.88 375 GLY A CA 1
ATOM 2940 C C . GLY A 1 375 ? -4.713 17.749 -9.035 1.00 83.88 375 GLY A C 1
ATOM 2941 O O . GLY A 1 375 ? -4.190 18.843 -9.220 1.00 83.88 375 GLY A O 1
ATOM 2942 N N . LEU A 1 376 ? -4.091 16.745 -8.414 1.00 83.38 376 LEU A N 1
ATOM 2943 C CA . LEU A 1 376 ? -2.655 16.740 -8.171 1.00 83.38 376 LEU A CA 1
ATOM 2944 C C . LEU A 1 376 ? -1.897 16.451 -9.472 1.00 83.38 376 LEU A C 1
ATOM 2946 O O . LEU A 1 376 ? -2.183 15.468 -10.161 1.00 83.38 376 LEU A O 1
ATOM 2950 N N . ASP A 1 377 ? -0.914 17.290 -9.788 1.00 78.81 377 ASP A N 1
ATOM 2951 C CA . ASP A 1 377 ? -0.046 17.087 -10.945 1.00 78.81 377 ASP A CA 1
ATOM 2952 C C . ASP A 1 377 ? 0.858 15.864 -10.732 1.00 78.81 377 ASP A C 1
ATOM 2954 O O . ASP A 1 377 ? 1.041 15.382 -9.622 1.00 78.81 377 ASP A O 1
ATOM 2958 N N . ASP A 1 378 ? 1.386 15.279 -11.806 1.00 76.50 378 ASP A N 1
ATOM 2959 C CA . ASP A 1 378 ? 2.357 14.175 -11.725 1.00 76.50 378 ASP A CA 1
ATOM 2960 C C . ASP A 1 378 ? 1.975 13.001 -10.778 1.00 76.50 378 ASP A C 1
ATOM 2962 O O . ASP A 1 378 ? 2.842 12.285 -10.277 1.00 76.50 378 ASP A O 1
ATOM 2966 N N . LEU A 1 379 ? 0.670 12.770 -10.554 1.00 85.19 379 LEU A N 1
ATOM 2967 C CA . LEU A 1 379 ? 0.169 11.771 -9.610 1.00 85.19 379 LEU A CA 1
ATOM 2968 C C . LEU A 1 379 ? 0.639 10.363 -9.996 1.00 85.19 379 LEU A C 1
ATOM 2970 O O . LEU A 1 379 ? 0.443 9.901 -11.124 1.00 85.19 379 LEU A O 1
ATOM 2974 N N . PHE A 1 380 ? 1.225 9.674 -9.024 1.00 86.56 380 PHE A N 1
ATOM 2975 C CA . PHE A 1 380 ? 1.609 8.273 -9.100 1.00 86.56 380 PHE A CA 1
ATOM 2976 C C . PHE A 1 380 ? 0.621 7.434 -8.291 1.00 86.56 380 PHE A C 1
ATOM 2978 O O . PHE A 1 380 ? 0.299 7.789 -7.156 1.00 86.56 380 PHE A O 1
ATOM 2985 N N . VAL A 1 381 ? 0.148 6.323 -8.856 1.00 93.06 381 VAL A N 1
ATOM 2986 C CA . VAL A 1 381 ? -0.766 5.400 -8.164 1.00 93.06 381 VAL A CA 1
ATOM 2987 C C . VAL A 1 381 ? -0.309 3.958 -8.308 1.00 93.06 381 VAL A C 1
ATOM 2989 O O . VAL A 1 381 ? 0.383 3.601 -9.263 1.00 93.06 381 VAL A O 1
ATOM 2992 N N . ILE A 1 382 ? -0.725 3.129 -7.356 1.00 94.06 382 ILE A N 1
ATOM 2993 C CA . ILE A 1 382 ? -0.392 1.710 -7.300 1.00 94.06 382 ILE A CA 1
ATOM 2994 C C . ILE A 1 382 ? -1.669 0.900 -7.524 1.00 94.06 382 ILE A C 1
ATOM 2996 O O . ILE A 1 382 ? -2.561 0.927 -6.686 1.00 94.06 382 ILE A O 1
ATOM 3000 N N . LEU A 1 383 ? -1.744 0.151 -8.622 1.00 96.38 383 LEU A N 1
ATOM 3001 C CA . LEU A 1 383 ? -2.831 -0.795 -8.875 1.00 96.38 383 LEU A CA 1
ATOM 3002 C C . LEU A 1 383 ? -2.363 -2.225 -8.608 1.00 96.38 383 LEU A C 1
ATOM 3004 O O . LEU A 1 383 ? -1.217 -2.582 -8.875 1.00 96.38 383 LEU A O 1
ATOM 3008 N N . GLU A 1 384 ? -3.259 -3.065 -8.108 1.00 95.62 384 GLU A N 1
ATOM 3009 C CA . GLU A 1 384 ? -3.004 -4.484 -7.872 1.00 95.62 384 GLU A CA 1
ATOM 3010 C C . GLU A 1 384 ? -3.945 -5.296 -8.761 1.00 95.62 384 GLU A C 1
ATOM 3012 O O . GLU A 1 384 ? -5.162 -5.192 -8.643 1.00 95.62 384 GLU A O 1
ATOM 3017 N N . THR A 1 385 ? -3.402 -6.111 -9.665 1.00 96.81 385 THR A N 1
ATOM 3018 C CA . THR A 1 385 ? -4.224 -6.943 -10.563 1.00 96.81 385 THR A CA 1
ATOM 3019 C C . THR A 1 385 ? -4.318 -8.378 -10.051 1.00 96.81 385 THR A C 1
ATOM 3021 O O . THR A 1 385 ? -5.264 -9.113 -10.368 1.00 96.81 385 THR A O 1
ATOM 3024 N N . ASN A 1 386 ? -3.353 -8.793 -9.226 1.00 94.56 386 ASN A N 1
ATOM 3025 C CA . ASN A 1 386 ? -3.345 -10.091 -8.573 1.00 94.56 386 ASN A CA 1
ATOM 3026 C C . ASN A 1 386 ? -2.513 -10.123 -7.279 1.00 94.56 386 ASN A C 1
ATOM 3028 O O . ASN A 1 386 ? -1.600 -9.334 -7.073 1.00 94.56 386 ASN A O 1
ATOM 3032 N N . ARG A 1 387 ? -2.803 -11.117 -6.428 1.00 91.94 387 ARG A N 1
ATOM 3033 C CA . ARG A 1 387 ? -2.085 -11.409 -5.180 1.00 91.94 387 ARG A CA 1
ATOM 3034 C C . ARG A 1 387 ? -1.407 -12.763 -5.217 1.00 91.94 387 ARG A C 1
ATOM 3036 O O . ARG A 1 387 ? -2.064 -13.798 -5.370 1.00 91.94 387 ARG A O 1
ATOM 3043 N N . GLY A 1 388 ? -0.115 -12.765 -4.907 1.00 88.25 388 GLY A N 1
ATOM 3044 C CA . GLY A 1 388 ? 0.693 -13.966 -4.695 1.00 88.25 388 GLY A CA 1
ATOM 3045 C C . GLY A 1 388 ? 1.920 -14.039 -5.599 1.00 88.25 388 GLY A C 1
ATOM 3046 O O . GLY A 1 388 ? 2.091 -13.261 -6.531 1.00 88.25 388 GLY A O 1
ATOM 3047 N N . CYS A 1 389 ? 2.803 -14.984 -5.294 1.00 87.56 389 CYS A N 1
ATOM 3048 C CA . CYS A 1 389 ? 3.993 -15.266 -6.085 1.00 87.56 389 CYS A CA 1
ATOM 3049 C C . CYS A 1 389 ? 4.269 -16.775 -6.027 1.00 87.56 389 CYS A C 1
ATOM 3051 O O . CYS A 1 389 ? 4.346 -17.319 -4.924 1.00 87.56 389 CYS A O 1
ATOM 3053 N N . PRO A 1 390 ? 4.442 -17.457 -7.175 1.00 84.50 390 PRO A N 1
ATOM 3054 C CA . PRO A 1 390 ? 4.648 -18.902 -7.213 1.00 84.50 390 PRO A CA 1
ATOM 3055 C C . PRO A 1 390 ? 6.103 -19.303 -6.918 1.00 84.50 390 PRO A C 1
ATOM 3057 O O . PRO A 1 390 ? 6.436 -20.483 -6.987 1.00 84.50 390 PRO A O 1
ATOM 3060 N N . TYR A 1 391 ? 6.991 -18.339 -6.650 1.00 85.31 391 TYR A N 1
ATOM 3061 C CA . TYR A 1 391 ? 8.414 -18.583 -6.419 1.00 85.31 391 TYR A CA 1
ATOM 3062 C C . TYR A 1 391 ? 8.736 -18.648 -4.925 1.00 85.31 391 TYR A C 1
ATOM 3064 O O . TYR A 1 391 ? 8.252 -17.830 -4.147 1.00 85.31 391 TYR A O 1
ATOM 3072 N N . GLY A 1 392 ? 9.602 -19.591 -4.547 1.00 84.50 392 GLY A N 1
ATOM 3073 C CA . GLY A 1 392 ? 10.025 -19.835 -3.165 1.00 84.50 392 GLY A CA 1
ATOM 3074 C C . GLY A 1 392 ? 11.409 -19.275 -2.834 1.00 84.50 392 GLY A C 1
ATOM 3075 O O . GLY A 1 392 ? 12.177 -19.958 -2.160 1.00 84.50 392 GLY A O 1
ATOM 3076 N N . CYS A 1 393 ? 11.756 -18.089 -3.349 1.00 87.00 393 CYS A N 1
ATOM 3077 C CA . CYS A 1 393 ? 13.048 -17.444 -3.086 1.00 87.00 393 CYS A CA 1
ATOM 3078 C C . CYS A 1 393 ? 13.268 -17.295 -1.571 1.00 87.00 393 CYS A C 1
ATOM 3080 O O . CYS A 1 393 ? 12.443 -16.680 -0.894 1.00 87.00 393 CYS A O 1
ATOM 3082 N N . THR A 1 394 ? 14.384 -17.799 -1.044 1.00 88.06 394 THR A N 1
ATOM 3083 C CA . THR A 1 394 ? 14.596 -17.934 0.415 1.00 88.06 394 THR A CA 1
ATOM 3084 C C . THR A 1 394 ? 14.708 -16.603 1.161 1.00 88.06 394 THR A C 1
ATOM 3086 O O . THR A 1 394 ? 14.395 -16.530 2.343 1.00 88.06 394 THR A O 1
ATOM 3089 N N . PHE A 1 395 ? 15.123 -15.541 0.470 1.00 86.19 395 PHE A N 1
ATOM 3090 C CA . PHE A 1 395 ? 15.272 -14.189 1.020 1.00 86.19 395 PHE A CA 1
ATOM 3091 C C . PHE A 1 395 ? 13.999 -13.335 0.911 1.00 86.19 395 PHE A C 1
ATOM 3093 O O . PHE A 1 395 ? 13.953 -12.227 1.437 1.00 86.19 395 PHE A O 1
ATOM 3100 N N . CYS A 1 396 ? 13.005 -13.775 0.136 1.00 84.75 396 CYS A N 1
ATOM 3101 C CA . CYS A 1 396 ? 11.918 -12.907 -0.299 1.00 84.75 396 CYS A CA 1
ATOM 3102 C C . CYS A 1 396 ? 10.744 -12.988 0.664 1.00 84.75 396 CYS A C 1
ATOM 3104 O O . CYS A 1 396 ? 10.058 -13.999 0.665 1.00 84.75 396 CYS A O 1
ATOM 3106 N N . ASP A 1 397 ? 10.441 -11.903 1.369 1.00 77.88 397 ASP A N 1
ATOM 3107 C CA . ASP A 1 397 ? 9.286 -11.823 2.269 1.00 77.88 397 ASP A CA 1
ATOM 3108 C C . ASP A 1 397 ? 7.940 -12.121 1.571 1.00 77.88 397 ASP A C 1
ATOM 3110 O O . ASP A 1 397 ? 7.050 -12.747 2.135 1.00 77.88 397 ASP A O 1
ATOM 3114 N N . TRP A 1 398 ? 7.808 -11.761 0.292 1.00 73.38 398 TRP A N 1
ATOM 3115 C CA . TRP A 1 398 ? 6.601 -12.019 -0.504 1.00 73.38 398 TRP A CA 1
ATOM 3116 C C . TRP A 1 398 ? 6.440 -13.502 -0.883 1.00 73.38 398 TRP A C 1
ATOM 3118 O O . TRP A 1 398 ? 5.351 -14.084 -0.808 1.00 73.38 398 TRP A O 1
ATOM 3128 N N . GLY A 1 399 ? 7.534 -14.111 -1.354 1.00 59.34 399 GLY A N 1
ATOM 3129 C CA . GLY A 1 399 ? 7.574 -15.488 -1.850 1.00 59.34 399 GLY A CA 1
ATOM 3130 C C . GLY A 1 399 ? 7.646 -16.519 -0.726 1.00 59.34 399 GLY A C 1
ATOM 3131 O O . GLY A 1 399 ? 6.917 -17.509 -0.768 1.00 59.34 399 GLY A O 1
ATOM 3132 N N . SER A 1 400 ? 8.460 -16.265 0.303 1.00 54.09 400 SER A N 1
ATOM 3133 C CA . SER A 1 400 ? 8.625 -17.138 1.471 1.00 54.09 400 SER A CA 1
ATOM 3134 C C . SER A 1 400 ? 7.382 -17.158 2.361 1.00 54.09 400 SER A C 1
ATOM 3136 O O . SER A 1 400 ? 7.040 -18.214 2.885 1.00 54.09 400 SER A O 1
ATOM 3138 N N . ALA A 1 401 ? 6.643 -16.045 2.453 1.00 50.94 401 ALA A N 1
ATOM 3139 C CA . ALA A 1 401 ? 5.400 -15.993 3.219 1.00 50.94 401 ALA A CA 1
ATOM 3140 C C . ALA A 1 401 ? 4.245 -16.769 2.570 1.00 50.94 401 ALA A C 1
ATOM 3142 O O . ALA A 1 401 ? 3.231 -16.998 3.227 1.00 50.94 401 ALA A O 1
ATOM 3143 N N . THR A 1 402 ? 4.333 -17.136 1.280 1.00 51.72 402 THR A N 1
ATOM 3144 C CA . THR A 1 402 ? 3.146 -17.636 0.576 1.00 51.72 402 THR A CA 1
ATOM 3145 C C . THR A 1 402 ? 3.356 -18.846 -0.336 1.00 51.72 402 THR A C 1
ATOM 3147 O O . THR A 1 402 ? 2.418 -19.639 -0.424 1.00 51.72 402 THR A O 1
ATOM 3150 N N . ALA A 1 403 ? 4.502 -18.996 -1.026 1.00 56.91 403 ALA A N 1
ATOM 3151 C CA . ALA A 1 403 ? 4.733 -20.000 -2.085 1.00 56.91 403 ALA A CA 1
ATOM 3152 C C . ALA A 1 403 ? 3.459 -20.283 -2.909 1.00 56.91 403 ALA A C 1
ATOM 3154 O O . ALA A 1 403 ? 3.044 -21.425 -3.124 1.00 56.91 403 ALA A O 1
ATOM 3155 N N . SER A 1 404 ? 2.736 -19.211 -3.235 1.00 63.31 404 SER A N 1
ATOM 3156 C CA . SER A 1 404 ? 1.284 -19.293 -3.298 1.00 63.31 404 SER A CA 1
ATOM 3157 C C . SER A 1 404 ? 0.747 -19.338 -4.704 1.00 63.31 404 SER A C 1
ATOM 3159 O O . SER A 1 404 ? 1.282 -18.743 -5.640 1.00 63.31 404 SER A O 1
ATOM 3161 N N . LYS A 1 405 ? -0.418 -19.978 -4.817 1.00 82.44 405 LYS A N 1
ATOM 3162 C CA . LYS A 1 405 ? -1.311 -19.772 -5.952 1.00 82.44 405 LYS A CA 1
ATOM 3163 C C . LYS A 1 405 ? -1.604 -18.278 -6.089 1.00 82.44 405 LYS A C 1
ATOM 3165 O O . LYS A 1 405 ? -2.036 -17.636 -5.131 1.00 82.44 405 LYS A O 1
ATOM 3170 N N . ILE A 1 406 ? -1.385 -17.754 -7.290 1.00 91.00 406 ILE A N 1
ATOM 3171 C CA . ILE A 1 406 ? -1.769 -16.390 -7.639 1.00 91.00 406 ILE A CA 1
ATOM 3172 C C . ILE A 1 406 ? -3.296 -16.339 -7.775 1.00 91.00 406 ILE A C 1
ATOM 3174 O O . ILE A 1 406 ? -3.875 -17.137 -8.517 1.00 91.00 406 ILE A O 1
ATOM 3178 N N . ARG A 1 407 ? -3.937 -15.396 -7.082 1.00 93.31 407 ARG A N 1
ATOM 3179 C CA . ARG A 1 407 ? -5.371 -15.077 -7.224 1.00 93.31 407 ARG A CA 1
ATOM 3180 C C . ARG A 1 407 ? -5.498 -13.707 -7.857 1.00 93.31 407 ARG A C 1
ATOM 3182 O O . ARG A 1 407 ? -4.649 -12.861 -7.611 1.00 93.31 407 ARG A O 1
ATOM 3189 N N . LYS A 1 408 ? -6.509 -13.501 -8.688 1.00 96.06 408 LYS A N 1
ATOM 3190 C CA . LYS A 1 408 ? -6.597 -12.332 -9.568 1.00 96.06 408 LYS A CA 1
ATOM 3191 C C . LYS A 1 408 ? -7.875 -11.570 -9.265 1.00 96.06 408 LYS A C 1
ATOM 3193 O O . LYS A 1 408 ? -8.885 -12.217 -9.012 1.00 96.06 408 LYS A O 1
ATOM 3198 N N . PHE A 1 409 ? -7.822 -10.248 -9.351 1.00 97.62 409 PHE A N 1
ATOM 3199 C CA . PHE A 1 409 ? -9.026 -9.428 -9.452 1.00 97.62 409 PHE A CA 1
ATOM 3200 C C . PHE A 1 409 ? -9.665 -9.620 -10.831 1.00 97.62 409 PHE A C 1
ATOM 3202 O O . PHE A 1 409 ? -8.973 -9.954 -11.801 1.00 97.62 409 PHE A O 1
ATOM 3209 N N . GLY A 1 410 ? -10.968 -9.422 -10.952 1.00 97.81 410 GLY A N 1
ATOM 3210 C CA . GLY A 1 410 ? -11.715 -9.462 -12.201 1.00 97.81 410 GLY A CA 1
ATOM 3211 C C . GLY A 1 410 ? -11.201 -8.429 -13.204 1.00 97.81 410 GLY A C 1
ATOM 3212 O O . GLY A 1 410 ? -10.691 -7.371 -12.835 1.00 97.81 410 GLY A O 1
ATOM 3213 N N . MET A 1 411 ? -11.288 -8.741 -14.500 1.00 98.00 411 MET A N 1
ATOM 3214 C CA . MET A 1 411 ? -10.836 -7.809 -15.545 1.00 98.00 411 MET A CA 1
ATOM 3215 C C . MET A 1 411 ? -11.661 -6.523 -15.571 1.00 98.00 411 MET A C 1
ATOM 3217 O O . MET A 1 411 ? -11.087 -5.466 -15.793 1.00 98.00 411 MET A O 1
ATOM 3221 N N . GLU A 1 412 ? -12.965 -6.601 -15.293 1.00 97.94 412 GLU A N 1
ATOM 3222 C CA . GLU A 1 412 ? -13.852 -5.430 -15.247 1.00 97.94 412 GLU A CA 1
ATOM 3223 C C . GLU A 1 412 ? -13.370 -4.401 -14.221 1.00 97.94 412 GLU A C 1
ATOM 3225 O O . GLU A 1 412 ? -13.221 -3.227 -14.548 1.00 97.94 412 GLU A O 1
ATOM 3230 N N . ARG A 1 413 ? -13.019 -4.857 -13.011 1.00 97.75 413 ARG A N 1
ATOM 3231 C CA . ARG A 1 413 ? -12.438 -4.000 -11.974 1.00 97.75 413 ARG A CA 1
ATOM 3232 C C . ARG A 1 413 ? -11.125 -3.367 -12.431 1.00 97.75 413 ARG A C 1
ATOM 3234 O O . ARG A 1 413 ? -10.958 -2.163 -12.284 1.00 97.75 413 ARG A O 1
ATOM 3241 N N . VAL A 1 414 ? -10.199 -4.162 -12.972 1.00 98.31 414 VAL A N 1
ATOM 3242 C CA . VAL A 1 414 ? -8.878 -3.661 -13.395 1.00 98.31 414 VAL A CA 1
ATOM 3243 C C . VAL A 1 414 ? -9.012 -2.607 -14.498 1.00 98.31 414 VAL A C 1
ATOM 3245 O O . VAL A 1 414 ? -8.328 -1.589 -14.455 1.00 98.31 414 VAL A O 1
ATOM 3248 N N . VAL A 1 415 ? -9.909 -2.820 -15.465 1.00 98.62 415 VAL A N 1
ATOM 3249 C CA . VAL A 1 415 ? -10.193 -1.838 -16.522 1.00 98.62 415 VAL A CA 1
ATOM 3250 C C . VAL A 1 415 ? -10.786 -0.562 -15.927 1.00 98.62 415 VAL A C 1
ATOM 3252 O O . VAL A 1 415 ? -10.283 0.517 -16.220 1.00 98.62 415 VAL A O 1
ATOM 3255 N N . ALA A 1 416 ? -11.772 -0.673 -15.036 1.00 98.62 416 ALA A N 1
ATOM 3256 C CA . ALA A 1 416 ? -12.380 0.488 -14.392 1.00 98.62 416 ALA A CA 1
ATOM 3257 C C . ALA A 1 416 ? -11.371 1.289 -13.541 1.00 98.62 416 ALA A C 1
ATOM 3259 O O . ALA A 1 416 ? -11.401 2.518 -13.532 1.00 98.62 416 ALA A O 1
ATOM 3260 N N . GLU A 1 417 ? -10.439 0.627 -12.849 1.00 98.44 417 GLU A N 1
ATOM 3261 C CA . GLU A 1 417 ? -9.366 1.306 -12.107 1.00 98.44 417 GLU A CA 1
ATOM 3262 C C . GLU A 1 417 ? -8.392 2.046 -13.045 1.00 98.44 417 GLU A C 1
ATOM 3264 O O . GLU A 1 417 ? -7.940 3.147 -12.723 1.00 98.44 417 GLU A O 1
ATOM 3269 N N . LEU A 1 418 ? -8.104 1.493 -14.230 1.00 98.44 418 LEU A N 1
ATOM 3270 C CA . LEU A 1 418 ? -7.323 2.184 -15.262 1.00 98.44 418 LEU A CA 1
ATOM 3271 C C . LEU A 1 418 ? -8.078 3.378 -15.856 1.00 98.44 418 LEU A C 1
ATOM 3273 O O . LEU A 1 418 ? -7.473 4.427 -16.085 1.00 98.44 418 LEU A O 1
ATOM 3277 N N . GLU A 1 419 ? -9.384 3.244 -16.089 1.00 98.44 419 GLU A N 1
ATOM 3278 C CA . GLU A 1 419 ? -10.247 4.339 -16.541 1.00 98.44 419 GLU A CA 1
ATOM 3279 C C . GLU A 1 419 ? -10.280 5.472 -15.514 1.00 98.44 419 GLU A C 1
ATOM 3281 O O . GLU A 1 419 ? -10.089 6.633 -15.887 1.00 98.44 419 GLU A O 1
ATOM 3286 N N . TRP A 1 420 ? -10.423 5.142 -14.225 1.00 98.06 420 TRP A N 1
ATOM 3287 C CA . TRP A 1 420 ? -10.305 6.108 -13.133 1.00 98.06 420 TRP A CA 1
ATOM 3288 C C . TRP A 1 420 ? -8.940 6.801 -13.166 1.00 98.06 420 TRP A C 1
ATOM 3290 O O . TRP A 1 420 ? -8.881 8.030 -13.161 1.00 98.06 420 TRP A O 1
ATOM 3300 N N . ALA A 1 421 ? -7.842 6.045 -13.288 1.00 96.94 421 ALA A N 1
ATOM 3301 C CA . ALA A 1 421 ? -6.494 6.613 -13.322 1.00 96.94 421 ALA A CA 1
ATOM 3302 C C . ALA A 1 421 ? -6.301 7.565 -14.519 1.00 96.94 421 ALA A C 1
ATOM 3304 O O . ALA A 1 421 ? -5.752 8.658 -14.374 1.00 96.94 421 ALA A O 1
ATOM 3305 N N . SER A 1 422 ? -6.797 7.185 -15.697 1.00 96.62 422 SER A N 1
ATOM 3306 C CA . SER A 1 422 ? -6.774 8.024 -16.899 1.00 96.62 422 SER A CA 1
ATOM 3307 C C . SER A 1 422 ? -7.611 9.298 -16.727 1.00 96.62 422 SER A C 1
ATOM 3309 O O . SER A 1 422 ? -7.125 10.396 -17.007 1.00 96.62 422 SER A O 1
ATOM 3311 N N . GLY A 1 423 ? -8.836 9.178 -16.203 1.00 95.69 423 GLY A N 1
ATOM 3312 C CA . GLY A 1 423 ? -9.735 10.306 -15.939 1.00 95.69 423 GLY A CA 1
ATOM 3313 C C . GLY A 1 423 ? -9.188 11.279 -14.892 1.00 95.69 423 GLY A C 1
ATOM 3314 O O . GLY A 1 423 ? -9.278 12.495 -15.066 1.00 95.69 423 GLY A O 1
ATOM 3315 N N . ALA A 1 424 ? -8.528 10.751 -13.860 1.00 93.88 424 ALA A N 1
ATOM 3316 C CA . ALA A 1 424 ? -7.810 11.511 -12.840 1.00 93.88 424 ALA A CA 1
ATOM 3317 C C . ALA A 1 424 ? -6.473 12.097 -13.338 1.00 93.88 424 ALA A C 1
ATOM 3319 O O . ALA A 1 424 ? -5.792 12.782 -12.577 1.00 93.88 424 ALA A O 1
ATOM 3320 N N . LYS A 1 425 ? -6.095 11.854 -14.605 1.00 92.75 425 LYS A N 1
ATOM 3321 C CA . LYS A 1 425 ? -4.830 12.289 -15.223 1.00 92.75 425 LYS A CA 1
ATOM 3322 C C . LYS A 1 425 ? -3.589 11.810 -14.467 1.00 92.75 425 LYS A C 1
ATOM 3324 O O . LYS A 1 425 ? -2.574 12.504 -14.401 1.00 92.75 425 LYS A O 1
ATOM 3329 N N . VAL A 1 426 ? -3.655 10.594 -13.930 1.00 90.88 426 VAL A N 1
ATOM 3330 C CA . VAL A 1 426 ? -2.531 9.928 -13.269 1.00 90.88 426 VAL A CA 1
ATOM 3331 C C . VAL A 1 426 ? -1.343 9.877 -14.221 1.00 90.88 426 VAL A C 1
ATOM 3333 O O . VAL A 1 426 ? -1.410 9.324 -15.321 1.00 90.88 426 VAL A O 1
ATOM 3336 N N . ALA A 1 427 ? -0.222 10.448 -13.795 1.00 87.00 427 ALA A N 1
ATOM 3337 C CA . ALA A 1 427 ? 0.986 10.479 -14.595 1.00 87.00 427 ALA A CA 1
ATOM 3338 C C . ALA A 1 427 ? 1.590 9.092 -14.760 1.00 87.00 427 ALA A C 1
ATOM 3340 O O . ALA A 1 427 ? 2.052 8.777 -15.857 1.00 87.00 427 ALA A O 1
ATOM 3341 N N . SER A 1 428 ? 1.567 8.267 -13.714 1.00 88.12 428 SER A N 1
ATOM 3342 C CA . SER A 1 428 ? 2.082 6.906 -13.794 1.00 88.12 428 SER A CA 1
ATOM 3343 C C . SER A 1 428 ? 1.332 5.918 -12.921 1.00 88.12 428 SER A C 1
ATOM 3345 O O . SER A 1 428 ? 1.025 6.190 -11.763 1.00 88.12 428 SER A O 1
ATOM 3347 N N . VAL A 1 429 ? 1.113 4.736 -13.488 1.00 94.25 429 VAL A N 1
ATOM 3348 C CA . VAL A 1 429 ? 0.529 3.583 -12.808 1.00 94.25 429 VAL A CA 1
ATOM 3349 C C . VAL A 1 429 ? 1.629 2.561 -12.537 1.00 94.25 429 VAL A C 1
ATOM 3351 O O . VAL A 1 429 ? 2.301 2.106 -13.464 1.00 94.25 429 VAL A O 1
ATOM 3354 N N . SER A 1 430 ? 1.814 2.195 -11.272 1.00 92.00 430 SER A N 1
ATOM 3355 C CA . SER A 1 430 ? 2.642 1.055 -10.882 1.00 92.00 430 SER A CA 1
ATOM 3356 C C . SER A 1 430 ? 1.773 -0.154 -10.583 1.00 92.00 430 SER A C 1
ATOM 3358 O O . SER A 1 430 ? 0.810 -0.056 -9.828 1.00 92.00 430 SER A O 1
ATOM 3360 N N . ILE A 1 431 ? 2.120 -1.299 -11.155 1.00 95.00 431 ILE A N 1
ATOM 3361 C CA . ILE A 1 431 ? 1.461 -2.570 -10.893 1.00 95.00 431 ILE A CA 1
ATOM 3362 C C . ILE A 1 431 ? 2.173 -3.264 -9.729 1.00 95.00 431 ILE A C 1
ATOM 3364 O O . ILE A 1 431 ? 3.333 -3.664 -9.847 1.00 95.00 431 ILE A O 1
ATOM 3368 N N . ALA A 1 432 ? 1.461 -3.418 -8.611 1.00 92.88 432 ALA A N 1
ATOM 3369 C CA . ALA A 1 432 ? 1.952 -4.029 -7.374 1.00 92.88 432 ALA A CA 1
ATOM 3370 C C . ALA A 1 432 ? 2.206 -5.541 -7.482 1.00 92.88 432 ALA A C 1
ATOM 3372 O O . ALA A 1 432 ? 2.781 -6.140 -6.573 1.00 92.88 432 ALA A O 1
ATOM 3373 N N . ASP A 1 433 ? 1.783 -6.170 -8.578 1.00 92.62 433 ASP A N 1
ATOM 3374 C CA . ASP A 1 433 ? 1.950 -7.601 -8.789 1.00 92.62 433 ASP A CA 1
ATOM 3375 C C . ASP A 1 433 ? 3.426 -8.017 -8.709 1.00 92.62 433 ASP A C 1
ATOM 3377 O O . ASP A 1 433 ? 4.330 -7.358 -9.229 1.00 92.62 433 ASP A O 1
ATOM 3381 N N . ALA A 1 434 ? 3.684 -9.199 -8.151 1.00 88.88 434 ALA A N 1
ATOM 3382 C CA . ALA A 1 434 ? 5.047 -9.719 -8.049 1.00 88.88 434 ALA A CA 1
ATOM 3383 C C . ALA A 1 434 ? 5.670 -10.097 -9.411 1.00 88.88 434 ALA A C 1
ATOM 3385 O O . ALA A 1 434 ? 6.895 -10.249 -9.499 1.00 88.88 434 ALA A O 1
ATOM 3386 N N . ASN A 1 435 ? 4.835 -10.355 -10.432 1.00 88.19 435 ASN A N 1
ATOM 3387 C CA . ASN A 1 435 ? 5.230 -10.872 -11.749 1.00 88.19 435 ASN A CA 1
ATOM 3388 C C . ASN A 1 435 ? 4.227 -10.483 -12.858 1.00 88.19 435 ASN A C 1
ATOM 3390 O O . ASN A 1 435 ? 3.594 -11.359 -13.449 1.00 88.19 435 ASN A O 1
ATOM 3394 N N . PHE A 1 436 ? 4.073 -9.196 -13.154 1.00 92.19 436 PHE A N 1
ATOM 3395 C CA . PHE A 1 436 ? 3.248 -8.735 -14.273 1.00 92.19 436 PHE A CA 1
ATOM 3396 C C . PHE A 1 436 ? 3.769 -9.277 -15.618 1.00 92.19 436 PHE A C 1
ATOM 3398 O O . PHE A 1 436 ? 4.977 -9.302 -15.875 1.00 92.19 436 PHE A O 1
ATOM 3405 N N . GLY A 1 437 ? 2.870 -9.751 -16.481 1.00 91.88 437 GLY A N 1
ATOM 3406 C CA . GLY A 1 437 ? 3.204 -10.442 -17.731 1.00 91.88 437 GLY A CA 1
ATOM 3407 C C . GLY A 1 437 ? 3.348 -11.960 -17.590 1.00 91.88 437 GLY A C 1
ATOM 3408 O O . GLY A 1 437 ? 3.871 -12.624 -18.489 1.00 91.88 437 GLY A O 1
ATOM 3409 N N . ILE A 1 438 ? 2.907 -12.534 -16.467 1.00 91.31 438 ILE A N 1
ATOM 3410 C CA . ILE A 1 438 ? 2.846 -13.988 -16.279 1.00 91.31 438 ILE A CA 1
ATOM 3411 C C . ILE A 1 438 ? 1.585 -14.588 -16.923 1.00 91.31 438 ILE A C 1
ATOM 3413 O O . ILE A 1 438 ? 1.587 -15.770 -17.279 1.00 91.31 438 ILE A O 1
ATOM 3417 N N . PHE A 1 439 ? 0.531 -13.789 -17.127 1.00 93.69 439 PHE A N 1
ATOM 3418 C CA . PHE A 1 439 ? -0.730 -14.212 -17.733 1.00 93.69 439 PHE A CA 1
ATOM 3419 C C . PHE A 1 439 ? -1.008 -13.518 -19.068 1.00 93.69 439 PHE A C 1
ATOM 3421 O O . PHE A 1 439 ? -0.534 -12.423 -19.337 1.00 93.69 439 PHE A O 1
ATOM 3428 N N . GLU A 1 440 ? -1.845 -14.153 -19.892 1.00 94.69 440 GLU A N 1
ATOM 3429 C CA . GLU A 1 440 ? -2.292 -13.591 -21.173 1.00 94.69 440 GLU A CA 1
ATOM 3430 C C . GLU A 1 440 ? -3.060 -12.275 -20.996 1.00 94.69 440 GLU A C 1
ATOM 3432 O O . GLU A 1 440 ? -2.790 -11.318 -21.713 1.00 94.69 440 GLU A O 1
ATOM 3437 N N . ARG A 1 441 ? -3.925 -12.192 -19.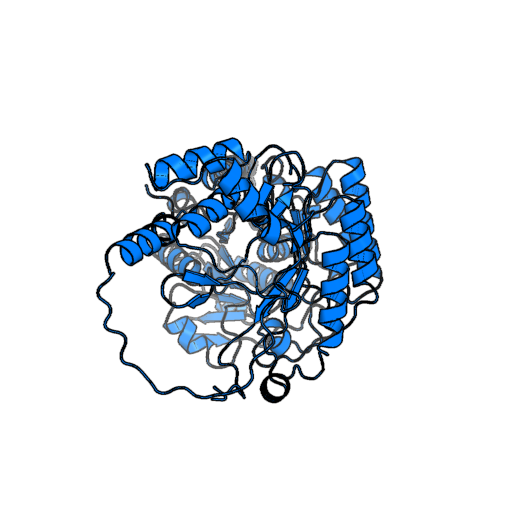974 1.00 95.94 441 ARG A N 1
ATOM 3438 C CA . ARG A 1 441 ? -4.698 -10.981 -19.640 1.00 95.94 441 ARG A CA 1
ATOM 3439 C C . ARG A 1 441 ? -3.835 -9.747 -19.371 1.00 95.94 441 ARG A C 1
ATOM 3441 O O . ARG A 1 441 ? -4.317 -8.632 -19.518 1.00 95.94 441 ARG A O 1
ATOM 3448 N N . ASP A 1 442 ? -2.576 -9.934 -18.981 1.00 96.44 442 ASP A N 1
ATOM 3449 C CA . ASP A 1 442 ? -1.659 -8.830 -18.686 1.00 96.44 442 ASP A CA 1
ATOM 3450 C C . ASP A 1 442 ? -1.339 -8.040 -19.969 1.00 96.44 442 ASP A C 1
ATOM 3452 O O . ASP A 1 442 ? -1.100 -6.835 -19.921 1.00 96.44 442 ASP A O 1
ATOM 3456 N N . VAL A 1 443 ? -1.413 -8.702 -21.133 1.00 96.56 443 VAL A N 1
ATOM 3457 C CA . VAL A 1 443 ? -1.335 -8.045 -22.444 1.00 96.56 443 VAL A CA 1
ATOM 3458 C C . VAL A 1 443 ? -2.533 -7.123 -22.654 1.00 96.56 443 VAL A C 1
ATOM 3460 O O . VAL A 1 443 ? -2.362 -6.005 -23.131 1.00 96.56 443 VAL A O 1
ATOM 3463 N N . ASP A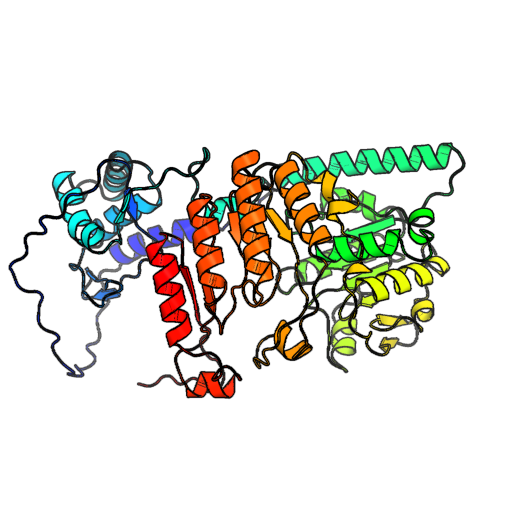 1 444 ? -3.736 -7.563 -22.292 1.00 98.06 444 ASP A N 1
ATOM 3464 C CA . ASP A 1 444 ? -4.948 -6.760 -22.470 1.00 98.06 444 ASP A CA 1
ATOM 3465 C C . ASP A 1 444 ? -4.976 -5.566 -21.513 1.00 98.06 444 ASP A C 1
ATOM 3467 O O . ASP A 1 444 ? -5.309 -4.468 -21.937 1.00 98.06 444 ASP A O 1
ATOM 3471 N N . ILE A 1 445 ? -4.495 -5.732 -20.277 1.00 98.25 445 ILE A N 1
ATOM 3472 C CA . ILE A 1 445 ? -4.286 -4.622 -19.330 1.00 98.25 445 ILE A CA 1
ATOM 3473 C C . ILE A 1 445 ? -3.354 -3.557 -19.939 1.00 98.25 445 ILE A C 1
ATOM 3475 O O . ILE A 1 445 ? -3.654 -2.363 -19.889 1.00 98.25 445 ILE A O 1
ATOM 3479 N N . ALA A 1 446 ? -2.243 -3.972 -20.562 1.00 97.06 446 ALA A N 1
ATOM 3480 C CA . ALA A 1 446 ? -1.324 -3.049 -21.228 1.00 97.06 446 ALA A CA 1
ATOM 3481 C C . ALA A 1 446 ? -1.956 -2.358 -22.453 1.00 97.06 446 ALA A C 1
ATOM 3483 O O . ALA A 1 446 ? -1.728 -1.165 -22.663 1.00 97.06 446 ALA A O 1
ATOM 3484 N N . LYS A 1 447 ? -2.777 -3.072 -23.239 1.00 98.19 447 LYS A N 1
ATOM 3485 C CA . LYS A 1 447 ? -3.541 -2.478 -24.354 1.00 98.19 447 LYS A CA 1
ATOM 3486 C C . LYS A 1 447 ? -4.526 -1.432 -23.859 1.00 98.19 447 LYS A C 1
ATOM 3488 O O . LYS A 1 447 ? -4.521 -0.331 -24.393 1.00 98.19 447 LYS A O 1
ATOM 3493 N N . THR A 1 448 ? -5.292 -1.732 -22.813 1.00 98.44 448 THR A N 1
ATOM 3494 C CA . THR A 1 448 ? -6.221 -0.772 -22.206 1.00 98.44 448 THR A CA 1
ATOM 3495 C C . THR A 1 448 ? -5.484 0.486 -21.747 1.00 98.44 448 THR A C 1
ATOM 3497 O O . THR A 1 448 ? -5.919 1.594 -22.048 1.00 98.44 448 THR A O 1
ATOM 3500 N N . ALA A 1 449 ? -4.323 0.350 -21.095 1.00 97.81 449 ALA A N 1
ATOM 3501 C CA . ALA A 1 449 ? -3.509 1.506 -20.714 1.00 97.81 449 ALA A CA 1
ATOM 3502 C C . ALA A 1 449 ? -3.061 2.343 -21.932 1.00 97.81 449 ALA A C 1
ATOM 3504 O O . ALA A 1 449 ? -3.119 3.572 -21.883 1.00 97.81 449 ALA A O 1
ATOM 3505 N N . ALA A 1 450 ? -2.659 1.701 -23.036 1.00 96.69 450 ALA A N 1
ATOM 3506 C CA . ALA A 1 450 ? -2.284 2.377 -24.282 1.00 96.69 450 ALA A CA 1
ATOM 3507 C C . ALA A 1 450 ? -3.472 3.065 -24.979 1.00 96.69 450 ALA A C 1
ATOM 3509 O O . ALA A 1 450 ? -3.341 4.190 -25.460 1.00 96.69 450 ALA A O 1
ATOM 3510 N N . GLU A 1 451 ? -4.640 2.427 -25.010 1.00 98.19 451 GLU A N 1
ATOM 3511 C CA . GLU A 1 451 ? -5.878 2.997 -25.552 1.00 98.19 451 GLU A CA 1
ATOM 3512 C C . GLU A 1 451 ? -6.304 4.241 -24.766 1.00 98.19 451 GLU A C 1
ATOM 3514 O O . GLU A 1 451 ? -6.558 5.294 -25.355 1.00 98.19 451 GLU A O 1
ATOM 3519 N N . LEU A 1 452 ? -6.287 4.154 -23.434 1.00 98.06 452 LEU A N 1
ATOM 3520 C CA . LEU A 1 452 ? -6.579 5.276 -22.545 1.00 98.06 452 LEU A CA 1
ATOM 3521 C C . LEU A 1 452 ? -5.577 6.417 -22.727 1.00 98.06 452 LEU A C 1
ATOM 3523 O O . LEU A 1 452 ? -5.987 7.568 -22.867 1.00 98.06 452 LEU A O 1
ATOM 3527 N N . LYS A 1 453 ? -4.283 6.098 -22.828 1.00 94.25 453 LYS A N 1
ATOM 3528 C CA . LYS A 1 453 ? -3.229 7.071 -23.130 1.00 94.25 453 LYS A CA 1
ATOM 3529 C C . LYS A 1 453 ? -3.486 7.802 -24.442 1.00 94.25 453 LYS A C 1
ATOM 3531 O O . LYS A 1 453 ? -3.369 9.026 -24.484 1.00 94.25 453 LYS A O 1
ATOM 3536 N N . ASN A 1 454 ? -3.858 7.087 -25.496 1.00 94.38 454 ASN A N 1
ATOM 3537 C CA . ASN A 1 454 ? -4.162 7.701 -26.786 1.00 94.38 454 ASN A CA 1
ATOM 3538 C C . ASN A 1 454 ? -5.397 8.612 -26.718 1.00 94.38 454 ASN A C 1
ATOM 3540 O O . ASN A 1 454 ? -5.434 9.634 -27.400 1.00 94.38 454 ASN A O 1
ATOM 3544 N N . ALA A 1 455 ? -6.384 8.268 -25.887 1.00 95.62 455 ALA A N 1
ATOM 3545 C CA . ALA A 1 455 ? -7.610 9.043 -25.735 1.00 95.62 455 ALA A CA 1
ATOM 3546 C C . ALA A 1 455 ? -7.445 10.293 -24.848 1.00 95.62 455 ALA A C 1
ATOM 3548 O O . ALA A 1 455 ? -7.968 11.354 -25.184 1.00 95.62 455 ALA A O 1
ATOM 3549 N N . SER A 1 456 ? -6.739 10.183 -23.719 1.00 93.50 456 SER A N 1
ATOM 3550 C CA . SER A 1 456 ? -6.694 11.227 -22.679 1.00 93.50 456 SER A CA 1
ATOM 3551 C C . SER A 1 456 ? -5.332 11.909 -22.526 1.00 93.50 456 SER A C 1
ATOM 3553 O O . SER A 1 456 ? -5.228 12.961 -21.894 1.00 93.50 456 SER A O 1
ATOM 3555 N N . GLY A 1 457 ? -4.270 11.311 -23.068 1.00 89.75 457 GLY A N 1
ATOM 3556 C CA . GLY A 1 457 ? -2.889 11.684 -22.779 1.00 89.75 457 GLY A CA 1
ATOM 3557 C C . GLY A 1 457 ? -2.300 11.017 -21.528 1.00 89.75 457 GLY A C 1
ATOM 3558 O O . GLY A 1 457 ? -1.115 11.238 -21.256 1.00 89.75 457 GLY A O 1
ATOM 3559 N N . PHE A 1 458 ? -3.047 10.168 -20.811 1.00 92.38 458 PHE A N 1
ATOM 3560 C CA . PHE A 1 458 ? -2.628 9.505 -19.567 1.00 92.38 458 PHE A CA 1
ATOM 3561 C C . PHE A 1 458 ? -2.993 8.005 -19.544 1.00 92.38 458 PHE A C 1
ATOM 3563 O O . PHE A 1 458 ? -4.024 7.628 -20.092 1.00 92.38 458 PHE A O 1
ATOM 3570 N N . PRO A 1 459 ? -2.182 7.142 -18.902 1.00 93.62 459 PRO A N 1
ATOM 3571 C CA . PRO A 1 459 ? -0.982 7.467 -18.131 1.00 93.62 459 PRO A CA 1
ATOM 3572 C C . PRO A 1 459 ? 0.270 7.655 -19.005 1.00 93.62 459 PRO A C 1
ATOM 3574 O O . PRO A 1 459 ? 0.376 7.144 -20.115 1.00 93.62 459 PRO A O 1
ATOM 3577 N N . ARG A 1 460 ? 1.249 8.424 -18.517 1.00 85.56 460 ARG A N 1
ATOM 3578 C CA . ARG A 1 460 ? 2.561 8.614 -19.176 1.00 85.56 460 ARG A CA 1
ATOM 3579 C C . ARG A 1 460 ? 3.574 7.541 -18.777 1.00 85.56 460 ARG A C 1
ATOM 3581 O O . ARG A 1 460 ? 4.488 7.275 -19.553 1.00 85.56 460 ARG A O 1
ATOM 3588 N N . GLY A 1 461 ? 3.415 6.953 -17.595 1.00 86.25 461 GLY A N 1
ATOM 3589 C CA . GLY A 1 461 ? 4.190 5.823 -17.101 1.00 86.25 461 GLY A CA 1
ATOM 3590 C C . GLY A 1 461 ? 3.300 4.628 -16.768 1.00 86.25 461 GLY A C 1
ATOM 3591 O O . GLY A 1 461 ? 2.184 4.787 -16.273 1.00 86.25 461 GLY A O 1
ATOM 3592 N N . PHE A 1 462 ? 3.787 3.428 -17.046 1.00 90.19 462 PHE A N 1
ATOM 3593 C CA . PHE A 1 462 ? 3.117 2.188 -16.684 1.00 90.19 462 PHE A CA 1
ATOM 3594 C C . PHE A 1 462 ? 4.166 1.105 -16.485 1.00 90.19 462 PHE A C 1
ATOM 3596 O O . PHE A 1 462 ? 4.969 0.865 -17.381 1.00 90.19 462 PHE A O 1
ATOM 3603 N N . GLY A 1 463 ? 4.178 0.430 -15.344 1.00 82.25 463 GLY A N 1
ATOM 3604 C CA . GLY A 1 463 ? 5.160 -0.626 -15.122 1.00 82.25 463 GLY A CA 1
ATOM 3605 C C . GLY A 1 463 ? 5.068 -1.246 -13.743 1.00 82.25 463 GLY A C 1
ATOM 3606 O O . GLY A 1 463 ? 4.199 -0.906 -12.957 1.00 82.25 463 GLY A O 1
ATOM 3607 N N . GLY A 1 464 ? 5.958 -2.182 -13.453 1.00 82.88 464 GLY A N 1
ATOM 3608 C CA . GLY A 1 464 ? 5.990 -2.907 -12.189 1.00 82.88 464 GLY A CA 1
ATOM 3609 C C . GLY A 1 464 ? 7.044 -4.002 -12.245 1.00 82.88 464 GLY A C 1
ATOM 3610 O O . GLY A 1 464 ? 7.966 -3.954 -13.062 1.00 82.88 464 GLY A O 1
ATOM 3611 N N . ASN A 1 465 ? 6.899 -5.026 -11.409 1.00 85.81 465 ASN A N 1
ATOM 3612 C CA . ASN A 1 465 ? 7.803 -6.171 -11.444 1.00 85.81 465 ASN A CA 1
ATOM 3613 C C . ASN A 1 465 ? 7.401 -7.137 -12.559 1.00 85.81 465 ASN A C 1
ATOM 3615 O O . ASN A 1 465 ? 6.345 -7.764 -12.495 1.00 85.81 465 ASN A O 1
ATOM 3619 N N . TYR A 1 466 ? 8.257 -7.298 -13.565 1.00 86.00 466 TYR A N 1
ATOM 3620 C CA . TYR A 1 466 ? 7.976 -8.168 -14.703 1.00 86.00 466 TYR A CA 1
ATOM 3621 C C . TYR A 1 466 ? 8.167 -9.661 -14.405 1.00 86.00 466 TYR A C 1
ATOM 3623 O O . TYR A 1 466 ? 8.897 -10.077 -13.498 1.00 86.00 466 TYR A O 1
ATOM 3631 N N . ALA A 1 467 ? 7.492 -10.496 -15.196 1.00 84.62 467 ALA A N 1
ATOM 3632 C CA . ALA A 1 467 ? 7.579 -11.945 -15.105 1.00 84.62 467 ALA A CA 1
ATOM 3633 C C . ALA A 1 467 ? 9.010 -12.466 -15.331 1.00 84.62 467 ALA A C 1
ATOM 3635 O O . ALA A 1 467 ? 9.655 -12.201 -16.339 1.00 84.62 467 ALA A O 1
ATOM 3636 N N . LYS A 1 468 ? 9.494 -13.282 -14.391 1.00 76.31 468 LYS A N 1
ATOM 3637 C CA . LYS A 1 468 ? 10.907 -13.694 -14.340 1.00 76.31 468 LYS A CA 1
ATOM 3638 C C . LYS A 1 468 ? 11.262 -14.870 -15.269 1.00 76.31 468 LYS A C 1
ATOM 3640 O O . LYS A 1 468 ? 12.404 -14.989 -15.689 1.00 76.31 468 LYS A O 1
ATOM 3645 N N . ASN A 1 469 ? 10.288 -15.721 -15.619 1.00 73.19 469 ASN A N 1
ATOM 3646 C CA . ASN A 1 469 ? 10.515 -16.988 -16.345 1.00 73.19 469 ASN A CA 1
ATOM 3647 C C . ASN A 1 469 ? 9.887 -17.077 -17.737 1.00 73.19 469 ASN A C 1
ATOM 3649 O O . ASN A 1 469 ? 10.085 -18.068 -18.446 1.00 73.19 469 ASN A O 1
ATOM 3653 N N . THR A 1 470 ? 9.110 -16.079 -18.142 1.00 73.31 470 THR A N 1
ATOM 3654 C CA . THR A 1 470 ? 8.402 -16.105 -19.420 1.00 73.31 470 THR A CA 1
ATOM 3655 C C . THR A 1 470 ? 8.487 -14.754 -20.096 1.00 73.31 470 THR A C 1
ATOM 3657 O O . THR A 1 470 ? 8.232 -13.730 -19.480 1.00 73.31 470 THR A O 1
ATOM 3660 N N . VAL A 1 471 ? 8.817 -14.775 -21.386 1.00 74.69 471 VAL A N 1
ATOM 3661 C CA . VAL A 1 471 ? 8.783 -13.596 -22.262 1.00 74.69 471 VAL A CA 1
ATOM 3662 C C . VAL A 1 471 ? 7.562 -13.600 -23.184 1.00 74.69 471 VAL A C 1
ATOM 3664 O O . VAL A 1 471 ? 7.362 -12.652 -23.935 1.00 74.69 471 VAL A O 1
ATOM 3667 N N . LYS A 1 472 ? 6.734 -14.660 -23.125 1.00 84.69 472 LYS A N 1
ATOM 3668 C CA . LYS A 1 472 ? 5.612 -14.887 -24.052 1.00 84.69 472 LYS A CA 1
ATOM 3669 C C . LYS A 1 472 ? 4.661 -13.689 -24.104 1.00 84.69 472 LYS A C 1
ATOM 3671 O O . LYS A 1 472 ? 4.265 -13.288 -25.190 1.00 84.69 472 LYS A O 1
ATOM 3676 N N . TYR A 1 473 ? 4.310 -13.146 -22.941 1.00 90.19 473 TYR A N 1
ATOM 3677 C CA . TYR A 1 473 ? 3.405 -12.000 -22.823 1.00 90.19 473 TYR A CA 1
ATOM 3678 C C . TYR A 1 473 ? 4.154 -10.682 -22.614 1.00 90.19 473 TYR A C 1
ATOM 3680 O O . TYR A 1 473 ? 3.646 -9.634 -22.993 1.00 90.19 473 TYR A O 1
ATOM 3688 N N . LEU A 1 474 ? 5.388 -10.731 -22.097 1.00 85.25 474 LEU A N 1
ATOM 3689 C CA . LEU A 1 474 ? 6.208 -9.536 -21.895 1.00 85.25 474 LEU A CA 1
ATOM 3690 C C . LEU A 1 474 ? 6.497 -8.794 -23.192 1.00 85.25 474 LEU A C 1
ATOM 3692 O O . LEU A 1 474 ? 6.379 -7.577 -23.212 1.00 85.25 474 LEU A O 1
ATOM 3696 N N . ARG A 1 475 ? 6.848 -9.507 -24.267 1.00 83.94 475 ARG A N 1
ATOM 3697 C CA . ARG A 1 475 ? 7.140 -8.858 -25.548 1.00 83.94 475 ARG A CA 1
ATOM 3698 C C . ARG A 1 475 ? 5.926 -8.080 -26.086 1.00 83.94 475 ARG A C 1
ATOM 3700 O O . ARG A 1 475 ? 6.064 -6.875 -26.257 1.00 83.94 475 ARG A O 1
ATOM 3707 N N . PRO A 1 476 ? 4.725 -8.683 -26.223 1.00 90.44 476 PRO A N 1
ATOM 3708 C CA . PRO A 1 476 ? 3.517 -7.931 -26.564 1.00 90.44 476 PRO A CA 1
ATOM 3709 C C . PRO A 1 476 ? 3.227 -6.744 -25.637 1.00 90.44 476 PRO A C 1
ATOM 3711 O O . PRO A 1 476 ? 2.825 -5.693 -26.120 1.00 90.44 476 PRO A O 1
ATOM 3714 N N . ILE A 1 477 ? 3.431 -6.888 -24.321 1.00 91.56 477 ILE A N 1
ATOM 3715 C CA . ILE A 1 477 ? 3.245 -5.789 -23.359 1.00 91.56 477 ILE A CA 1
ATOM 3716 C C . ILE A 1 477 ? 4.205 -4.636 -23.669 1.00 91.56 477 ILE A C 1
ATOM 3718 O O . ILE A 1 477 ? 3.774 -3.492 -23.773 1.00 91.56 477 ILE A O 1
ATOM 3722 N N . ILE A 1 478 ? 5.494 -4.931 -23.838 1.00 85.62 478 ILE A N 1
ATOM 3723 C CA . ILE A 1 478 ? 6.529 -3.935 -24.135 1.00 85.62 478 ILE A CA 1
ATOM 3724 C C . ILE A 1 478 ? 6.241 -3.240 -25.466 1.00 85.62 478 ILE A C 1
ATOM 3726 O O . ILE A 1 478 ? 6.295 -2.015 -25.523 1.00 85.62 478 ILE A O 1
ATOM 3730 N N . ASP A 1 479 ? 5.887 -4.000 -26.504 1.00 86.56 479 ASP A N 1
ATOM 3731 C CA . ASP A 1 479 ? 5.561 -3.467 -27.829 1.00 86.56 479 ASP A CA 1
ATOM 3732 C C . ASP A 1 479 ? 4.365 -2.508 -27.765 1.00 86.56 479 ASP A C 1
ATOM 3734 O O . ASP A 1 479 ? 4.414 -1.411 -28.320 1.00 86.56 479 ASP A O 1
ATOM 3738 N N . VAL A 1 480 ? 3.304 -2.892 -27.047 1.00 91.31 480 VAL A N 1
ATOM 3739 C CA . VAL A 1 480 ? 2.097 -2.072 -26.869 1.00 91.31 480 VAL A CA 1
ATOM 3740 C C . VAL A 1 480 ? 2.403 -0.781 -26.109 1.00 91.31 480 VAL A C 1
ATOM 3742 O O . VAL A 1 480 ? 1.995 0.296 -26.545 1.00 91.31 480 VAL A O 1
ATOM 3745 N N . LEU A 1 481 ? 3.144 -0.865 -25.000 1.00 88.19 481 LEU A N 1
ATOM 3746 C CA . LEU A 1 481 ? 3.496 0.311 -24.199 1.00 88.19 481 LEU A CA 1
ATOM 3747 C C . LEU A 1 481 ? 4.432 1.254 -24.969 1.00 88.19 481 LEU A C 1
ATOM 3749 O O . LEU A 1 481 ? 4.209 2.465 -24.973 1.00 88.19 481 LEU A O 1
ATOM 3753 N N . ALA A 1 482 ? 5.430 0.712 -25.674 1.00 81.56 482 ALA A N 1
ATOM 3754 C CA . ALA A 1 482 ? 6.340 1.493 -26.508 1.00 81.56 482 ALA A CA 1
ATOM 3755 C C . ALA A 1 482 ? 5.600 2.188 -27.662 1.00 81.56 482 ALA A C 1
ATOM 3757 O O . ALA A 1 482 ? 5.783 3.387 -27.873 1.00 81.56 482 ALA A O 1
ATOM 3758 N N . ALA A 1 483 ? 4.715 1.472 -28.366 1.00 83.50 483 ALA A N 1
ATOM 3759 C CA . ALA A 1 483 ? 3.900 2.038 -29.442 1.00 83.50 483 ALA A CA 1
ATOM 3760 C C . ALA A 1 483 ? 2.946 3.138 -28.942 1.00 83.50 483 ALA A C 1
ATOM 3762 O O . ALA A 1 483 ? 2.717 4.118 -29.647 1.00 83.50 483 ALA A O 1
ATOM 3763 N N . GLY A 1 484 ? 2.432 3.006 -27.714 1.00 82.00 484 GLY A N 1
ATOM 3764 C CA . GLY A 1 484 ? 1.630 4.030 -27.036 1.00 82.00 484 GLY A CA 1
ATOM 3765 C C . GLY A 1 484 ? 2.438 5.194 -26.447 1.00 82.00 484 GLY A C 1
ATOM 3766 O O . GLY A 1 484 ? 1.857 6.067 -25.800 1.00 82.00 484 GLY A O 1
ATOM 3767 N N . ASN A 1 485 ? 3.766 5.216 -26.629 1.00 81.44 485 ASN A N 1
ATOM 3768 C CA . ASN A 1 485 ? 4.682 6.174 -26.002 1.00 81.44 485 ASN A CA 1
ATOM 3769 C C . ASN A 1 485 ? 4.480 6.268 -24.473 1.00 81.44 485 ASN A C 1
ATOM 3771 O O . ASN A 1 485 ? 4.476 7.354 -23.881 1.00 81.44 485 ASN A O 1
ATOM 3775 N N . ILE A 1 486 ? 4.259 5.113 -23.840 1.00 82.81 486 ILE A N 1
ATOM 3776 C CA . ILE A 1 486 ? 4.161 4.960 -22.391 1.00 82.81 486 ILE A CA 1
ATOM 3777 C C . ILE A 1 486 ? 5.526 4.532 -21.869 1.00 82.81 486 ILE A C 1
ATOM 3779 O O . ILE A 1 486 ? 6.095 3.524 -22.292 1.00 82.81 486 ILE A O 1
ATOM 3783 N N . LEU A 1 487 ? 6.055 5.295 -20.915 1.00 79.31 487 LEU A N 1
ATOM 3784 C CA . LEU A 1 487 ? 7.304 4.947 -20.263 1.00 79.31 487 LEU A CA 1
ATOM 3785 C C . LEU A 1 487 ? 7.108 3.717 -19.377 1.00 79.31 487 LEU A C 1
ATOM 3787 O O . LEU A 1 487 ? 6.294 3.732 -18.457 1.00 79.31 487 LEU A O 1
ATOM 3791 N N . THR A 1 488 ? 7.929 2.698 -19.596 1.00 81.25 488 THR A N 1
ATOM 3792 C CA . THR A 1 488 ? 8.058 1.575 -18.672 1.00 81.25 488 THR A CA 1
ATOM 3793 C C . THR A 1 488 ? 9.517 1.307 -18.326 1.00 81.25 488 THR A C 1
ATOM 3795 O O . THR A 1 488 ? 10.403 1.511 -19.157 1.00 81.25 488 THR A O 1
ATOM 3798 N N . LEU A 1 489 ? 9.763 0.860 -17.093 1.00 73.44 489 LEU A N 1
ATOM 3799 C CA . LEU A 1 489 ? 11.070 0.439 -16.605 1.00 73.44 489 LEU A CA 1
ATOM 3800 C C . LEU A 1 489 ? 11.154 -1.084 -16.552 1.00 73.44 489 LEU A C 1
ATOM 3802 O O . LEU A 1 489 ? 10.427 -1.730 -15.803 1.00 73.44 489 LEU A O 1
ATOM 3806 N N . GLY A 1 490 ? 12.075 -1.658 -17.321 1.00 70.69 490 GLY A N 1
ATOM 3807 C CA . GLY A 1 490 ? 12.325 -3.095 -17.302 1.00 70.69 490 GLY A CA 1
ATOM 3808 C C . GLY A 1 490 ? 13.268 -3.456 -16.177 1.00 70.69 490 GLY A C 1
ATOM 3809 O O . GLY A 1 490 ? 14.456 -3.179 -16.288 1.00 70.69 490 GLY A O 1
ATOM 3810 N N . THR A 1 491 ? 12.768 -4.113 -15.138 1.00 74.19 491 THR A N 1
ATOM 3811 C CA . THR A 1 491 ? 13.613 -4.597 -14.042 1.00 74.19 491 THR A CA 1
ATOM 3812 C C . THR A 1 491 ? 13.980 -6.068 -14.242 1.00 74.19 491 THR A C 1
ATOM 3814 O O . THR A 1 491 ? 13.121 -6.951 -14.223 1.00 74.19 491 THR A O 1
ATOM 3817 N N . LEU A 1 492 ? 15.276 -6.347 -14.410 1.00 78.00 492 LEU A N 1
ATOM 3818 C CA . LEU A 1 492 ? 15.847 -7.695 -14.434 1.00 78.00 492 LEU A CA 1
ATOM 3819 C C . LEU A 1 492 ? 16.328 -8.079 -13.034 1.00 78.00 492 LEU A C 1
ATOM 3821 O O . LEU A 1 492 ? 17.461 -7.800 -12.639 1.00 78.00 492 LEU A O 1
ATOM 3825 N N . SER A 1 493 ? 15.468 -8.758 -12.285 1.00 83.62 493 SER A N 1
ATOM 3826 C CA . SER A 1 493 ? 15.758 -9.185 -10.915 1.00 83.62 493 SER A CA 1
ATOM 3827 C C . SER A 1 493 ? 16.654 -10.432 -10.852 1.00 83.62 493 SER A C 1
ATOM 3829 O O . SER A 1 493 ? 16.201 -11.460 -10.346 1.00 83.62 493 SER A O 1
ATOM 3831 N N . LEU A 1 494 ? 17.893 -10.379 -11.359 1.00 82.88 494 LEU A N 1
ATOM 3832 C CA . LEU A 1 494 ? 18.846 -11.508 -11.385 1.00 82.88 494 LEU A CA 1
ATOM 3833 C C . LEU A 1 494 ? 19.250 -11.980 -9.979 1.00 82.88 494 LEU A C 1
ATOM 3835 O O . LEU A 1 494 ? 19.239 -13.176 -9.693 1.00 82.88 494 LEU A O 1
ATOM 3839 N N . GLN A 1 495 ? 19.554 -11.031 -9.093 1.00 87.06 495 GLN A N 1
ATOM 3840 C CA . GLN A 1 495 ? 20.096 -11.192 -7.736 1.00 87.06 495 GLN A CA 1
ATOM 3841 C C . GLN A 1 495 ? 21.492 -11.812 -7.651 1.00 87.06 495 GLN A C 1
ATOM 3843 O O . GLN A 1 495 ? 22.309 -11.323 -6.882 1.00 87.06 495 GLN A O 1
ATOM 3848 N N . SER A 1 496 ? 21.816 -12.822 -8.453 1.00 86.56 496 SER A N 1
ATOM 3849 C CA . SER A 1 496 ? 23.175 -13.356 -8.583 1.00 86.56 496 SER A CA 1
ATOM 3850 C C . SER A 1 496 ? 23.415 -13.880 -9.998 1.00 86.56 496 SER A C 1
ATOM 3852 O O . SER A 1 496 ? 22.473 -14.180 -10.729 1.00 86.56 496 SER A O 1
ATOM 3854 N N . MET A 1 497 ? 24.687 -13.992 -10.375 1.00 84.38 497 MET A N 1
ATOM 3855 C CA . MET A 1 497 ? 25.137 -14.706 -11.575 1.00 84.38 497 MET A CA 1
ATOM 3856 C C . MET A 1 497 ? 25.886 -16.004 -11.240 1.00 84.38 497 MET A C 1
ATOM 3858 O O . MET A 1 497 ? 26.240 -16.752 -12.145 1.00 84.38 497 MET A O 1
ATOM 3862 N N . ASP A 1 498 ? 26.158 -16.264 -9.958 1.00 85.94 498 ASP A N 1
ATOM 3863 C CA . ASP A 1 498 ? 26.785 -17.505 -9.507 1.00 85.94 498 ASP A CA 1
ATOM 3864 C C . ASP A 1 498 ? 25.719 -18.597 -9.357 1.00 85.94 498 ASP A C 1
ATOM 3866 O O . ASP A 1 498 ? 24.763 -18.439 -8.594 1.00 85.94 498 ASP A O 1
ATOM 3870 N N . GLU A 1 499 ? 25.879 -19.693 -10.100 1.00 87.88 499 GLU A N 1
ATOM 3871 C CA . GLU A 1 499 ? 24.916 -20.800 -10.141 1.00 87.88 499 GLU A CA 1
ATOM 3872 C C . GLU A 1 499 ? 24.708 -21.450 -8.768 1.00 87.88 499 GLU A C 1
ATOM 3874 O O . GLU A 1 499 ? 23.578 -21.783 -8.418 1.00 87.88 499 GLU A O 1
ATOM 3879 N N . ASN A 1 500 ? 25.768 -21.574 -7.962 1.00 90.25 500 ASN A N 1
ATOM 3880 C CA . ASN A 1 500 ? 25.675 -22.138 -6.618 1.00 90.25 500 ASN A CA 1
ATOM 3881 C C . ASN A 1 500 ? 24.897 -21.201 -5.682 1.00 90.25 500 ASN A C 1
ATOM 3883 O O . ASN A 1 500 ? 24.002 -21.650 -4.971 1.00 90.25 500 ASN A O 1
ATOM 3887 N N . THR A 1 501 ? 25.159 -19.892 -5.720 1.00 91.19 501 THR A N 1
ATOM 3888 C CA . THR A 1 501 ? 24.339 -18.906 -5.001 1.00 91.19 501 THR A CA 1
ATOM 3889 C C . THR A 1 501 ? 22.877 -18.970 -5.447 1.00 91.19 501 THR A C 1
ATOM 3891 O O . THR A 1 501 ? 21.987 -18.952 -4.599 1.00 91.19 501 THR A O 1
ATOM 3894 N N . LEU A 1 502 ? 22.606 -19.048 -6.757 1.00 90.12 502 LEU A N 1
ATOM 3895 C CA . LEU A 1 502 ? 21.243 -19.131 -7.294 1.00 90.12 502 LEU A CA 1
ATOM 3896 C C . LEU A 1 502 ? 20.509 -20.400 -6.838 1.00 90.12 502 LEU A C 1
ATOM 3898 O O . LEU A 1 502 ? 19.313 -20.327 -6.557 1.00 90.12 502 LEU A O 1
ATOM 3902 N N . ASP A 1 503 ? 21.198 -21.534 -6.737 1.00 91.00 503 ASP A N 1
ATOM 3903 C CA . ASP A 1 503 ? 20.637 -22.776 -6.200 1.00 91.00 503 ASP A CA 1
ATOM 3904 C C . ASP A 1 503 ? 20.292 -22.639 -4.709 1.00 91.00 503 ASP A C 1
ATOM 3906 O O . ASP A 1 503 ? 19.141 -22.839 -4.315 1.00 91.00 503 ASP A O 1
ATOM 3910 N N . VAL A 1 504 ? 21.240 -22.158 -3.896 1.00 92.00 504 VAL A N 1
ATOM 3911 C CA . VAL A 1 504 ? 21.061 -21.978 -2.443 1.00 92.00 504 VAL A CA 1
ATOM 3912 C C . VAL A 1 504 ? 19.902 -21.031 -2.111 1.00 92.00 504 VAL A C 1
ATOM 3914 O O . VAL A 1 504 ? 19.179 -21.249 -1.137 1.00 92.00 504 VAL A O 1
ATOM 3917 N N . ILE A 1 505 ? 19.686 -19.984 -2.913 1.00 90.81 505 ILE A N 1
ATOM 3918 C CA . ILE A 1 505 ? 18.570 -19.046 -2.709 1.00 90.81 505 ILE A CA 1
ATOM 3919 C C . ILE A 1 505 ? 17.253 -19.481 -3.375 1.00 90.81 505 ILE A C 1
ATOM 3921 O O . ILE A 1 505 ? 16.288 -18.708 -3.387 1.00 90.81 505 ILE A O 1
ATOM 3925 N N . ASN A 1 506 ? 17.203 -20.702 -3.918 1.00 88.69 506 ASN A N 1
ATOM 3926 C CA . ASN A 1 506 ? 16.059 -21.301 -4.606 1.00 88.69 506 ASN A CA 1
ATOM 3927 C C . ASN A 1 506 ? 15.590 -20.503 -5.839 1.00 88.69 506 ASN A C 1
ATOM 3929 O O . ASN A 1 506 ? 14.408 -20.190 -6.008 1.00 88.69 506 ASN A O 1
ATOM 3933 N N . ARG A 1 507 ? 16.549 -20.132 -6.693 1.00 86.56 507 ARG A N 1
ATOM 3934 C CA . ARG A 1 507 ? 16.347 -19.364 -7.933 1.00 86.56 507 ARG A CA 1
ATOM 3935 C C . ARG A 1 507 ? 16.950 -20.001 -9.184 1.00 86.56 507 ARG A C 1
ATOM 3937 O O . ARG A 1 507 ? 16.833 -19.416 -10.260 1.00 86.56 507 ARG A O 1
ATOM 3944 N N . ALA A 1 508 ? 17.521 -21.201 -9.088 1.00 80.31 508 ALA A N 1
ATOM 3945 C CA . ALA A 1 508 ? 18.043 -21.948 -10.239 1.00 80.31 508 ALA A CA 1
ATOM 3946 C C . ALA A 1 508 ? 16.980 -22.228 -11.328 1.00 80.31 508 ALA A C 1
ATOM 3948 O O . ALA A 1 508 ? 17.303 -22.463 -12.490 1.00 80.31 508 ALA A O 1
ATOM 3949 N N . ASN A 1 509 ? 15.690 -22.153 -10.982 1.00 73.06 509 ASN A N 1
ATOM 3950 C CA . ASN A 1 509 ? 14.577 -22.267 -11.925 1.00 73.06 509 ASN A CA 1
ATOM 3951 C C . ASN A 1 509 ? 14.417 -21.050 -12.859 1.00 73.06 509 ASN A C 1
ATOM 3953 O O . ASN A 1 509 ? 13.581 -21.103 -13.764 1.00 73.06 509 ASN A O 1
ATOM 3957 N N . ILE A 1 510 ? 15.170 -19.966 -12.640 1.00 75.44 510 ILE A N 1
ATOM 3958 C CA . ILE A 1 510 ? 15.110 -18.741 -13.436 1.00 75.44 510 ILE A CA 1
ATOM 3959 C C . ILE A 1 510 ? 16.348 -18.633 -14.320 1.00 75.44 510 ILE A C 1
ATOM 3961 O O . ILE A 1 510 ? 17.430 -18.259 -13.875 1.00 75.44 510 ILE A O 1
ATOM 3965 N N . LYS A 1 511 ? 16.167 -18.980 -15.594 1.00 71.31 511 LYS A N 1
ATOM 3966 C CA . LYS A 1 511 ? 17.253 -19.125 -16.563 1.00 71.31 511 LYS A CA 1
ATOM 3967 C C . LYS A 1 511 ? 17.781 -17.783 -17.076 1.00 71.31 511 LYS A C 1
ATOM 3969 O O . LYS A 1 511 ? 16.994 -16.915 -17.460 1.00 71.31 511 LYS A O 1
ATOM 3974 N N . THR A 1 512 ? 19.104 -17.647 -17.156 1.00 68.75 512 THR A N 1
ATOM 3975 C CA . THR A 1 512 ? 19.806 -16.434 -17.613 1.00 68.75 512 THR A CA 1
ATOM 3976 C C . THR A 1 512 ? 19.394 -16.006 -19.023 1.00 68.75 512 THR A C 1
ATOM 3978 O O . THR A 1 512 ? 19.160 -14.820 -19.250 1.00 68.75 512 THR A O 1
ATOM 3981 N N . GLU A 1 513 ? 19.148 -16.955 -19.935 1.00 70.50 513 GLU A N 1
ATOM 3982 C CA . GLU A 1 513 ? 18.788 -16.648 -21.329 1.00 70.50 513 GLU A CA 1
ATOM 3983 C C . GLU A 1 513 ? 17.446 -15.903 -21.456 1.00 70.50 513 GLU A C 1
ATOM 3985 O O . GLU A 1 513 ? 17.181 -15.232 -22.456 1.00 70.50 513 GLU A O 1
ATOM 3990 N N . LYS A 1 514 ? 16.561 -16.012 -20.454 1.00 71.12 514 LYS A N 1
ATOM 3991 C CA . LYS A 1 514 ? 15.291 -15.269 -20.438 1.00 71.12 514 LYS A CA 1
ATOM 3992 C C . LYS A 1 514 ? 15.495 -13.791 -20.137 1.00 71.12 514 LYS A C 1
ATOM 3994 O O . LYS A 1 514 ? 14.770 -12.967 -20.695 1.00 71.12 514 LYS A O 1
ATOM 3999 N N . TYR A 1 515 ? 16.485 -13.455 -19.316 1.00 72.56 515 TYR A N 1
ATOM 4000 C CA . TYR A 1 515 ? 16.843 -12.064 -19.062 1.00 72.56 515 TYR A CA 1
ATOM 4001 C C . TYR A 1 515 ? 17.520 -11.434 -20.273 1.00 72.56 515 TYR A C 1
ATOM 4003 O O . TYR A 1 515 ? 17.215 -10.287 -20.584 1.00 72.56 515 TYR A O 1
ATOM 4011 N N . ASP A 1 516 ? 18.353 -12.187 -20.998 1.00 73.12 516 ASP A N 1
ATOM 4012 C CA . ASP A 1 516 ? 18.955 -11.710 -22.247 1.00 73.12 516 ASP A CA 1
ATOM 4013 C C . ASP A 1 516 ? 17.881 -11.357 -23.279 1.00 73.12 516 ASP A C 1
ATOM 4015 O O . ASP A 1 516 ? 17.917 -10.281 -23.874 1.00 73.12 516 ASP A O 1
ATOM 4019 N N . ALA A 1 517 ? 16.873 -12.221 -23.442 1.00 70.88 517 ALA A N 1
ATOM 4020 C CA . ALA A 1 517 ? 15.748 -11.949 -24.331 1.00 70.88 517 ALA A CA 1
ATOM 4021 C C . ALA A 1 517 ? 14.990 -10.670 -23.928 1.00 70.88 517 ALA A C 1
ATOM 4023 O O . ALA A 1 517 ? 14.732 -9.819 -24.775 1.00 70.88 517 ALA A O 1
ATOM 4024 N N . LEU A 1 518 ? 14.685 -10.490 -22.639 1.00 71.44 518 LEU A N 1
ATOM 4025 C CA . LEU A 1 518 ? 14.020 -9.279 -22.149 1.00 71.44 518 LEU A CA 1
ATOM 4026 C C . LEU A 1 518 ? 14.888 -8.022 -22.340 1.00 71.44 518 LEU A C 1
ATOM 4028 O O . LEU A 1 518 ? 14.386 -6.981 -22.761 1.00 71.44 518 LEU A O 1
ATOM 4032 N N . ALA A 1 519 ? 16.196 -8.118 -22.089 1.00 72.94 519 ALA A N 1
ATOM 4033 C CA . ALA A 1 519 ? 17.140 -7.028 -22.317 1.00 72.94 519 ALA A CA 1
ATOM 4034 C C . ALA A 1 519 ? 17.195 -6.610 -23.794 1.00 72.94 519 ALA A C 1
ATOM 4036 O O . ALA A 1 519 ? 17.313 -5.418 -24.091 1.00 72.94 519 ALA A O 1
ATOM 4037 N N . VAL A 1 520 ? 17.112 -7.576 -24.716 1.00 73.56 520 VAL A N 1
ATOM 4038 C CA . VAL A 1 520 ? 17.057 -7.324 -26.162 1.00 73.56 520 VAL A CA 1
ATOM 4039 C C . VAL A 1 520 ? 15.776 -6.584 -26.538 1.00 73.56 520 VAL A C 1
ATOM 4041 O O . VAL A 1 520 ? 15.871 -5.558 -27.207 1.00 73.56 520 VAL A O 1
ATOM 4044 N N . GLU A 1 521 ? 14.605 -7.034 -26.076 1.00 70.44 521 GLU A N 1
ATOM 4045 C CA . GLU A 1 521 ? 13.331 -6.362 -26.387 1.00 70.44 521 GLU A CA 1
ATOM 4046 C C . GLU A 1 521 ? 13.302 -4.922 -25.848 1.00 70.44 521 GLU A C 1
ATOM 4048 O O . GLU A 1 521 ? 13.039 -3.989 -26.602 1.00 70.44 521 GLU A O 1
ATOM 4053 N N . MET A 1 522 ? 13.685 -4.703 -24.583 1.00 70.62 522 MET A N 1
ATOM 4054 C CA . MET A 1 522 ? 13.725 -3.350 -24.000 1.00 70.62 522 MET A CA 1
ATOM 4055 C C . MET A 1 522 ? 14.683 -2.426 -24.756 1.00 70.62 522 MET A C 1
ATOM 4057 O O . MET A 1 522 ? 14.391 -1.250 -24.968 1.00 70.62 522 MET A O 1
ATOM 4061 N N . ARG A 1 523 ? 15.822 -2.960 -25.213 1.00 69.94 523 ARG A N 1
ATOM 4062 C CA . ARG A 1 523 ? 16.795 -2.208 -26.011 1.00 69.94 523 ARG A CA 1
ATOM 4063 C C . ARG A 1 523 ? 16.270 -1.868 -27.404 1.00 69.94 523 ARG A C 1
ATOM 4065 O O . ARG A 1 523 ? 16.555 -0.770 -27.876 1.00 69.94 523 ARG A O 1
ATOM 4072 N N . ASN A 1 524 ? 15.561 -2.790 -28.054 1.00 68.25 524 ASN A N 1
ATOM 4073 C CA . ASN A 1 524 ? 14.967 -2.568 -29.374 1.00 68.25 524 ASN A CA 1
ATOM 4074 C C . ASN A 1 524 ? 13.882 -1.488 -29.329 1.00 68.25 524 ASN A C 1
ATOM 4076 O O . ASN A 1 524 ? 13.773 -0.706 -30.267 1.00 68.25 524 ASN A O 1
ATOM 4080 N N . SER A 1 525 ? 13.145 -1.411 -28.221 1.00 64.19 525 SER A N 1
ATOM 4081 C CA . SER A 1 525 ? 12.087 -0.421 -28.001 1.00 64.19 525 SER A CA 1
ATOM 4082 C C . SER A 1 525 ? 12.578 0.880 -27.350 1.00 64.19 525 SER A C 1
ATOM 4084 O O . SER A 1 525 ? 11.767 1.702 -26.941 1.00 64.19 525 SER A O 1
ATOM 4086 N N . GLU A 1 526 ? 13.898 1.067 -27.221 1.00 67.31 526 GLU A N 1
ATOM 4087 C CA . GLU A 1 526 ? 14.535 2.238 -26.591 1.00 67.31 526 GLU A CA 1
ATOM 4088 C C . GLU A 1 526 ? 14.063 2.534 -25.150 1.00 67.31 526 GLU A C 1
ATOM 4090 O O . GLU A 1 526 ? 14.184 3.655 -24.648 1.00 67.31 526 GLU A O 1
ATOM 4095 N N . LEU A 1 527 ? 13.581 1.510 -24.443 1.00 65.56 527 LEU A N 1
ATOM 4096 C CA . LEU A 1 527 ? 13.081 1.617 -23.077 1.00 65.56 527 LEU A CA 1
ATOM 4097 C C . LEU A 1 527 ? 14.202 1.428 -22.040 1.00 65.56 527 LEU A C 1
ATOM 4099 O O . LEU A 1 527 ? 15.199 0.738 -22.293 1.00 65.56 527 LEU A O 1
ATOM 4103 N N . PRO A 1 528 ? 14.081 2.055 -20.855 1.00 64.56 528 PRO A N 1
ATOM 4104 C CA . PRO A 1 528 ? 15.056 1.893 -19.787 1.00 64.56 528 PRO A CA 1
ATOM 4105 C C . PRO A 1 528 ? 15.027 0.471 -19.210 1.00 64.56 528 PRO A C 1
ATOM 4107 O O . PRO A 1 528 ? 13.972 -0.143 -19.048 1.00 64.56 528 PRO A O 1
ATOM 4110 N N . LEU A 1 529 ? 16.214 -0.027 -18.866 1.00 70.31 529 LEU A N 1
ATOM 4111 C CA . LEU A 1 529 ? 16.439 -1.349 -18.293 1.00 70.31 529 LEU A CA 1
ATOM 4112 C C . LEU A 1 529 ? 17.307 -1.204 -17.043 1.00 70.31 529 LEU A C 1
ATOM 4114 O O . LEU A 1 529 ? 18.358 -0.561 -17.090 1.00 70.31 529 LEU A O 1
ATOM 4118 N N . THR A 1 530 ? 16.895 -1.834 -15.955 1.00 73.81 530 THR A N 1
ATOM 4119 C CA . THR A 1 530 ? 17.656 -1.958 -14.713 1.00 73.81 530 THR A CA 1
ATOM 4120 C C . THR A 1 530 ? 17.925 -3.424 -14.423 1.00 73.81 530 THR A C 1
ATOM 4122 O O . THR A 1 530 ? 17.165 -4.314 -14.802 1.00 73.81 530 THR A O 1
ATOM 4125 N N . VAL A 1 531 ? 19.043 -3.685 -13.755 1.00 79.12 531 VAL A N 1
ATOM 4126 C CA . VAL A 1 531 ? 19.409 -5.017 -13.279 1.00 79.12 531 VAL A CA 1
ATOM 4127 C C . VAL A 1 531 ? 19.596 -4.931 -11.776 1.00 79.12 531 VAL A C 1
ATOM 4129 O O . VAL A 1 531 ? 20.299 -4.045 -11.295 1.00 79.12 531 VAL A O 1
ATOM 4132 N N . GLU A 1 532 ? 18.995 -5.863 -11.047 1.00 82.81 532 GLU A N 1
ATOM 4133 C CA . GLU A 1 532 ? 19.157 -5.970 -9.600 1.00 82.81 532 GLU A CA 1
ATOM 4134 C C . GLU A 1 532 ? 20.084 -7.140 -9.271 1.00 82.81 532 GLU A C 1
ATOM 4136 O O . GLU A 1 532 ? 19.873 -8.270 -9.726 1.00 82.81 532 GLU A O 1
ATOM 4141 N N . LEU A 1 533 ? 21.114 -6.858 -8.473 1.00 85.06 533 LEU A N 1
ATOM 4142 C CA . LEU A 1 533 ? 22.063 -7.832 -7.946 1.00 85.06 533 LEU A CA 1
ATOM 4143 C C . LEU A 1 533 ? 22.170 -7.662 -6.428 1.00 85.06 533 LEU A C 1
ATOM 4145 O O . LEU A 1 533 ? 22.245 -6.541 -5.927 1.00 85.06 533 LEU A O 1
ATOM 4149 N N . MET A 1 534 ? 22.228 -8.779 -5.709 1.00 87.12 534 MET A N 1
ATOM 4150 C CA . MET A 1 534 ? 22.398 -8.847 -4.262 1.00 87.12 534 MET A CA 1
ATOM 4151 C C . MET A 1 534 ? 23.739 -9.502 -3.948 1.00 87.12 534 MET A C 1
ATOM 4153 O O . MET A 1 534 ? 23.956 -10.691 -4.177 1.00 87.12 534 MET A O 1
ATOM 4157 N N . MET A 1 535 ? 24.650 -8.710 -3.395 1.00 85.75 535 MET A N 1
ATOM 4158 C CA . MET A 1 535 ? 25.958 -9.196 -2.965 1.00 85.75 535 MET A CA 1
ATOM 4159 C C . MET A 1 535 ? 25.866 -9.812 -1.566 1.00 85.75 535 MET A C 1
ATOM 4161 O O . MET A 1 535 ? 25.112 -9.337 -0.721 1.00 85.75 535 MET A O 1
ATOM 4165 N N . GLY A 1 536 ? 26.668 -10.846 -1.303 1.00 86.25 536 GLY A N 1
ATOM 4166 C CA . GLY A 1 536 ? 26.746 -11.468 0.026 1.00 86.25 536 GLY A CA 1
ATOM 4167 C C . GLY A 1 536 ? 25.620 -12.457 0.342 1.00 86.25 536 GLY A C 1
ATOM 4168 O O . GLY A 1 536 ? 25.463 -12.845 1.496 1.00 86.25 536 GLY A O 1
ATOM 4169 N N . LEU A 1 537 ? 24.855 -12.892 -0.663 1.00 91.25 537 LEU A N 1
ATOM 4170 C CA . LEU A 1 537 ? 23.878 -13.967 -0.501 1.00 91.25 537 LEU A CA 1
ATOM 4171 C C . LEU A 1 537 ? 24.558 -15.292 -0.102 1.00 91.25 537 LEU A C 1
ATOM 4173 O O . LEU A 1 537 ? 25.693 -15.537 -0.533 1.00 91.25 537 LEU A O 1
ATOM 4177 N N . PRO A 1 538 ? 23.878 -16.176 0.653 1.00 91.25 538 PRO A N 1
ATOM 4178 C CA . PRO A 1 538 ? 24.383 -17.514 0.949 1.00 91.25 538 PRO A CA 1
ATOM 4179 C C . PRO A 1 538 ? 24.854 -18.248 -0.316 1.00 91.25 538 PRO A C 1
ATOM 4181 O O . PRO A 1 538 ? 24.190 -18.204 -1.347 1.00 91.25 538 PRO A O 1
ATOM 4184 N N . GLY A 1 539 ? 26.022 -18.891 -0.244 1.00 88.12 539 GLY A N 1
ATOM 4185 C CA . GLY A 1 539 ? 26.677 -19.530 -1.395 1.00 88.12 539 GLY A CA 1
ATOM 4186 C C . GLY A 1 539 ? 27.644 -18.625 -2.171 1.00 88.12 539 GLY A C 1
ATOM 4187 O O . GLY A 1 539 ? 28.478 -19.142 -2.914 1.00 88.12 539 GLY A O 1
ATOM 4188 N N . SER A 1 540 ? 27.613 -17.305 -1.948 1.00 87.69 540 SER A N 1
ATOM 4189 C CA . SER A 1 540 ? 28.522 -16.366 -2.618 1.00 87.69 540 SER A CA 1
ATOM 4190 C C . SER A 1 540 ? 29.946 -16.474 -2.073 1.00 87.69 540 SER A C 1
ATOM 4192 O O . SER A 1 540 ? 30.159 -16.549 -0.863 1.00 87.69 540 SER A O 1
ATOM 4194 N N . SER A 1 541 ? 30.941 -16.407 -2.961 1.00 80.75 541 SER A N 1
ATOM 4195 C CA . SER A 1 541 ? 32.358 -16.351 -2.588 1.00 80.75 541 SER A CA 1
ATOM 4196 C C . SER A 1 541 ? 33.097 -15.268 -3.370 1.00 80.75 541 SER A C 1
ATOM 4198 O O . SER A 1 541 ? 32.799 -15.001 -4.534 1.00 80.75 541 SER A O 1
ATOM 4200 N N . CYS A 1 542 ? 34.102 -14.658 -2.744 1.00 72.62 542 CYS A N 1
ATOM 4201 C CA . CYS A 1 542 ? 35.082 -13.843 -3.452 1.00 72.62 542 CYS A CA 1
ATOM 4202 C C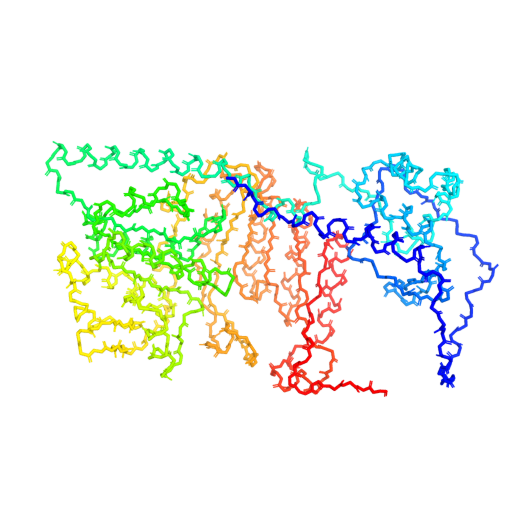 . CYS A 1 542 ? 36.051 -14.795 -4.165 1.00 72.62 542 CYS A C 1
ATOM 4204 O O . CYS A 1 542 ? 37.120 -15.083 -3.624 1.00 72.62 542 CYS A O 1
ATOM 4206 N N . ARG A 1 543 ? 35.686 -15.349 -5.329 1.00 59.56 543 ARG A N 1
ATOM 4207 C CA . ARG A 1 543 ? 36.679 -16.048 -6.161 1.00 59.56 543 ARG A CA 1
ATOM 4208 C C . ARG A 1 543 ? 37.796 -15.048 -6.486 1.00 59.56 543 ARG A C 1
ATOM 4210 O O . ARG A 1 543 ? 37.525 -14.006 -7.080 1.00 59.56 543 ARG A O 1
ATOM 4217 N N . ARG A 1 544 ? 39.002 -15.337 -5.991 1.00 41.41 544 ARG A N 1
ATOM 4218 C CA . ARG A 1 544 ? 40.234 -14.611 -6.317 1.00 41.41 544 ARG A CA 1
ATOM 4219 C C . ARG A 1 544 ? 40.761 -15.047 -7.669 1.00 41.41 544 ARG A C 1
ATOM 4221 O O . ARG A 1 544 ? 40.637 -16.258 -7.960 1.00 41.41 544 ARG A O 1
#

Radius of gyration: 27.57 Å; chains: 1; bounding box: 83×50×71 Å

Secondary structure (DSSP, 8-state):
-----S-HHHHHHHHHHHHHHHH--------PPP-----PPPPPS------PPPSS-EEEPSP---EEETTEEE-B-TTSPBPPPB-HHHHHHHHHHHH-SSHHHHHHHHHHHHGGGPPPHHHHHHHHHHHHHTTSEEE----TTT-S-HHHHHHH-S-HHHHHHHHHHHHHHHHHHHHHHHHTTPPPPPEEEEE---SS--HHHHHHHHHHHHGGGGHHHHH-EE----S--GGGHHHHHTS--EEEEE--TTTHHHHHHHHHHHHHH-TTSEEEEESTTS--STTHHHHHHHH-TT--EEE-S-HHHHHHHHHHHHTTTTTSSS--GGGGTT-TTEEEEETTEEEEPPPPPP-S-GGGSPPTTTTTTTGGGTT-TT-EEEE-SEE--S---TT-HHHHTT----EE--HHHHHHHHHHHHHTT-SEEEEEEEEETSSTHHHHHHHHHHHHHHHHS--SEEEEEE-SS--TTHHHHHHHHHHTT-B--EEEEEE-S-HHHHHHTT-TTS-HHHHHHHHHHHHHTT--EEEEE-TT-TT-----

pLDDT: mean 82.12, std 20.44, range [21.55, 98.88]

Foldseek 3Di:
DDDPDVDVCVVVVVVVVLVVLVVPPPDDDDDDDDDDDDDPDDPDPDDPLPFDDDPAWKAQDPPFDWDDDPQWTWGAFPVRRIFDIGHSLLVQLNVLRHVDRHNVVSQVVSCVSPPPSGDDPVRSVSSCRSCVVRVSMDHDDDDPDPPDDCVCLLVVFDDPVVLQVLLVVVQVVLVVVQVVCVVVVQDRAAEEAEEDADSAQPQLVLLQVQLLCPPPNRPLVSRYSYRLSRHDDPVCLCVNLVAAHEYEYADDPVCPVVLLVSLVSSCVSHVLHAYEYEYLPDDDDPPVVQVVCVVRVSHFKYAYDRCNQLVSQQSVQCSVFTRPVPGASVSSQPRARMWGAGPVGIDHHHHDDDDQAPQSTDGSLVVCSCVSCQPGPSHEYEDEFKAADCACQPPDSRCVVDVDDIHGHDPVVLLVSLVSCLVSQHQEYEYADQAQQPDQCSLVSLLSQLVSCVVRVDHQEYEYHHHQADCPRVLSSLVSCLVSNRAYEAEHAPQDPDCQLCVVRRNNNRDPVVVVVVVVSCVVSVHHYHYDYHPPGPRDDPPD